Protein AF-A0A3M7NEN0-F1 (afdb_monomer_lite)

Structure (mmCIF, N/CA/C/O backbone):
data_AF-A0A3M7NEN0-F1
#
_entry.id   AF-A0A3M7NEN0-F1
#
loop_
_atom_site.group_PDB
_atom_site.id
_atom_site.type_symbol
_atom_site.label_atom_id
_atom_site.label_alt_id
_atom_site.label_comp_id
_atom_site.label_asym_id
_atom_site.label_entity_id
_atom_site.label_seq_id
_atom_site.pdbx_PDB_ins_code
_atom_site.Cartn_x
_atom_site.Cartn_y
_atom_site.Cartn_z
_atom_site.occupancy
_atom_site.B_iso_or_equiv
_atom_site.auth_seq_id
_atom_site.auth_comp_id
_atom_site.auth_asym_id
_atom_site.auth_atom_id
_atom_site.pdbx_PDB_model_num
ATOM 1 N N . MET A 1 1 ? -15.980 30.680 8.462 1.00 31.70 1 MET A N 1
ATOM 2 C CA . MET A 1 1 ? -15.992 30.236 7.050 1.00 31.70 1 MET A CA 1
ATOM 3 C C . MET A 1 1 ? -14.575 30.088 6.497 1.00 31.70 1 MET A C 1
ATOM 5 O O . MET A 1 1 ? -14.124 28.958 6.467 1.00 31.70 1 MET A O 1
ATOM 9 N N . ALA A 1 2 ? -13.803 31.150 6.214 1.00 24.67 2 ALA A N 1
ATOM 10 C CA . ALA A 1 2 ? -12.430 31.011 5.671 1.00 24.67 2 ALA A CA 1
ATOM 11 C C . ALA A 1 2 ? -11.413 30.216 6.538 1.00 24.67 2 ALA A C 1
ATOM 13 O O . ALA A 1 2 ? -10.362 29.824 6.046 1.00 24.67 2 ALA A O 1
ATOM 14 N N . SER A 1 3 ? -11.711 29.960 7.817 1.00 24.44 3 SER A N 1
ATOM 15 C CA . SER A 1 3 ? -10.868 29.157 8.723 1.00 24.44 3 SER A CA 1
ATOM 16 C C . SER A 1 3 ? -11.174 27.652 8.726 1.00 24.44 3 SER A C 1
ATOM 18 O O . SER A 1 3 ? -10.443 26.917 9.374 1.00 24.44 3 SER A O 1
ATOM 20 N N . PHE A 1 4 ? -12.230 27.192 8.041 1.00 32.88 4 PHE A N 1
ATOM 21 C CA . PHE A 1 4 ? -12.596 25.765 7.988 1.00 32.88 4 PHE A CA 1
ATOM 22 C C . PHE A 1 4 ? -11.874 25.011 6.858 1.00 32.88 4 PHE A C 1
ATOM 24 O O . PHE A 1 4 ? -11.463 23.871 7.042 1.00 32.88 4 PHE A O 1
ATOM 31 N N . VAL A 1 5 ? -11.643 25.662 5.713 1.00 34.41 5 VAL A N 1
ATOM 32 C CA . VAL A 1 5 ? -11.018 25.028 4.533 1.00 34.41 5 VAL A CA 1
ATOM 33 C C . VAL A 1 5 ? -9.533 24.703 4.771 1.00 34.41 5 VAL A C 1
ATOM 35 O O . VAL A 1 5 ? -9.047 23.658 4.354 1.00 34.41 5 VAL A O 1
ATOM 38 N N . PHE A 1 6 ? -8.820 25.539 5.536 1.00 28.27 6 PHE A N 1
ATOM 39 C CA . PHE A 1 6 ? -7.389 25.354 5.828 1.00 28.27 6 PHE A CA 1
ATOM 40 C C . PHE A 1 6 ? -7.047 24.128 6.704 1.00 28.27 6 PHE A C 1
ATOM 42 O O . PHE A 1 6 ? -5.871 23.793 6.811 1.00 28.27 6 PHE A O 1
ATOM 49 N N . SER A 1 7 ? -8.034 23.454 7.312 1.00 38.69 7 SER A N 1
ATOM 50 C CA . SER A 1 7 ? -7.824 22.205 8.072 1.00 38.69 7 SER A CA 1
ATOM 51 C C . SER A 1 7 ? -7.587 20.998 7.146 1.00 38.69 7 SER A C 1
ATOM 53 O O . SER A 1 7 ? -6.764 20.118 7.421 1.00 38.69 7 SER A O 1
ATOM 55 N N . TRP A 1 8 ? -8.257 20.989 5.988 1.00 37.09 8 TRP A N 1
ATOM 56 C CA . TRP A 1 8 ? -8.372 19.818 5.117 1.00 37.09 8 TRP A CA 1
ATOM 57 C C . TRP A 1 8 ? -7.065 19.476 4.388 1.00 37.09 8 TRP A C 1
ATOM 59 O O . TRP A 1 8 ? -6.694 18.304 4.320 1.00 37.09 8 TRP A O 1
ATOM 69 N N . ALA A 1 9 ? -6.298 20.475 3.938 1.00 31.59 9 ALA A N 1
ATOM 70 C CA . ALA A 1 9 ? -5.003 20.257 3.281 1.00 31.59 9 ALA A CA 1
ATOM 71 C C . ALA A 1 9 ? -3.947 19.614 4.214 1.00 31.59 9 ALA A C 1
ATOM 73 O O . ALA A 1 9 ? -3.117 18.808 3.780 1.00 31.59 9 ALA A O 1
ATOM 74 N N . THR A 1 10 ? -3.997 19.921 5.516 1.00 33.31 10 THR A N 1
ATOM 75 C CA . THR A 1 10 ? -3.143 19.288 6.539 1.00 33.31 10 THR A CA 1
ATOM 76 C C . THR A 1 10 ? -3.635 17.908 6.973 1.00 33.31 10 THR A C 1
ATOM 78 O O . THR A 1 10 ? -2.825 17.051 7.322 1.00 33.31 10 THR A O 1
ATOM 81 N N . LEU A 1 11 ? -4.943 17.647 6.908 1.00 34.66 11 LEU A N 1
ATOM 82 C CA . LEU A 1 11 ? -5.500 16.322 7.192 1.00 34.66 11 LEU A CA 1
ATOM 83 C C . LEU A 1 11 ? -5.246 15.332 6.049 1.00 34.66 11 LEU A C 1
ATOM 85 O O . LEU A 1 11 ? -4.900 14.178 6.304 1.00 34.66 11 LEU A O 1
ATOM 89 N N . LEU A 1 12 ? -5.273 15.792 4.794 1.00 34.50 12 LEU A N 1
ATOM 90 C CA . LEU A 1 12 ? -4.948 14.969 3.624 1.00 34.50 12 LEU A CA 1
ATOM 91 C C . LEU A 1 12 ? -3.496 14.445 3.640 1.00 34.50 12 LEU A C 1
ATOM 93 O O . LEU A 1 12 ? -3.213 13.382 3.090 1.00 34.50 12 LEU A O 1
ATOM 97 N N . SER A 1 13 ? -2.582 15.155 4.311 1.00 32.25 13 SER A N 1
ATOM 98 C CA . SER A 1 13 ? -1.196 14.712 4.520 1.00 32.25 13 SER A CA 1
ATOM 99 C C . SER A 1 13 ? -1.035 13.751 5.711 1.00 32.25 13 SER A C 1
ATOM 101 O O . SER A 1 13 ? -0.122 12.927 5.695 1.00 32.25 13 SER A O 1
ATOM 103 N N . ALA A 1 14 ? -1.941 13.773 6.696 1.00 29.64 14 ALA A N 1
ATOM 104 C CA . ALA A 1 14 ? -1.963 12.818 7.810 1.00 29.64 14 ALA A CA 1
ATOM 105 C C . ALA A 1 14 ? -2.663 11.487 7.458 1.00 29.64 14 ALA A C 1
ATOM 107 O O . ALA A 1 14 ? -2.209 10.423 7.892 1.00 29.64 14 ALA A O 1
ATOM 108 N N . LEU A 1 15 ? -3.711 11.517 6.620 1.00 32.78 15 LEU A N 1
ATOM 109 C CA . LEU A 1 15 ? -4.444 10.325 6.153 1.00 32.78 15 LEU A CA 1
ATOM 110 C C . LEU A 1 15 ? -3.583 9.303 5.383 1.00 32.78 15 LEU A C 1
ATOM 112 O O . LEU A 1 15 ? -3.960 8.138 5.279 1.00 32.78 15 LEU A O 1
ATOM 116 N N . LEU A 1 16 ? -2.398 9.691 4.902 1.00 33.53 16 LEU A N 1
ATOM 117 C CA . LEU A 1 16 ? -1.417 8.791 4.272 1.00 33.53 16 LEU A CA 1
ATOM 118 C C . LEU A 1 16 ? -0.737 7.810 5.258 1.00 33.53 16 LEU A C 1
ATOM 120 O O . LEU A 1 16 ? 0.054 6.962 4.832 1.00 33.53 16 LEU A O 1
ATOM 124 N N . SER A 1 17 ? -1.047 7.912 6.557 1.00 32.62 17 SER A N 1
ATOM 125 C CA . SER A 1 17 ? -0.423 7.131 7.640 1.00 32.62 17 SER A CA 1
ATOM 126 C C . SER A 1 17 ? -1.190 5.861 8.024 1.00 32.62 17 SER A C 1
ATOM 128 O O . SER A 1 17 ? -0.579 4.910 8.506 1.00 32.62 17 SER A O 1
ATOM 130 N N . GLN A 1 18 ? -2.507 5.790 7.788 1.00 37.00 18 GLN A N 1
ATOM 131 C CA . GLN A 1 18 ? -3.226 4.510 7.835 1.00 37.00 18 GLN A CA 1
ATOM 132 C C . GLN A 1 18 ? -3.054 3.828 6.481 1.00 37.00 18 GLN A C 1
ATOM 134 O O . GLN A 1 18 ? -3.889 3.938 5.584 1.00 37.00 18 GLN A O 1
ATOM 139 N N . ALA A 1 19 ? -1.902 3.174 6.324 1.00 36.31 19 ALA A N 1
ATOM 140 C CA . ALA A 1 19 ? -1.474 2.570 5.075 1.00 36.31 19 ALA A CA 1
ATOM 141 C C . ALA A 1 19 ? -2.455 1.479 4.616 1.00 36.31 19 ALA A C 1
ATOM 143 O O . ALA A 1 19 ? -2.317 0.299 4.946 1.00 36.31 19 ALA A O 1
ATOM 144 N N . SER A 1 20 ? -3.421 1.868 3.778 1.00 36.06 20 SER A N 1
ATOM 145 C CA . SER A 1 20 ? -4.090 0.927 2.888 1.00 36.06 20 SER A CA 1
ATOM 146 C C . SER A 1 20 ? -3.011 0.299 2.008 1.00 36.06 20 SER A C 1
ATOM 148 O O . SER A 1 20 ? -2.484 0.922 1.087 1.00 36.06 20 SER A O 1
ATOM 150 N N . ALA A 1 21 ? -2.621 -0.927 2.357 1.00 42.84 21 ALA A N 1
ATOM 151 C CA . ALA A 1 21 ? -1.645 -1.715 1.627 1.00 42.84 21 ALA A CA 1
ATOM 152 C C . ALA A 1 21 ? -2.101 -1.844 0.168 1.00 42.84 21 ALA A C 1
ATOM 154 O O . ALA A 1 21 ? -2.944 -2.687 -0.146 1.00 42.84 21 ALA A O 1
ATOM 155 N N . GLN A 1 22 ? -1.592 -0.983 -0.719 1.00 44.72 22 GLN A N 1
ATOM 156 C CA . GLN A 1 22 ? -2.041 -0.983 -2.103 1.00 44.72 22 GLN A CA 1
ATOM 157 C C . GLN A 1 22 ? -1.477 -2.230 -2.779 1.00 44.72 22 GLN A C 1
ATOM 159 O O . GLN A 1 22 ? -0.277 -2.300 -3.042 1.00 44.72 22 GLN A O 1
ATOM 164 N N . LEU A 1 23 ? -2.347 -3.200 -3.070 1.00 42.06 23 LEU A N 1
ATOM 165 C CA . LEU A 1 23 ? -2.010 -4.345 -3.906 1.00 42.06 23 LEU A CA 1
ATOM 166 C C . LEU A 1 23 ? -1.593 -3.855 -5.291 1.00 42.06 23 LEU A C 1
ATOM 168 O O . LEU A 1 23 ? -2.418 -3.403 -6.088 1.00 42.06 23 LEU A O 1
ATOM 172 N N . LEU A 1 24 ? -0.302 -3.961 -5.579 1.00 43.62 24 LEU A N 1
ATOM 173 C CA . LEU A 1 24 ? 0.252 -3.667 -6.888 1.00 43.62 24 LEU A CA 1
ATOM 174 C C . LEU A 1 24 ? 0.220 -4.925 -7.755 1.00 43.62 24 LEU A C 1
ATOM 176 O O . LEU A 1 24 ? 0.591 -6.030 -7.348 1.00 43.62 24 LEU A O 1
ATOM 180 N N . SER A 1 25 ? -0.230 -4.738 -8.990 1.00 42.03 25 SER A N 1
ATOM 181 C CA . SER A 1 25 ? -0.245 -5.790 -10.005 1.00 42.03 25 SER A CA 1
ATOM 182 C C . SER A 1 25 ? 1.184 -6.116 -10.457 1.00 42.03 25 SER A C 1
ATOM 184 O O . SER A 1 25 ? 2.034 -5.231 -10.484 1.00 42.03 25 SER A O 1
ATOM 186 N N . CYS A 1 26 ? 1.435 -7.327 -10.978 1.00 40.41 26 CYS A N 1
ATOM 187 C CA . CYS A 1 26 ? 2.684 -7.648 -11.695 1.00 40.41 26 CYS A CA 1
ATOM 188 C C . CYS A 1 26 ? 3.068 -6.623 -12.783 1.00 40.41 26 CYS A C 1
ATOM 190 O O . CYS A 1 26 ? 4.227 -6.564 -13.164 1.00 40.41 26 CYS A O 1
ATOM 192 N N . SER A 1 27 ? 2.123 -5.819 -13.293 1.00 42.62 27 SER A N 1
ATOM 193 C CA . SER A 1 27 ? 2.395 -4.745 -14.268 1.00 42.62 27 SER A CA 1
ATOM 194 C C . SER A 1 27 ? 2.968 -3.440 -13.685 1.00 42.62 27 SER A C 1
ATOM 196 O O . SER A 1 27 ? 3.174 -2.483 -14.435 1.00 42.62 27 SER A O 1
ATOM 198 N N . GLU A 1 28 ? 3.161 -3.376 -12.369 1.00 49.56 28 GLU A N 1
ATOM 199 C CA . GLU A 1 28 ? 3.803 -2.272 -11.636 1.00 49.56 28 GLU A CA 1
ATOM 200 C C . GLU A 1 28 ? 5.152 -2.708 -11.032 1.00 49.56 28 GLU A C 1
ATOM 202 O O . GLU A 1 28 ? 5.861 -1.898 -10.448 1.00 49.56 28 GLU A O 1
ATOM 207 N N . ILE A 1 29 ? 5.526 -3.974 -11.239 1.00 57.62 29 ILE A N 1
ATOM 208 C CA . ILE A 1 29 ? 6.818 -4.556 -10.893 1.00 57.62 29 ILE A CA 1
ATOM 209 C C . ILE A 1 29 ? 7.632 -4.619 -12.187 1.00 57.62 29 ILE A C 1
ATOM 211 O O . ILE A 1 29 ? 7.219 -5.283 -13.138 1.00 57.62 29 ILE A O 1
ATOM 215 N N . ASP A 1 30 ? 8.772 -3.935 -12.259 1.00 60.28 30 ASP A N 1
ATOM 216 C CA . ASP A 1 30 ? 9.568 -3.817 -13.494 1.00 60.28 30 ASP A CA 1
ATOM 217 C C . ASP A 1 30 ? 10.450 -5.067 -13.730 1.00 60.28 30 ASP A C 1
ATOM 219 O O . ASP A 1 30 ? 11.677 -4.997 -13.835 1.00 60.28 30 ASP A O 1
ATOM 223 N N . CYS A 1 31 ? 9.808 -6.242 -13.717 1.00 63.44 31 CYS A N 1
ATOM 224 C CA . CYS A 1 31 ? 10.384 -7.530 -14.098 1.00 63.44 31 CYS A CA 1
ATOM 225 C C . CYS A 1 31 ? 10.378 -7.656 -15.634 1.00 63.44 31 CYS A C 1
ATOM 227 O O . CYS A 1 31 ? 9.355 -7.354 -16.262 1.00 63.44 31 CYS A O 1
ATOM 229 N N . PRO A 1 32 ? 11.446 -8.169 -16.269 1.00 58.19 32 PRO A N 1
ATOM 230 C CA . PRO A 1 32 ? 11.471 -8.332 -17.717 1.00 58.19 32 PRO A CA 1
ATOM 231 C C . PRO A 1 32 ? 10.399 -9.316 -18.223 1.00 58.19 32 PRO A C 1
ATOM 233 O O . PRO A 1 32 ? 10.181 -10.409 -17.691 1.00 58.19 32 PRO A O 1
ATOM 236 N N . ALA A 1 33 ? 9.730 -8.927 -19.310 1.00 56.12 33 ALA A N 1
ATOM 237 C CA . ALA A 1 33 ? 8.811 -9.790 -20.042 1.00 56.12 33 ALA A CA 1
ATOM 238 C C . ALA A 1 33 ? 9.580 -10.593 -21.102 1.00 56.12 33 ALA A C 1
ATOM 240 O O . ALA A 1 33 ? 10.162 -10.016 -22.022 1.00 56.12 33 ALA A O 1
ATOM 241 N N . GLU A 1 34 ? 9.559 -11.924 -21.008 1.00 55.22 34 GLU A N 1
ATOM 242 C CA . GLU A 1 34 ? 10.162 -12.780 -22.031 1.00 55.22 34 GLU A CA 1
ATOM 243 C C . GLU A 1 34 ? 9.305 -12.869 -23.302 1.00 55.22 34 GLU A C 1
ATOM 245 O O . GLU A 1 34 ? 8.076 -12.716 -23.291 1.00 55.22 34 GLU A O 1
ATOM 250 N N . THR A 1 35 ? 9.960 -13.211 -24.414 1.00 44.12 35 THR A N 1
ATOM 251 C CA . THR A 1 35 ? 9.323 -13.526 -25.696 1.00 44.12 35 THR A CA 1
ATOM 252 C C . THR A 1 35 ? 8.256 -14.612 -25.518 1.00 44.12 35 THR A C 1
ATOM 254 O O . THR A 1 35 ? 8.572 -15.772 -25.264 1.00 44.12 35 THR A O 1
ATOM 257 N N . GLY A 1 36 ? 6.982 -14.240 -25.666 1.00 43.25 36 GLY A N 1
ATOM 258 C CA . GLY A 1 36 ? 5.835 -15.121 -25.404 1.00 43.25 36 GLY A CA 1
ATOM 259 C C . GLY A 1 36 ? 4.961 -14.704 -24.216 1.00 43.25 36 GLY A C 1
ATOM 260 O O . GLY A 1 36 ? 3.947 -15.351 -23.971 1.00 43.25 36 GLY A O 1
ATOM 261 N N . GLY A 1 37 ? 5.298 -13.619 -23.509 1.00 48.53 37 GLY A N 1
ATOM 262 C CA . GLY A 1 37 ? 4.394 -12.988 -22.540 1.00 48.53 37 GLY A CA 1
ATOM 263 C C . GLY A 1 37 ? 4.445 -13.541 -21.125 1.00 48.53 37 GLY A C 1
ATOM 264 O O . GLY A 1 37 ? 3.538 -13.263 -20.341 1.00 48.53 37 GLY A O 1
ATOM 265 N N . LEU A 1 38 ? 5.468 -14.338 -20.819 1.00 55.50 38 LEU A N 1
ATOM 266 C CA . LEU A 1 38 ? 5.760 -14.802 -19.471 1.00 55.50 38 LEU A CA 1
ATOM 267 C C . LEU A 1 38 ? 6.685 -13.782 -18.807 1.00 55.50 38 LEU A C 1
ATOM 269 O O . LEU A 1 38 ? 7.820 -13.603 -19.247 1.00 55.50 38 LEU A O 1
ATOM 273 N N . THR A 1 39 ? 6.223 -13.139 -17.739 1.00 60.47 39 THR A N 1
ATOM 274 C CA . THR A 1 39 ? 7.117 -12.378 -16.862 1.00 60.47 39 THR A CA 1
ATOM 275 C C . THR A 1 39 ? 8.018 -13.354 -16.116 1.00 60.47 39 THR A C 1
ATOM 277 O O . THR A 1 39 ? 7.530 -14.335 -15.544 1.00 60.47 39 THR A O 1
ATOM 280 N N . ARG A 1 40 ? 9.323 -13.091 -16.095 1.00 74.25 40 ARG A N 1
ATOM 281 C CA . ARG A 1 40 ? 10.253 -13.750 -15.175 1.00 74.25 40 ARG A CA 1
ATOM 282 C C . ARG A 1 40 ? 11.031 -12.674 -14.444 1.00 74.25 40 ARG A C 1
ATOM 284 O O . ARG A 1 40 ? 11.449 -11.697 -15.046 1.00 74.25 40 ARG A O 1
ATOM 291 N N . CYS A 1 41 ? 11.155 -12.840 -13.138 1.00 78.94 41 CYS A N 1
ATOM 292 C CA . CYS A 1 41 ? 11.783 -11.864 -12.264 1.00 78.94 41 CYS A CA 1
ATOM 293 C C . CYS A 1 41 ? 13.011 -12.528 -11.642 1.00 78.94 41 CYS A C 1
ATOM 295 O O . CYS A 1 41 ? 12.846 -13.384 -10.768 1.00 78.94 41 CYS A O 1
ATOM 297 N N . HIS A 1 42 ? 14.220 -12.229 -12.120 1.00 84.56 42 HIS A N 1
ATOM 298 C CA . HIS A 1 42 ? 15.435 -12.779 -11.526 1.00 84.56 42 HIS A CA 1
ATOM 299 C C . HIS A 1 42 ? 15.844 -11.914 -10.333 1.00 84.56 42 HIS A C 1
ATOM 301 O O . HIS A 1 42 ? 16.170 -10.737 -10.488 1.00 84.56 42 HIS A O 1
ATOM 307 N N . VAL A 1 43 ? 15.785 -12.502 -9.140 1.00 85.25 43 VAL A N 1
ATOM 308 C CA . VAL A 1 43 ? 16.048 -11.838 -7.860 1.00 85.25 43 VAL A CA 1
ATOM 309 C C . VAL A 1 43 ? 16.950 -12.754 -7.051 1.00 85.25 43 VAL A C 1
ATOM 311 O O . VAL A 1 43 ? 16.522 -13.848 -6.670 1.00 85.25 43 VAL A O 1
ATOM 314 N N . ASP A 1 44 ? 18.181 -12.308 -6.780 1.00 81.25 44 ASP A N 1
ATOM 315 C CA . ASP A 1 44 ? 19.256 -13.185 -6.296 1.00 81.25 44 ASP A CA 1
ATOM 316 C C . ASP A 1 44 ? 19.443 -14.400 -7.242 1.00 81.25 44 ASP A C 1
ATOM 318 O O . ASP A 1 44 ? 19.069 -14.362 -8.414 1.00 81.25 44 ASP A O 1
ATOM 322 N N . ASN A 1 45 ? 19.984 -15.516 -6.757 1.00 82.06 45 ASN A N 1
ATOM 323 C CA . ASN A 1 45 ? 20.083 -16.778 -7.492 1.00 82.06 45 ASN A CA 1
ATOM 324 C C . ASN A 1 45 ? 18.725 -17.516 -7.629 1.00 82.06 45 ASN A C 1
ATOM 326 O O . ASN A 1 45 ? 18.613 -18.705 -7.316 1.00 82.06 45 ASN A O 1
ATOM 330 N N . THR A 1 46 ? 17.637 -16.823 -7.981 1.00 84.12 46 THR A N 1
ATOM 331 C CA . THR A 1 46 ? 16.279 -17.396 -8.053 1.00 84.12 46 THR A CA 1
ATOM 332 C C . THR A 1 46 ? 15.400 -16.651 -9.061 1.00 84.12 46 THR A C 1
ATOM 334 O O . THR A 1 46 ? 15.517 -15.440 -9.227 1.00 84.12 46 THR A O 1
ATOM 337 N N . THR A 1 47 ? 14.498 -17.366 -9.742 1.00 85.75 47 THR A N 1
ATOM 338 C CA . THR A 1 47 ? 13.558 -16.755 -10.701 1.00 85.75 47 THR A CA 1
ATOM 339 C C . THR A 1 47 ? 12.113 -16.885 -10.234 1.00 85.75 47 THR A C 1
ATOM 341 O O . THR A 1 47 ? 11.565 -17.986 -10.148 1.00 85.75 47 THR A O 1
ATOM 344 N N . LEU A 1 48 ? 11.471 -15.743 -9.987 1.00 82.62 48 LEU A N 1
ATOM 345 C CA . LEU A 1 48 ? 10.051 -15.658 -9.660 1.00 82.62 48 LEU A CA 1
ATOM 346 C C . LEU A 1 48 ? 9.221 -15.732 -10.954 1.00 82.62 48 LEU A C 1
ATOM 348 O O . LEU A 1 48 ? 9.502 -15.015 -11.917 1.00 82.62 48 LEU A O 1
ATOM 352 N N . VAL A 1 49 ? 8.190 -16.584 -10.983 1.00 75.25 49 VAL A N 1
ATOM 353 C CA . VAL A 1 49 ? 7.243 -16.719 -12.122 1.00 75.25 49 VAL A CA 1
ATOM 354 C C . VAL A 1 49 ? 5.907 -16.012 -11.892 1.00 75.25 49 VAL A C 1
ATOM 356 O O . VAL A 1 49 ? 5.105 -15.860 -12.811 1.00 75.25 49 VAL A O 1
ATOM 359 N N . LYS A 1 50 ? 5.660 -15.614 -10.646 1.00 74.88 50 LYS A N 1
ATOM 360 C CA . LYS A 1 50 ? 4.636 -14.662 -10.229 1.00 74.88 50 LYS A CA 1
ATOM 361 C C . LYS A 1 50 ? 5.231 -13.835 -9.098 1.00 74.88 50 LYS A C 1
ATOM 363 O O . LYS A 1 50 ? 5.984 -14.377 -8.284 1.00 74.88 50 LYS A O 1
ATOM 368 N N . ALA A 1 51 ? 4.829 -12.578 -9.012 1.00 76.12 51 ALA A N 1
ATOM 369 C CA . ALA A 1 51 ? 5.089 -11.735 -7.859 1.00 76.12 51 ALA A CA 1
ATOM 370 C C . ALA A 1 51 ? 3.798 -11.019 -7.429 1.00 76.12 51 ALA A C 1
ATOM 372 O O . ALA A 1 51 ? 2.780 -11.065 -8.124 1.00 76.12 51 ALA A O 1
ATOM 373 N N . GLY A 1 52 ? 3.838 -10.409 -6.257 1.00 75.44 52 GLY A N 1
ATOM 374 C CA . GLY A 1 52 ? 2.835 -9.493 -5.737 1.00 75.44 52 GLY A CA 1
ATOM 375 C C . GLY A 1 52 ? 3.550 -8.490 -4.854 1.00 75.44 52 GLY A C 1
ATOM 376 O O . GLY A 1 52 ? 4.423 -8.886 -4.083 1.00 75.44 52 GLY A O 1
ATOM 377 N N . VAL A 1 53 ? 3.223 -7.211 -4.989 1.00 76.19 53 VAL A N 1
ATOM 378 C CA . VAL A 1 53 ? 3.875 -6.134 -4.240 1.00 76.19 53 VAL A CA 1
ATOM 379 C C . VAL A 1 53 ? 2.820 -5.347 -3.477 1.00 76.19 53 VAL A C 1
ATOM 381 O O . VAL A 1 53 ? 1.736 -5.109 -4.004 1.00 76.19 53 VAL A O 1
ATOM 384 N N . ALA A 1 54 ? 3.130 -4.933 -2.252 1.00 77.81 54 ALA A N 1
ATOM 385 C CA . ALA A 1 54 ? 2.387 -3.879 -1.575 1.00 77.81 54 ALA A CA 1
ATOM 386 C C . ALA A 1 54 ? 3.347 -2.944 -0.839 1.00 77.81 54 ALA A C 1
ATOM 388 O O . ALA A 1 54 ? 4.350 -3.380 -0.272 1.00 77.81 54 ALA A O 1
ATOM 389 N N . ASN A 1 55 ? 3.012 -1.659 -0.840 1.00 79.94 55 ASN A N 1
ATOM 390 C CA . ASN A 1 55 ? 3.768 -0.634 -0.132 1.00 79.94 55 ASN A CA 1
ATOM 391 C C . ASN A 1 55 ? 3.085 -0.266 1.182 1.00 79.94 55 ASN A C 1
ATOM 393 O O . ASN A 1 55 ? 1.866 -0.400 1.311 1.00 79.94 55 ASN A O 1
ATOM 397 N N . PHE A 1 56 ? 3.872 0.228 2.132 1.00 79.44 56 PHE A N 1
ATOM 398 C CA . PHE A 1 56 ? 3.387 0.792 3.385 1.00 79.44 56 PHE A CA 1
ATOM 399 C C . PHE A 1 56 ? 4.274 1.965 3.822 1.00 79.44 56 PHE A C 1
ATOM 401 O O . PHE A 1 56 ? 5.495 1.944 3.649 1.00 79.44 56 PHE A O 1
ATOM 408 N N . SER A 1 57 ? 3.645 3.009 4.355 1.00 82.94 57 SER A N 1
ATOM 409 C CA . SER A 1 57 ? 4.322 4.171 4.940 1.00 82.94 57 SER A CA 1
ATOM 410 C C . SER A 1 57 ? 4.814 3.820 6.345 1.00 82.94 57 SER A C 1
ATOM 412 O O . SER A 1 57 ? 4.125 3.105 7.061 1.00 82.94 57 SER A O 1
ATOM 414 N N . SER A 1 58 ? 5.967 4.330 6.769 1.00 85.38 58 SER A N 1
ATOM 415 C CA . SER A 1 58 ? 6.478 4.175 8.139 1.00 85.38 58 SER A CA 1
ATOM 416 C C . SER A 1 58 ? 7.268 5.421 8.518 1.00 85.38 58 SER A C 1
ATOM 418 O O . SER A 1 58 ? 7.959 5.974 7.667 1.00 85.38 58 SER A O 1
ATOM 420 N N . SER A 1 59 ? 7.231 5.844 9.784 1.00 86.31 59 SER A N 1
ATOM 421 C CA . SER A 1 59 ? 7.961 7.031 10.269 1.00 86.31 59 SER A CA 1
ATOM 422 C C . SER A 1 59 ? 9.484 6.904 10.120 1.00 86.31 59 SER A C 1
ATOM 424 O O . SER A 1 59 ? 10.205 7.888 10.252 1.00 86.31 59 SER A O 1
ATOM 426 N N . LEU A 1 60 ? 9.984 5.698 9.822 1.00 86.31 60 LEU A N 1
ATOM 427 C CA . LEU A 1 60 ? 11.396 5.418 9.559 1.00 86.31 60 LEU A CA 1
ATOM 428 C C . LEU A 1 60 ? 11.904 5.950 8.210 1.00 86.31 60 LEU A C 1
ATOM 430 O O . LEU A 1 60 ? 13.113 5.945 7.987 1.00 86.31 60 LEU A O 1
ATOM 434 N N . SER A 1 61 ? 11.020 6.367 7.296 1.00 87.06 61 SER A N 1
ATOM 435 C CA . SER A 1 61 ? 11.412 6.917 5.995 1.00 87.06 61 SER A CA 1
ATOM 436 C C . SER A 1 61 ? 10.357 7.869 5.412 1.00 87.06 61 SER A C 1
ATOM 438 O O . SER A 1 61 ? 9.165 7.576 5.486 1.00 87.06 61 SER A O 1
ATOM 440 N N . PRO A 1 62 ? 10.760 8.967 4.738 1.00 80.12 62 PRO A N 1
ATOM 441 C CA . PRO A 1 62 ? 9.837 9.814 3.977 1.00 80.12 62 PRO A CA 1
ATOM 442 C C . PRO A 1 62 ? 9.274 9.133 2.714 1.00 80.12 62 PRO A C 1
ATOM 444 O O . PRO A 1 62 ? 8.319 9.634 2.126 1.00 80.12 62 PRO A O 1
ATOM 447 N N . THR A 1 63 ? 9.858 8.015 2.273 1.00 82.44 63 THR A N 1
ATOM 448 C CA . THR A 1 63 ? 9.373 7.206 1.143 1.00 82.44 63 THR A CA 1
ATOM 449 C C . THR A 1 63 ? 8.914 5.825 1.629 1.00 82.44 63 THR A C 1
ATOM 451 O O . THR A 1 63 ? 9.498 5.283 2.574 1.00 82.44 63 THR A O 1
ATOM 454 N N . PRO A 1 64 ? 7.859 5.236 1.030 1.00 83.69 64 PRO A N 1
ATOM 455 C CA . PRO A 1 64 ? 7.252 4.019 1.555 1.00 83.69 64 PRO A CA 1
ATOM 456 C C . PRO A 1 64 ? 8.196 2.822 1.432 1.00 83.69 64 PRO A C 1
ATOM 458 O O . PRO A 1 64 ? 8.956 2.710 0.466 1.00 83.69 64 PRO A O 1
ATOM 461 N N . LEU A 1 65 ? 8.098 1.900 2.387 1.00 89.19 65 LEU A N 1
ATOM 462 C CA . LEU A 1 65 ? 8.747 0.595 2.324 1.00 89.19 65 LEU A CA 1
ATOM 463 C C . LEU A 1 65 ? 7.902 -0.346 1.456 1.00 89.19 65 LEU A C 1
ATOM 465 O O . LEU A 1 65 ? 6.686 -0.178 1.317 1.00 89.19 65 LEU A O 1
ATOM 469 N N . THR A 1 66 ? 8.547 -1.360 0.882 1.00 87.69 66 THR A N 1
ATOM 470 C CA . THR A 1 66 ? 7.901 -2.299 -0.040 1.00 87.69 66 THR A CA 1
ATOM 471 C C . THR A 1 66 ? 8.019 -3.731 0.447 1.00 87.69 66 THR A C 1
ATOM 473 O O . THR A 1 66 ? 9.116 -4.205 0.719 1.00 87.69 66 THR A O 1
ATOM 476 N N . TRP A 1 67 ? 6.910 -4.461 0.462 1.00 90.00 67 TRP A N 1
ATOM 477 C CA . TRP A 1 67 ? 6.914 -5.914 0.579 1.00 90.00 67 TRP A CA 1
ATOM 478 C C . TRP A 1 67 ? 6.609 -6.575 -0.757 1.00 90.00 67 TRP A C 1
ATOM 480 O O . TRP A 1 67 ? 5.681 -6.180 -1.465 1.00 90.00 67 TRP A O 1
ATOM 490 N N . THR A 1 68 ? 7.339 -7.649 -1.037 1.00 86.69 68 THR A N 1
ATOM 491 C CA . THR A 1 68 ? 7.224 -8.426 -2.269 1.00 86.69 68 THR A CA 1
ATOM 492 C C . THR A 1 68 ? 7.089 -9.901 -1.938 1.00 86.69 68 THR A C 1
ATOM 494 O O . THR A 1 68 ? 8.012 -10.506 -1.392 1.00 86.69 68 THR A O 1
ATOM 497 N N . VAL A 1 69 ? 5.970 -10.514 -2.320 1.00 85.00 69 VAL A N 1
ATOM 498 C CA . VAL A 1 69 ? 5.816 -11.972 -2.323 1.00 85.00 69 VAL A CA 1
ATOM 499 C C . VAL A 1 69 ? 6.129 -12.515 -3.716 1.00 85.00 69 VAL A C 1
ATOM 501 O O . VAL A 1 69 ? 5.637 -12.008 -4.722 1.00 85.00 69 VAL A O 1
ATOM 504 N N . GLY A 1 70 ? 6.952 -13.555 -3.792 1.00 82.44 70 GLY A N 1
ATOM 505 C CA . GLY A 1 70 ? 7.367 -14.199 -5.034 1.00 82.44 70 GLY A CA 1
ATOM 506 C C . GLY A 1 70 ? 7.138 -15.705 -5.003 1.00 82.44 70 GLY A C 1
ATOM 507 O O . GLY A 1 70 ? 7.383 -16.349 -3.985 1.00 82.44 70 GLY A O 1
ATOM 508 N N . LEU A 1 71 ? 6.706 -16.283 -6.126 1.00 81.31 71 LEU A N 1
ATOM 509 C CA . LEU A 1 71 ? 6.647 -17.736 -6.314 1.00 81.31 71 LEU A CA 1
ATOM 510 C C . LEU A 1 71 ? 7.788 -18.197 -7.220 1.00 81.31 71 LEU A C 1
ATOM 512 O O . LEU A 1 71 ? 7.848 -17.808 -8.389 1.00 81.31 71 LEU A O 1
ATOM 516 N N . ALA A 1 72 ? 8.650 -19.057 -6.684 1.00 84.50 72 ALA A N 1
ATOM 517 C CA . ALA A 1 72 ? 9.815 -19.627 -7.346 1.00 84.50 72 ALA A CA 1
ATOM 518 C C . ALA A 1 72 ? 9.663 -21.157 -7.459 1.00 84.50 72 ALA A C 1
ATOM 520 O O . ALA A 1 72 ? 9.904 -21.874 -6.489 1.00 84.50 72 ALA A O 1
ATOM 521 N N . PRO A 1 73 ? 9.236 -21.687 -8.620 1.00 82.19 73 PRO A N 1
ATOM 522 C CA . PRO A 1 73 ? 9.203 -23.123 -8.874 1.00 82.19 73 PRO A CA 1
ATOM 523 C C . PRO A 1 73 ? 10.594 -23.747 -8.751 1.00 82.19 73 PRO A C 1
ATOM 525 O O . PRO A 1 73 ? 11.566 -23.147 -9.201 1.00 82.19 73 PRO A O 1
ATOM 528 N N . GLY A 1 74 ? 10.683 -24.983 -8.266 1.00 82.62 74 GLY A N 1
ATOM 529 C CA . GLY A 1 74 ? 11.941 -25.641 -7.907 1.00 82.62 74 GLY A CA 1
ATOM 530 C C . GLY A 1 74 ? 12.953 -25.775 -9.044 1.00 82.62 74 GLY A C 1
ATOM 531 O O . GLY A 1 74 ? 14.157 -25.720 -8.835 1.00 82.62 74 GLY A O 1
ATOM 532 N N . ARG A 1 75 ? 12.487 -25.826 -10.298 1.00 82.12 75 ARG A N 1
ATOM 533 C CA . ARG A 1 75 ? 13.358 -25.749 -11.492 1.00 82.12 75 ARG A CA 1
ATOM 534 C C . ARG A 1 75 ? 14.138 -24.426 -11.636 1.00 82.12 75 ARG A C 1
ATOM 536 O O . ARG A 1 75 ? 14.956 -24.312 -12.543 1.00 82.12 75 ARG A O 1
ATOM 543 N N . PHE A 1 76 ? 13.822 -23.426 -10.816 1.00 81.69 76 PHE A N 1
ATOM 544 C CA . PHE A 1 76 ? 14.422 -22.093 -10.767 1.00 81.69 76 PHE A CA 1
ATOM 545 C C . PHE A 1 76 ? 14.960 -21.737 -9.366 1.00 81.69 76 PHE A C 1
ATOM 547 O O . PHE A 1 76 ? 15.267 -20.571 -9.110 1.00 81.69 76 PHE A O 1
ATOM 554 N N . THR A 1 77 ? 15.065 -22.715 -8.462 1.00 79.44 77 THR A N 1
ATOM 555 C CA . THR A 1 77 ? 15.701 -22.580 -7.145 1.00 79.44 77 THR A CA 1
ATOM 556 C C . THR A 1 77 ? 16.931 -23.489 -7.072 1.00 79.44 77 THR A C 1
ATOM 558 O O . THR A 1 77 ? 17.056 -24.462 -7.816 1.00 79.44 77 THR A O 1
ATOM 561 N N . ALA A 1 78 ? 17.865 -23.184 -6.169 1.00 81.00 78 ALA A N 1
ATOM 562 C CA . ALA A 1 78 ? 19.094 -23.968 -6.019 1.00 81.00 78 ALA A CA 1
ATOM 563 C C . ALA A 1 78 ? 18.876 -25.356 -5.376 1.00 81.00 78 ALA A C 1
ATOM 565 O O . ALA A 1 78 ? 19.710 -26.243 -5.542 1.00 81.00 78 ALA A O 1
ATOM 566 N N . ASP A 1 79 ? 17.777 -25.541 -4.639 1.00 80.62 79 ASP A N 1
ATOM 567 C CA . ASP A 1 79 ? 17.423 -26.777 -3.928 1.00 80.62 79 ASP A CA 1
ATOM 568 C C . ASP A 1 79 ? 16.498 -27.711 -4.730 1.00 80.62 79 ASP A C 1
ATOM 570 O O . ASP A 1 79 ? 16.289 -28.855 -4.327 1.00 80.62 79 ASP A O 1
ATOM 574 N N . GLY A 1 80 ? 15.953 -27.257 -5.864 1.00 79.94 80 GLY A N 1
ATOM 575 C CA . GLY A 1 80 ? 14.990 -28.026 -6.652 1.00 79.94 80 GLY A CA 1
ATOM 576 C C . GLY A 1 80 ? 13.560 -28.019 -6.097 1.00 79.94 80 GLY A C 1
ATOM 577 O O . GLY A 1 80 ? 12.720 -28.758 -6.613 1.00 79.94 80 GLY A O 1
ATOM 578 N N . ILE A 1 81 ? 13.266 -27.219 -5.065 1.00 79.94 81 ILE A N 1
ATOM 579 C CA . ILE A 1 81 ? 11.990 -27.227 -4.335 1.00 79.94 81 ILE A CA 1
ATOM 580 C C . ILE A 1 81 ? 11.166 -25.980 -4.674 1.00 79.94 81 ILE A C 1
ATOM 582 O O . ILE A 1 81 ? 11.694 -24.875 -4.733 1.00 79.94 81 ILE A O 1
ATOM 586 N N . ASP A 1 82 ? 9.855 -26.132 -4.877 1.00 80.75 82 ASP A N 1
ATOM 587 C CA . ASP A 1 82 ? 8.962 -24.983 -5.043 1.00 80.75 82 ASP A CA 1
ATOM 588 C C . ASP A 1 82 ? 8.937 -24.128 -3.758 1.00 80.75 82 ASP A C 1
ATOM 590 O O . ASP A 1 82 ? 8.496 -24.573 -2.694 1.00 80.75 82 ASP A O 1
ATOM 594 N N . GLN A 1 83 ? 9.380 -22.878 -3.877 1.00 84.12 83 GLN A N 1
ATOM 595 C CA . GLN A 1 83 ? 9.480 -21.902 -2.795 1.00 84.12 83 GLN A CA 1
ATOM 596 C C . GLN A 1 83 ? 8.487 -20.748 -2.990 1.00 84.12 83 GLN A C 1
ATOM 598 O O . GLN A 1 83 ? 8.280 -20.251 -4.102 1.00 84.12 83 GLN A O 1
ATOM 603 N N . ARG A 1 84 ? 7.948 -20.238 -1.881 1.00 84.88 84 ARG A N 1
ATOM 604 C CA . ARG A 1 84 ? 7.400 -18.881 -1.785 1.00 84.88 84 ARG A CA 1
ATOM 605 C C . ARG A 1 84 ? 8.383 -18.025 -0.989 1.00 84.88 84 ARG A C 1
ATOM 607 O O . ARG A 1 84 ? 8.893 -18.468 0.037 1.00 84.88 84 ARG A O 1
ATOM 614 N N . ARG A 1 85 ? 8.692 -16.827 -1.479 1.00 88.56 85 ARG A N 1
ATOM 615 C CA . ARG A 1 85 ? 9.731 -15.945 -0.924 1.00 88.56 85 ARG A CA 1
ATOM 616 C C . ARG A 1 85 ? 9.147 -14.576 -0.622 1.00 88.56 85 ARG A C 1
ATOM 618 O O . ARG A 1 85 ? 8.327 -14.086 -1.394 1.00 88.56 85 ARG A O 1
ATOM 625 N N . TYR A 1 86 ? 9.568 -13.989 0.489 1.00 91.19 86 TYR A N 1
ATOM 626 C CA . TYR A 1 86 ? 9.078 -12.709 0.982 1.00 91.19 86 TYR A CA 1
ATOM 627 C C . TYR A 1 86 ? 10.259 -11.765 1.131 1.00 91.19 86 TYR A C 1
ATOM 629 O O . TYR A 1 86 ? 11.163 -12.011 1.935 1.00 91.19 86 TYR A O 1
ATOM 637 N N . TYR A 1 87 ? 10.244 -10.692 0.353 1.00 92.06 87 TYR A N 1
ATOM 638 C CA . TYR A 1 87 ? 11.309 -9.708 0.328 1.00 92.06 87 TYR A CA 1
ATOM 639 C C . TYR A 1 87 ? 10.817 -8.370 0.878 1.00 92.06 87 TYR A C 1
ATOM 641 O O . TYR A 1 87 ? 9.728 -7.926 0.520 1.00 92.06 87 TYR A O 1
ATOM 649 N N . LEU A 1 88 ? 11.639 -7.730 1.706 1.00 94.12 88 LEU A N 1
ATOM 650 C CA . LEU A 1 88 ? 11.443 -6.360 2.173 1.00 94.12 88 LEU A CA 1
ATOM 651 C C . LEU A 1 88 ? 12.410 -5.451 1.412 1.00 94.12 88 LEU A C 1
ATOM 653 O O . LEU A 1 88 ? 13.623 -5.665 1.453 1.00 94.12 88 LEU A O 1
ATOM 657 N N . GLY A 1 89 ? 11.867 -4.475 0.695 1.00 92.69 89 GLY A N 1
ATOM 658 C CA . GLY A 1 89 ? 12.593 -3.391 0.050 1.00 92.69 89 GLY A CA 1
ATOM 659 C C . GLY A 1 89 ? 12.565 -2.141 0.920 1.00 92.69 89 GLY A C 1
ATOM 660 O O . GLY A 1 89 ? 11.482 -1.645 1.239 1.00 92.69 89 GLY A O 1
ATOM 661 N N . THR A 1 90 ? 13.740 -1.623 1.273 1.00 93.94 90 THR A N 1
ATOM 662 C CA . THR A 1 90 ? 13.887 -0.325 1.946 1.00 93.94 90 THR A CA 1
ATOM 663 C C . THR A 1 90 ? 14.595 0.684 1.041 1.00 93.94 90 THR A C 1
ATOM 665 O O . THR A 1 90 ? 15.419 0.287 0.211 1.00 93.94 90 THR A O 1
ATOM 668 N N . PRO A 1 91 ? 14.322 1.987 1.190 1.00 91.62 91 PRO A N 1
ATOM 669 C CA . PRO A 1 91 ? 15.095 3.031 0.523 1.00 91.62 91 PRO A CA 1
ATOM 670 C C . PRO A 1 91 ? 16.602 2.927 0.836 1.00 91.62 91 PRO A C 1
ATOM 672 O O . PRO A 1 91 ? 16.959 2.460 1.925 1.00 91.62 91 PRO A O 1
ATOM 675 N N . PRO A 1 92 ? 17.504 3.339 -0.078 1.00 90.50 92 PRO A N 1
ATOM 676 C CA . PRO A 1 92 ? 18.956 3.278 0.126 1.00 90.50 92 PRO A CA 1
ATOM 677 C C . PRO A 1 92 ? 19.454 3.917 1.429 1.00 90.50 92 PRO A C 1
ATOM 679 O O . PRO A 1 92 ? 20.415 3.432 2.025 1.00 90.50 92 PRO A O 1
ATOM 682 N N . GLU A 1 93 ? 18.798 4.992 1.860 1.00 89.75 93 GLU A N 1
ATOM 683 C CA . GLU A 1 93 ? 19.075 5.761 3.072 1.00 89.75 93 GLU A CA 1
ATOM 684 C C . GLU A 1 93 ? 18.628 5.071 4.373 1.00 89.75 93 GLU A C 1
ATOM 686 O O . GLU A 1 93 ? 19.154 5.393 5.439 1.00 89.75 93 GLU A O 1
ATOM 691 N N . LEU A 1 94 ? 17.706 4.101 4.303 1.00 91.75 94 LEU A N 1
ATOM 692 C CA . LEU A 1 94 ? 17.206 3.362 5.462 1.00 91.75 94 LEU A CA 1
ATOM 693 C C . LEU A 1 94 ? 17.906 2.001 5.587 1.00 91.75 94 LEU A C 1
ATOM 695 O O . LEU A 1 94 ? 17.447 0.980 5.060 1.00 91.75 94 LEU A O 1
ATOM 699 N N . ASP A 1 95 ? 19.003 1.975 6.346 1.00 90.81 95 ASP A N 1
ATOM 700 C CA . ASP A 1 95 ? 19.659 0.732 6.754 1.00 90.81 95 ASP A CA 1
ATOM 701 C C . ASP A 1 95 ? 19.123 0.208 8.095 1.00 90.81 95 ASP A C 1
ATOM 703 O O . ASP A 1 95 ? 19.554 0.612 9.172 1.00 90.81 95 ASP A O 1
ATOM 707 N N . LEU A 1 96 ? 18.217 -0.767 8.025 1.00 92.12 96 LEU A N 1
ATOM 708 C CA . LEU A 1 96 ? 17.682 -1.449 9.206 1.00 92.12 96 LEU A CA 1
ATOM 709 C C . LEU A 1 96 ? 18.706 -2.361 9.916 1.00 92.12 96 LEU A C 1
ATOM 711 O O . LEU A 1 96 ? 18.481 -2.721 11.070 1.00 92.12 96 LEU A O 1
ATOM 715 N N . SER A 1 97 ? 19.826 -2.729 9.275 1.00 90.69 97 SER A N 1
ATOM 716 C CA . SER A 1 97 ? 20.795 -3.682 9.852 1.00 90.69 97 SER A CA 1
ATOM 717 C C . SER A 1 97 ? 21.701 -3.090 10.934 1.00 90.69 97 SER A C 1
ATOM 719 O O . SER A 1 97 ? 22.218 -3.816 11.780 1.00 90.69 97 SER A O 1
ATOM 721 N N . THR A 1 98 ? 21.850 -1.764 10.958 1.00 87.44 98 THR A N 1
ATOM 722 C CA . THR A 1 98 ? 22.616 -1.040 11.983 1.00 87.44 98 THR A CA 1
ATOM 723 C C . THR A 1 98 ? 21.743 -0.423 13.084 1.00 87.44 98 THR A C 1
ATOM 725 O O . THR A 1 98 ? 22.277 0.021 14.104 1.00 87.44 98 THR A O 1
ATOM 728 N N . ARG A 1 99 ? 20.407 -0.438 12.938 1.00 86.31 99 ARG A N 1
ATOM 729 C CA . ARG A 1 99 ? 19.465 0.032 13.971 1.00 86.31 99 ARG A CA 1
ATOM 730 C C . ARG A 1 99 ? 19.472 -0.917 15.170 1.00 86.31 99 ARG A C 1
ATOM 732 O O . ARG A 1 99 ? 19.094 -2.080 15.060 1.00 86.31 99 ARG A O 1
ATOM 739 N N . THR A 1 100 ? 19.882 -0.396 16.323 1.00 83.38 100 THR A N 1
ATOM 740 C CA . THR A 1 100 ? 19.803 -1.074 17.636 1.00 83.38 100 THR A CA 1
ATOM 741 C C . THR A 1 100 ? 18.800 -0.398 18.574 1.00 83.38 100 THR A C 1
ATOM 743 O O . THR A 1 100 ? 18.335 -1.002 19.538 1.00 83.38 100 THR A O 1
ATOM 746 N N . ASP A 1 101 ? 18.425 0.837 18.243 1.00 84.12 101 ASP A N 1
ATOM 747 C CA . ASP A 1 101 ? 17.410 1.678 18.871 1.00 84.12 101 ASP A CA 1
ATOM 748 C C . ASP A 1 101 ? 15.975 1.320 18.445 1.00 84.12 101 ASP A C 1
ATOM 750 O O . ASP A 1 101 ? 15.022 1.864 18.998 1.00 84.12 101 ASP A O 1
ATOM 754 N N . ILE A 1 102 ? 15.802 0.412 17.475 1.00 87.25 102 ILE A N 1
ATOM 755 C CA . ILE A 1 102 ? 14.493 -0.029 16.973 1.00 87.25 102 ILE A CA 1
ATOM 756 C C . ILE A 1 102 ? 14.450 -1.552 16.813 1.00 87.25 102 ILE A C 1
ATOM 758 O O . ILE A 1 102 ? 15.292 -2.156 16.147 1.00 87.25 102 ILE A O 1
ATOM 762 N N . ALA A 1 103 ? 13.420 -2.160 17.395 1.00 88.69 103 ALA A N 1
ATOM 763 C CA . ALA A 1 103 ? 13.016 -3.543 17.199 1.00 88.69 103 ALA A CA 1
ATOM 764 C C . ALA A 1 103 ? 11.991 -3.610 16.063 1.00 88.69 103 ALA A C 1
ATOM 766 O O . ALA A 1 103 ? 10.945 -2.965 16.144 1.00 88.69 103 ALA A O 1
ATOM 767 N N . GLY A 1 104 ? 12.270 -4.382 15.014 1.00 91.75 104 GLY A N 1
ATOM 768 C CA . GLY A 1 104 ? 11.324 -4.627 13.930 1.00 91.75 104 GLY A CA 1
ATOM 769 C C . GLY A 1 104 ? 11.014 -6.109 13.761 1.00 91.75 104 GLY A C 1
ATOM 770 O O . GLY A 1 104 ? 11.937 -6.923 13.749 1.00 91.75 104 GLY A O 1
ATOM 771 N N . CYS A 1 105 ? 9.741 -6.453 13.562 1.00 93.75 105 CYS A N 1
ATOM 772 C CA . CYS A 1 105 ? 9.293 -7.826 13.311 1.00 93.75 105 CYS A CA 1
ATOM 773 C C . CYS A 1 105 ? 8.434 -7.919 12.043 1.00 93.75 105 CYS A C 1
ATOM 775 O O . CYS A 1 105 ? 7.642 -7.027 11.751 1.00 93.75 105 CYS A O 1
ATOM 777 N N . ALA A 1 106 ? 8.545 -9.037 11.327 1.00 94.56 106 ALA A N 1
ATOM 778 C CA . ALA A 1 106 ? 7.657 -9.444 10.243 1.00 94.56 106 ALA A CA 1
ATOM 779 C C . ALA A 1 106 ? 7.018 -10.797 10.587 1.00 94.56 106 ALA A C 1
ATOM 781 O O . ALA A 1 106 ? 7.734 -11.771 10.828 1.00 94.56 106 ALA A O 1
ATOM 782 N N . LEU A 1 107 ? 5.687 -10.855 10.643 1.00 93.75 107 LEU A N 1
ATOM 783 C CA . LEU A 1 107 ? 4.901 -12.027 11.035 1.00 93.75 107 LEU A CA 1
ATOM 784 C C . LEU A 1 107 ? 4.076 -12.519 9.842 1.00 93.75 107 LEU A C 1
ATOM 786 O O . LEU A 1 107 ? 3.129 -11.852 9.433 1.00 93.75 107 LEU A O 1
ATOM 790 N N . PHE A 1 108 ? 4.420 -13.686 9.302 1.00 90.81 108 PHE A N 1
ATOM 791 C CA . PHE A 1 108 ? 3.802 -14.298 8.123 1.00 90.81 108 PHE A CA 1
ATOM 792 C C . PHE A 1 108 ? 2.762 -15.343 8.540 1.00 90.81 108 PHE A C 1
ATOM 794 O O . PHE A 1 108 ? 3.088 -16.271 9.286 1.00 90.81 108 PHE A O 1
ATOM 801 N N . PHE A 1 109 ? 1.536 -15.215 8.031 1.00 87.94 109 PHE A N 1
ATOM 802 C CA . PHE A 1 109 ? 0.402 -16.083 8.355 1.00 87.94 109 PHE A CA 1
ATOM 803 C C . PHE A 1 109 ? 0.314 -17.207 7.311 1.00 87.94 109 PHE A C 1
ATOM 805 O O . PHE A 1 109 ? -0.242 -17.025 6.229 1.00 87.94 109 PHE A O 1
ATOM 812 N N . ILE A 1 110 ? 0.918 -18.359 7.614 1.00 81.69 110 ILE A N 1
ATOM 813 C CA . ILE A 1 110 ? 1.108 -19.479 6.679 1.00 81.69 110 ILE A CA 1
ATOM 814 C C . ILE A 1 110 ? 0.064 -20.571 6.933 1.00 81.69 110 ILE A C 1
ATOM 816 O O . ILE A 1 110 ? -0.023 -21.108 8.032 1.00 81.69 110 ILE A O 1
ATOM 820 N N . GLY A 1 111 ? -0.700 -20.955 5.916 1.00 74.50 111 GLY A N 1
ATOM 821 C CA . GLY A 1 111 ? -1.789 -21.938 5.973 1.00 74.50 111 GLY A CA 1
ATOM 822 C C . GLY A 1 111 ? -3.195 -21.334 5.853 1.00 74.50 111 GLY A C 1
ATOM 823 O O . GLY A 1 111 ? -4.142 -22.068 5.569 1.00 74.50 111 GLY A O 1
ATOM 824 N N . ILE A 1 112 ? -3.341 -20.014 6.023 1.00 75.69 112 ILE A N 1
ATOM 825 C CA . ILE A 1 112 ? -4.623 -19.307 5.854 1.00 75.69 112 ILE A CA 1
ATOM 826 C C . ILE A 1 112 ? -4.987 -19.080 4.379 1.00 75.69 112 ILE A C 1
ATOM 828 O O . ILE A 1 112 ? -6.146 -18.845 4.049 1.00 75.69 112 ILE A O 1
ATOM 832 N N . GLU A 1 113 ? -4.027 -19.189 3.462 1.00 71.06 113 GLU A N 1
ATOM 833 C CA . GLU A 1 113 ? -4.132 -18.667 2.094 1.00 71.06 113 GLU A CA 1
ATOM 834 C C . GLU A 1 113 ? -5.136 -19.418 1.214 1.00 71.06 113 GLU A C 1
ATOM 836 O O . GLU A 1 113 ? -5.577 -18.883 0.199 1.00 71.06 113 GLU A O 1
ATOM 841 N N . ALA A 1 114 ? -5.508 -20.641 1.603 1.00 65.50 114 ALA A N 1
ATOM 842 C CA . ALA A 1 114 ? -6.579 -21.417 0.979 1.00 65.50 114 ALA A CA 1
ATOM 843 C C . ALA A 1 114 ? -7.988 -21.021 1.470 1.00 65.50 114 ALA A C 1
ATOM 845 O O . ALA A 1 114 ? -8.976 -21.381 0.834 1.00 65.50 114 ALA A O 1
ATOM 846 N N . SER A 1 115 ? -8.086 -20.300 2.594 1.00 70.44 115 SER A N 1
ATOM 847 C CA . SER A 1 115 ? -9.349 -19.787 3.151 1.00 70.44 115 SER A CA 1
ATOM 848 C C . SER A 1 115 ? -9.687 -18.381 2.639 1.00 70.44 115 SER A C 1
ATOM 850 O O . SER A 1 115 ? -10.854 -17.996 2.628 1.00 70.44 115 SER A O 1
ATOM 852 N N . LEU A 1 116 ? -8.680 -17.611 2.212 1.00 72.00 116 LEU A N 1
ATOM 853 C CA . LEU A 1 116 ? -8.831 -16.215 1.799 1.00 72.00 116 LEU A CA 1
ATOM 854 C C . LEU A 1 116 ? -9.095 -16.084 0.295 1.00 72.00 116 LEU A C 1
ATOM 856 O O . LEU A 1 116 ? -8.355 -16.614 -0.533 1.00 72.00 116 LEU A O 1
ATOM 860 N N . VAL A 1 117 ? -10.121 -15.311 -0.065 1.00 65.69 117 VAL A N 1
ATOM 861 C CA . VAL A 1 117 ? -10.538 -15.084 -1.456 1.00 65.69 117 VAL A CA 1
ATOM 862 C C . VAL A 1 117 ? -10.954 -13.623 -1.631 1.00 65.69 117 VAL A C 1
ATOM 864 O O . VAL A 1 117 ? -11.887 -13.171 -0.976 1.00 65.69 117 VAL A O 1
ATOM 867 N N . PHE A 1 118 ? -10.309 -12.887 -2.544 1.00 61.34 118 PHE A N 1
ATOM 868 C CA . PHE A 1 118 ? -10.692 -11.495 -2.815 1.00 61.34 118 PHE A CA 1
ATOM 869 C C . PHE A 1 118 ? -12.065 -11.398 -3.515 1.00 61.34 118 PHE A C 1
ATOM 871 O O . PHE A 1 118 ? -12.344 -12.198 -4.427 1.00 61.34 118 PHE A O 1
ATOM 878 N N . PRO A 1 119 ? -12.907 -10.403 -3.165 1.00 50.38 119 PRO A N 1
ATOM 879 C CA . PRO A 1 119 ? -14.223 -10.206 -3.768 1.00 50.38 119 PRO A CA 1
ATOM 880 C C . PRO A 1 119 ? -14.183 -10.058 -5.299 1.00 50.38 119 PRO A C 1
ATOM 882 O O . PRO A 1 119 ? -13.584 -9.143 -5.870 1.00 50.38 119 PRO A O 1
ATOM 885 N N . GLY A 1 120 ? -14.878 -10.956 -6.002 1.00 49.16 120 GLY A N 1
ATOM 886 C CA . GLY A 1 120 ? -15.005 -10.918 -7.467 1.00 49.16 120 GLY A CA 1
ATOM 887 C C . GLY A 1 120 ? -13.971 -11.734 -8.256 1.00 49.16 120 GLY A C 1
ATOM 888 O O . GLY A 1 120 ? -13.911 -11.614 -9.475 1.00 49.16 120 GLY A O 1
ATOM 889 N N . THR A 1 121 ? -13.203 -12.612 -7.609 1.00 50.75 121 THR A N 1
ATOM 890 C CA . THR A 1 121 ? -12.249 -13.538 -8.263 1.00 50.75 121 THR A CA 1
ATOM 891 C C . THR A 1 121 ? -12.897 -14.693 -9.061 1.00 50.75 121 THR A C 1
ATOM 893 O O . THR A 1 121 ? -12.192 -15.484 -9.684 1.00 50.75 121 THR A O 1
ATOM 896 N N . GLY A 1 122 ? -14.233 -14.792 -9.104 1.00 44.84 122 GLY A N 1
ATOM 897 C CA . GLY A 1 122 ? -14.978 -15.900 -9.731 1.00 44.84 122 GLY A CA 1
ATOM 898 C C . GLY A 1 122 ? -15.211 -15.824 -11.252 1.00 44.84 122 GLY A C 1
ATOM 899 O O . GLY A 1 122 ? -15.886 -16.695 -11.803 1.00 44.84 122 GLY A O 1
ATOM 900 N N . GLN A 1 123 ? -14.711 -14.796 -11.946 1.00 39.72 123 GLN A N 1
ATOM 901 C CA . GLN A 1 123 ? -14.842 -14.629 -13.403 1.00 39.72 123 GLN A CA 1
ATOM 902 C C . GLN A 1 123 ? -13.537 -14.056 -13.985 1.00 39.72 123 GLN A C 1
ATOM 904 O O . GLN A 1 123 ? -13.153 -12.945 -13.644 1.00 39.72 123 GLN A O 1
ATOM 909 N N . ASN A 1 124 ? -12.878 -14.798 -14.886 1.00 38.62 124 ASN A N 1
ATOM 910 C CA . ASN A 1 124 ? -11.711 -14.376 -15.683 1.00 38.62 124 ASN A CA 1
ATOM 911 C C . ASN A 1 124 ? -10.595 -13.621 -14.917 1.00 38.62 124 ASN A C 1
ATOM 913 O O . ASN A 1 124 ? -10.467 -12.399 -15.007 1.00 38.62 124 ASN A O 1
ATOM 917 N N . LEU A 1 125 ? -9.688 -14.381 -14.285 1.00 43.12 125 LEU A N 1
ATOM 918 C CA . LEU A 1 125 ? -8.481 -13.904 -13.573 1.00 43.12 125 LEU A CA 1
ATOM 919 C C . LEU A 1 125 ? -7.506 -13.020 -14.393 1.00 43.12 125 LEU A C 1
ATOM 921 O O . LEU A 1 125 ? -6.492 -12.571 -13.867 1.00 43.12 125 LEU A O 1
ATOM 925 N N . SER A 1 126 ? -7.767 -12.791 -15.679 1.00 41.06 126 SER A N 1
ATOM 926 C CA . SER A 1 126 ? -6.874 -12.094 -16.611 1.00 41.06 126 SER A CA 1
ATOM 927 C C . SER A 1 126 ? -7.032 -10.570 -16.637 1.00 41.06 126 SER A C 1
ATOM 929 O O . SER A 1 126 ? -6.244 -9.919 -17.321 1.00 41.06 126 SER A O 1
ATOM 931 N N . GLN A 1 127 ? -8.067 -9.996 -16.001 1.00 38.94 127 GLN A N 1
ATOM 932 C CA . GLN A 1 127 ? -8.496 -8.631 -16.354 1.00 38.94 127 GLN A CA 1
ATOM 933 C C . GLN A 1 127 ? -9.008 -7.721 -15.221 1.00 38.94 127 GLN A C 1
ATOM 935 O O . GLN A 1 127 ? -9.154 -6.522 -15.460 1.00 38.94 127 GLN A O 1
ATOM 940 N N . LYS A 1 128 ? -9.243 -8.216 -13.995 1.00 38.66 128 LYS A N 1
ATOM 941 C CA . LYS A 1 128 ? -9.597 -7.343 -12.857 1.00 38.66 128 LYS A CA 1
ATOM 942 C C . LYS A 1 128 ? -8.318 -6.844 -12.175 1.00 38.66 128 LYS A C 1
ATOM 944 O O . LYS A 1 128 ? -7.581 -7.628 -11.585 1.00 38.66 128 LYS A O 1
ATOM 949 N N . ILE A 1 129 ? -8.064 -5.537 -12.258 1.00 44.09 129 ILE A N 1
ATOM 950 C CA . ILE A 1 129 ? -7.111 -4.855 -11.375 1.00 44.09 129 ILE A CA 1
ATOM 951 C C . ILE A 1 129 ? -7.686 -4.982 -9.962 1.00 44.09 129 ILE A C 1
ATOM 953 O O . ILE A 1 129 ? -8.769 -4.463 -9.697 1.00 44.09 129 ILE A O 1
ATOM 957 N N . THR A 1 130 ? -7.006 -5.715 -9.084 1.00 47.69 130 THR A N 1
ATOM 958 C CA . THR A 1 130 ? -7.428 -5.900 -7.694 1.00 47.69 130 THR A CA 1
ATOM 959 C C . THR A 1 130 ? -7.161 -4.608 -6.928 1.00 47.69 130 THR A C 1
ATOM 961 O O . THR A 1 130 ? -6.069 -4.404 -6.410 1.00 47.69 130 THR A O 1
ATOM 964 N N . THR A 1 131 ? -8.163 -3.730 -6.859 1.00 50.94 131 THR A N 1
ATOM 965 C CA . THR A 1 131 ? -8.231 -2.629 -5.878 1.00 50.94 131 THR A CA 1
ATOM 966 C C . THR A 1 131 ? -8.534 -3.136 -4.466 1.00 50.94 131 THR A C 1
ATOM 968 O O . THR A 1 131 ? -8.770 -2.336 -3.568 1.00 50.94 131 THR A O 1
ATOM 971 N N . ASP A 1 132 ? -8.599 -4.456 -4.307 1.00 57.94 132 ASP A N 1
ATOM 972 C CA . ASP A 1 132 ? -8.966 -5.143 -3.085 1.00 57.94 132 ASP A CA 1
ATOM 973 C C . ASP A 1 132 ? -7.884 -4.889 -2.010 1.00 57.94 132 ASP A C 1
ATOM 975 O O . ASP A 1 132 ? -6.687 -4.812 -2.291 1.00 57.94 132 ASP A O 1
ATOM 979 N N . THR A 1 133 ? -8.315 -4.701 -0.772 1.00 66.75 133 THR A N 1
ATOM 980 C CA . THR A 1 133 ? -7.493 -4.315 0.379 1.00 66.75 133 THR A CA 1
ATOM 981 C C . THR A 1 133 ? -7.304 -5.489 1.338 1.00 66.75 133 THR A C 1
ATOM 983 O O . THR A 1 133 ? -7.949 -6.529 1.221 1.00 66.75 133 THR A O 1
ATOM 986 N N . CYS A 1 134 ? -6.469 -5.327 2.366 1.00 71.06 134 CYS A N 1
ATOM 987 C CA . CYS A 1 134 ? -6.379 -6.320 3.440 1.00 71.06 134 CYS A CA 1
ATOM 988 C C . CYS A 1 134 ? -7.740 -6.569 4.132 1.00 71.06 134 CYS A C 1
ATOM 990 O O . CYS A 1 134 ? -8.068 -7.708 4.468 1.00 71.06 134 CYS A O 1
ATOM 992 N N . ALA A 1 135 ? -8.571 -5.526 4.260 1.00 72.06 135 ALA A N 1
ATOM 993 C CA . ALA A 1 135 ? -9.924 -5.629 4.800 1.00 72.06 135 ALA A CA 1
ATOM 994 C C . ALA A 1 135 ? -10.879 -6.411 3.880 1.00 72.06 135 ALA A C 1
ATOM 996 O O . ALA A 1 135 ? -11.765 -7.092 4.388 1.00 72.06 135 ALA A O 1
ATOM 997 N N . ASP A 1 136 ? -10.668 -6.399 2.560 1.00 72.94 136 ASP A N 1
ATOM 998 C CA . ASP A 1 136 ? -11.451 -7.205 1.612 1.00 72.94 136 ASP A CA 1
ATOM 999 C C . ASP A 1 136 ? -11.113 -8.707 1.672 1.00 72.94 136 ASP A C 1
ATOM 1001 O O . ASP A 1 136 ? -11.936 -9.532 1.281 1.00 72.94 136 ASP A O 1
ATOM 1005 N N . ALA A 1 137 ? -9.923 -9.081 2.163 1.00 73.38 137 ALA A N 1
ATOM 1006 C CA . ALA A 1 137 ? -9.552 -10.481 2.402 1.00 73.38 137 ALA A CA 1
ATOM 1007 C C . ALA A 1 137 ? -9.952 -10.985 3.795 1.00 73.38 137 ALA A C 1
ATOM 1009 O O . ALA A 1 137 ? -10.434 -12.108 3.923 1.00 73.38 137 ALA A O 1
ATOM 1010 N N . LEU A 1 138 ? -9.699 -10.187 4.839 1.00 76.94 138 LEU A N 1
ATOM 1011 C CA . LEU A 1 138 ? -9.830 -10.618 6.237 1.00 76.94 138 LEU A CA 1
ATOM 1012 C C . LEU A 1 138 ? -11.122 -10.153 6.925 1.00 76.94 138 LEU A C 1
ATOM 1014 O O . LEU A 1 138 ? -11.499 -10.723 7.947 1.00 76.94 138 LEU A O 1
ATOM 1018 N N . GLY A 1 139 ? -11.789 -9.134 6.380 1.00 78.19 139 GLY A N 1
ATOM 1019 C CA . GLY A 1 139 ? -12.817 -8.345 7.057 1.00 78.19 139 GLY A CA 1
ATOM 1020 C C . GLY A 1 139 ? -12.204 -7.187 7.853 1.00 78.19 139 GLY A C 1
ATOM 1021 O O . GLY A 1 139 ? -11.233 -7.367 8.590 1.00 78.19 139 GLY A O 1
ATOM 1022 N N . SER A 1 140 ? -12.787 -5.989 7.741 1.00 77.12 140 SER A N 1
ATOM 1023 C CA . SER A 1 140 ? -12.312 -4.773 8.427 1.00 77.12 140 SER A CA 1
ATOM 1024 C C . SER A 1 140 ? -12.255 -4.924 9.952 1.00 77.12 140 SER A C 1
ATOM 1026 O O . SER A 1 140 ? -11.285 -4.498 10.575 1.00 77.12 140 SER A O 1
ATOM 1028 N N . THR A 1 141 ? -13.235 -5.599 10.560 1.00 82.38 141 THR A N 1
ATOM 1029 C CA . THR A 1 141 ? -13.237 -5.903 12.001 1.00 82.38 141 THR A CA 1
ATOM 1030 C C . THR A 1 141 ? -12.035 -6.757 12.409 1.00 82.38 141 THR A C 1
ATOM 1032 O O . THR A 1 141 ? -11.373 -6.423 13.386 1.00 82.38 141 THR A O 1
ATOM 1035 N N . CYS A 1 142 ? -11.697 -7.794 11.633 1.00 85.31 142 CYS A N 1
ATOM 1036 C CA . CYS A 1 142 ? -10.526 -8.633 11.899 1.00 85.31 142 CYS A CA 1
ATOM 1037 C C . CYS A 1 142 ? -9.221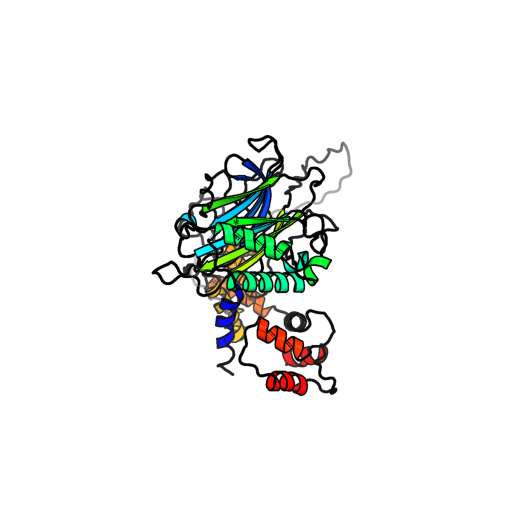 -7.848 11.747 1.00 85.31 142 CYS A C 1
ATOM 1039 O O . CYS A 1 142 ? -8.370 -7.912 12.630 1.00 85.31 142 CYS A O 1
ATOM 1041 N N . VAL A 1 143 ? -9.083 -7.049 10.682 1.00 82.94 143 VAL A N 1
ATOM 1042 C CA . VAL A 1 143 ? -7.926 -6.156 10.490 1.00 82.94 143 VAL A CA 1
ATOM 1043 C C . VAL A 1 143 ? -7.733 -5.236 11.700 1.00 82.94 143 VAL A C 1
ATOM 1045 O O . VAL A 1 143 ? -6.625 -5.148 12.233 1.00 82.94 143 VAL A O 1
ATOM 1048 N N . ASN A 1 144 ? -8.808 -4.606 12.176 1.00 79.94 144 ASN A N 1
ATOM 1049 C CA . ASN A 1 144 ? -8.763 -3.681 13.306 1.00 79.94 144 ASN A CA 1
ATOM 1050 C C . ASN A 1 144 ? -8.457 -4.392 14.635 1.00 79.94 144 ASN A C 1
ATOM 1052 O O . ASN A 1 144 ? -7.572 -3.955 15.371 1.00 79.94 144 ASN A O 1
ATOM 1056 N N . GLU A 1 145 ? -9.145 -5.493 14.952 1.00 87.31 145 GLU A N 1
ATOM 1057 C CA . GLU A 1 145 ? -8.915 -6.250 16.191 1.00 87.31 145 GLU A CA 1
ATOM 1058 C C . GLU A 1 145 ? -7.500 -6.843 16.243 1.00 87.31 145 GLU A C 1
ATOM 1060 O O . GLU A 1 145 ? -6.832 -6.732 17.271 1.00 87.31 145 GLU A O 1
ATOM 1065 N N . LEU A 1 146 ? -7.006 -7.402 15.133 1.00 87.19 146 LEU A N 1
ATOM 1066 C CA . LEU A 1 146 ? -5.666 -7.985 15.037 1.00 87.19 146 LEU A CA 1
ATOM 1067 C C . LEU A 1 146 ? -4.567 -6.920 15.177 1.00 87.19 146 LEU A C 1
ATOM 1069 O O . LEU A 1 146 ? -3.571 -7.140 15.870 1.00 87.19 146 LEU A O 1
ATOM 1073 N N . THR A 1 147 ? -4.764 -5.745 14.572 1.00 85.12 147 THR A N 1
ATOM 1074 C CA . THR A 1 147 ? -3.841 -4.603 14.692 1.00 85.12 147 THR A CA 1
ATOM 1075 C C . THR A 1 147 ? -3.806 -4.081 16.131 1.00 85.12 147 THR A C 1
ATOM 1077 O O . THR A 1 147 ? -2.730 -3.965 16.719 1.00 85.12 147 THR A O 1
ATOM 1080 N N . ASN A 1 148 ? -4.972 -3.869 16.751 1.00 84.31 148 ASN A N 1
ATOM 1081 C CA . ASN A 1 148 ? -5.083 -3.423 18.144 1.00 84.31 148 ASN A CA 1
ATOM 1082 C C . ASN A 1 148 ? -4.500 -4.441 19.136 1.00 84.31 148 ASN A C 1
ATOM 1084 O O . ASN A 1 148 ? -3.805 -4.063 20.079 1.00 84.31 148 ASN A O 1
ATOM 1088 N N . GLN A 1 149 ? -4.732 -5.739 18.923 1.00 89.62 149 GLN A N 1
ATOM 1089 C CA . GLN A 1 149 ? -4.131 -6.790 19.740 1.00 89.62 149 GLN A CA 1
ATOM 1090 C C . GLN A 1 149 ? -2.602 -6.789 19.618 1.00 89.62 149 GLN A C 1
ATOM 1092 O O . GLN A 1 149 ? -1.911 -6.890 20.630 1.00 89.62 149 GLN A O 1
ATOM 1097 N N . THR A 1 150 ? -2.072 -6.617 18.404 1.00 89.69 150 THR A N 1
ATOM 1098 C CA . THR A 1 150 ? -0.624 -6.522 18.163 1.00 89.69 150 THR A CA 1
ATOM 1099 C C . THR A 1 150 ? -0.017 -5.316 18.886 1.00 89.69 150 THR A C 1
ATOM 1101 O O . THR A 1 150 ? 0.980 -5.473 19.588 1.00 89.69 150 THR A O 1
ATOM 1104 N N . LEU A 1 151 ? -0.642 -4.135 18.793 1.00 86.50 151 LEU A N 1
ATOM 1105 C CA . LEU A 1 151 ? -0.213 -2.923 19.507 1.00 86.50 151 LEU A CA 1
ATOM 1106 C C . LEU A 1 151 ? -0.184 -3.126 21.030 1.00 86.50 151 LEU A C 1
ATOM 1108 O O . LEU A 1 151 ? 0.804 -2.785 21.681 1.00 86.50 151 LEU A O 1
ATOM 1112 N N . ASN A 1 152 ? -1.228 -3.738 21.596 1.00 86.94 152 ASN A N 1
ATOM 1113 C CA . ASN A 1 152 ? -1.301 -4.038 23.029 1.00 86.94 152 ASN A CA 1
ATOM 1114 C C . ASN A 1 152 ? -0.204 -5.021 23.476 1.00 86.94 152 ASN A C 1
ATOM 1116 O O . ASN A 1 152 ? 0.404 -4.833 24.531 1.00 86.94 152 ASN A O 1
ATOM 1120 N N . LEU A 1 153 ? 0.080 -6.049 22.669 1.00 89.50 153 LEU A N 1
ATOM 1121 C CA . LEU A 1 153 ? 1.151 -7.008 22.947 1.00 89.50 153 LEU A CA 1
ATOM 1122 C C . LEU A 1 153 ? 2.530 -6.332 22.906 1.00 89.50 153 LEU A C 1
ATOM 1124 O O . LEU A 1 153 ? 3.312 -6.513 23.840 1.00 89.50 153 LEU A O 1
ATOM 1128 N N . LEU A 1 154 ? 2.799 -5.490 21.900 1.00 85.56 154 LEU A N 1
ATOM 1129 C CA . LEU A 1 154 ? 4.035 -4.702 21.809 1.00 85.56 154 LEU A CA 1
ATOM 1130 C C . LEU A 1 154 ? 4.227 -3.785 23.025 1.00 85.56 154 LEU A C 1
ATOM 1132 O O . LEU A 1 154 ? 5.318 -3.762 23.590 1.00 85.56 154 LEU A O 1
ATOM 1136 N N . ALA A 1 155 ? 3.173 -3.094 23.470 1.00 79.25 155 ALA A N 1
ATOM 1137 C CA . ALA A 1 155 ? 3.209 -2.222 24.647 1.00 79.25 155 ALA A CA 1
ATOM 1138 C C . ALA A 1 155 ? 3.453 -2.976 25.973 1.00 79.25 155 ALA A C 1
ATOM 1140 O O . ALA A 1 155 ? 3.927 -2.383 26.941 1.00 79.25 155 ALA A O 1
ATOM 1141 N N . SER A 1 156 ? 3.140 -4.275 26.028 1.00 73.69 156 SER A N 1
ATOM 1142 C CA . SER A 1 156 ? 3.367 -5.136 27.201 1.00 73.69 156 SER A CA 1
ATOM 1143 C C . SER A 1 156 ? 4.733 -5.843 27.220 1.00 73.69 156 SER A C 1
ATOM 1145 O O . SER A 1 156 ? 5.104 -6.450 28.229 1.00 73.69 156 SER A O 1
ATOM 1147 N N . SER A 1 157 ? 5.477 -5.786 26.113 1.00 68.88 157 SER A N 1
ATOM 1148 C CA . SER A 1 157 ? 6.710 -6.549 25.918 1.00 68.88 157 SER A CA 1
ATOM 1149 C C . SER A 1 157 ? 7.914 -5.927 26.628 1.00 68.88 157 SER A C 1
ATOM 1151 O O . SER A 1 157 ? 8.182 -4.736 26.500 1.00 68.88 157 SER A O 1
ATOM 1153 N N . ASN A 1 158 ? 8.689 -6.767 27.319 1.00 65.12 158 ASN A N 1
ATOM 1154 C CA . ASN A 1 158 ? 9.964 -6.403 27.955 1.00 65.12 158 ASN A CA 1
ATOM 1155 C C . ASN A 1 158 ? 11.150 -7.251 27.436 1.00 65.12 158 ASN A C 1
ATOM 1157 O O . ASN A 1 158 ? 12.212 -7.270 28.060 1.00 65.12 158 ASN A O 1
ATOM 1161 N N . SER A 1 159 ? 10.968 -8.007 26.348 1.00 61.28 159 SER A N 1
ATOM 1162 C CA . SER A 1 159 ? 11.955 -8.960 25.821 1.00 61.28 159 SER A CA 1
ATOM 1163 C C . SER A 1 159 ? 12.847 -8.372 24.716 1.00 61.28 159 SER A C 1
ATOM 1165 O O . SER A 1 159 ? 12.591 -7.307 24.158 1.00 61.28 159 SER A O 1
ATOM 1167 N N . SER A 1 160 ? 13.951 -9.065 24.422 1.00 61.94 160 SER A N 1
ATOM 1168 C CA . SER A 1 160 ? 14.872 -8.760 23.316 1.00 61.94 160 SER A CA 1
ATOM 1169 C C . SER A 1 160 ? 14.257 -9.074 21.946 1.00 61.94 160 SER A C 1
ATOM 1171 O O . SER A 1 160 ? 13.545 -10.067 21.833 1.00 61.94 160 SER A O 1
ATOM 1173 N N . THR A 1 161 ? 14.633 -8.323 20.906 1.00 62.62 161 THR A N 1
ATOM 1174 C CA . THR A 1 161 ? 14.078 -8.350 19.531 1.00 62.62 161 THR A CA 1
ATOM 1175 C C . THR A 1 161 ? 13.664 -9.727 18.982 1.00 62.62 161 THR A C 1
ATOM 1177 O O . THR A 1 161 ? 12.495 -9.925 18.662 1.00 62.62 161 THR A O 1
ATOM 1180 N N . ASP A 1 162 ? 14.567 -10.706 18.901 1.00 60.69 162 ASP A N 1
ATOM 1181 C CA . ASP A 1 162 ? 14.267 -12.020 18.296 1.00 60.69 162 ASP A CA 1
ATOM 1182 C C . ASP A 1 162 ? 13.292 -12.868 19.127 1.00 60.69 162 ASP A C 1
ATOM 1184 O O . ASP A 1 162 ? 12.400 -13.543 18.591 1.00 60.69 162 ASP A O 1
ATOM 1188 N N . ALA A 1 163 ? 13.438 -12.805 20.454 1.00 72.00 163 ALA A N 1
ATOM 1189 C CA . ALA A 1 163 ? 12.495 -13.412 21.385 1.00 72.00 163 ALA A CA 1
ATOM 1190 C C . ALA A 1 163 ? 11.130 -12.722 21.270 1.00 72.00 163 ALA A C 1
ATOM 1192 O O . ALA A 1 163 ? 10.126 -13.405 21.098 1.00 72.00 163 ALA A O 1
ATOM 1193 N N . GLN A 1 164 ? 11.111 -11.388 21.232 1.00 82.75 164 GLN A N 1
ATOM 1194 C CA . GLN A 1 164 ? 9.914 -10.562 21.091 1.00 82.75 164 GLN A CA 1
ATOM 1195 C C . GLN A 1 164 ? 9.130 -10.887 19.813 1.00 82.75 164 GLN A C 1
ATOM 1197 O O . GLN A 1 164 ? 7.916 -11.068 19.877 1.00 82.75 164 GLN A O 1
ATOM 1202 N N . CYS A 1 165 ? 9.792 -11.024 18.659 1.00 90.31 165 CYS A N 1
ATOM 1203 C CA . CYS A 1 165 ? 9.109 -11.391 17.416 1.00 90.31 165 CYS A CA 1
ATOM 1204 C C . CYS A 1 165 ? 8.465 -12.789 17.508 1.00 90.31 165 CYS A C 1
ATOM 1206 O O . CYS A 1 165 ? 7.339 -12.992 17.048 1.00 90.31 165 CYS A O 1
ATOM 1208 N N . SER A 1 166 ? 9.157 -13.747 18.130 1.00 90.06 166 SER A N 1
ATOM 1209 C CA . SER A 1 166 ? 8.667 -15.122 18.308 1.00 90.06 166 SER A CA 1
ATOM 1210 C C . SER A 1 166 ? 7.528 -15.211 19.335 1.00 90.06 166 SER A C 1
ATOM 1212 O O . SER A 1 166 ? 6.531 -15.891 19.099 1.00 90.06 166 SER A O 1
ATOM 1214 N N . GLU A 1 167 ? 7.643 -14.488 20.449 1.00 90.38 167 GLU A N 1
ATOM 1215 C CA . GLU A 1 167 ? 6.620 -14.350 21.491 1.00 90.38 167 GLU A CA 1
ATOM 1216 C C . GLU A 1 167 ? 5.350 -13.688 20.941 1.00 90.38 167 GLU A C 1
ATOM 1218 O O . GLU A 1 167 ? 4.250 -14.181 21.189 1.00 90.38 167 GLU A O 1
ATOM 1223 N N . LEU A 1 168 ? 5.490 -12.631 20.131 1.00 92.06 168 LEU A N 1
ATOM 1224 C CA . LEU A 1 168 ? 4.371 -11.940 19.487 1.00 92.06 168 LEU A CA 1
ATOM 1225 C C . LEU A 1 168 ? 3.595 -12.868 18.541 1.00 92.06 168 LEU A C 1
ATOM 1227 O O . LEU A 1 168 ? 2.365 -12.902 18.587 1.00 92.06 168 LEU A O 1
ATOM 1231 N N . ALA A 1 169 ? 4.293 -13.673 17.731 1.00 93.00 169 ALA A N 1
ATOM 1232 C CA . ALA A 1 169 ? 3.649 -14.670 16.876 1.00 93.00 169 ALA A CA 1
ATOM 1233 C C . ALA A 1 169 ? 2.912 -15.748 17.686 1.00 93.00 169 ALA A C 1
ATOM 1235 O O . ALA A 1 169 ? 1.764 -16.060 17.373 1.00 93.00 169 ALA A O 1
ATOM 1236 N N . LEU A 1 170 ? 3.525 -16.275 18.753 1.00 91.94 170 LEU A N 1
ATOM 1237 C CA . LEU A 1 170 ? 2.888 -17.262 19.634 1.00 91.94 170 LEU A CA 1
ATOM 1238 C C . LEU A 1 170 ? 1.656 -16.693 20.356 1.00 91.94 170 LEU A C 1
ATOM 1240 O O . LEU A 1 170 ? 0.645 -17.387 20.486 1.00 91.94 170 LEU A O 1
ATOM 1244 N N . ALA A 1 171 ? 1.701 -15.435 20.797 1.00 91.88 171 ALA A N 1
ATOM 1245 C CA . ALA A 1 171 ? 0.577 -14.761 21.442 1.00 91.88 171 ALA A CA 1
ATOM 1246 C C . ALA A 1 171 ? -0.608 -14.563 20.477 1.00 91.88 171 ALA A C 1
ATOM 1248 O O . ALA A 1 171 ? -1.736 -14.935 20.802 1.00 91.88 171 ALA A O 1
ATOM 1249 N N . LEU A 1 172 ? -0.351 -14.062 19.263 1.00 91.44 172 LEU A N 1
ATOM 1250 C CA . LEU A 1 172 ? -1.382 -13.898 18.230 1.00 91.44 172 LEU A CA 1
ATOM 1251 C C . LEU A 1 172 ? -1.935 -15.242 17.725 1.00 91.44 172 LEU A C 1
ATOM 1253 O O . LEU A 1 172 ? -3.118 -15.337 17.407 1.00 91.44 172 LEU A O 1
ATOM 1257 N N . GLN A 1 173 ? -1.113 -16.295 17.671 1.00 91.06 173 GLN A N 1
ATOM 1258 C CA . GLN A 1 173 ? -1.545 -17.624 17.226 1.00 91.06 173 GLN A CA 1
ATOM 1259 C C . GLN A 1 173 ? -2.361 -18.371 18.290 1.00 91.06 173 GLN A C 1
ATOM 1261 O O . GLN A 1 173 ? -3.281 -19.112 17.949 1.00 91.06 173 GLN A O 1
ATOM 1266 N N . SER A 1 174 ? -2.025 -18.207 19.572 1.00 90.81 174 SER A N 1
ATOM 1267 C CA . SER A 1 174 ? -2.724 -18.882 20.678 1.00 90.81 174 SER A CA 1
ATOM 1268 C C . SER A 1 174 ? -4.049 -18.221 21.064 1.00 90.81 174 SER A C 1
ATOM 1270 O O . SER A 1 174 ? -4.908 -18.887 21.640 1.00 90.81 174 SER A O 1
ATOM 1272 N N . SER A 1 175 ? -4.233 -16.941 20.729 1.00 90.12 175 SER A N 1
ATOM 1273 C CA . SER A 1 175 ? -5.453 -16.178 21.009 1.00 90.12 175 SER A CA 1
ATOM 1274 C C . SER A 1 175 ? -5.808 -15.227 19.852 1.00 90.12 175 SER A C 1
ATOM 1276 O O . SER A 1 175 ? -5.785 -14.012 20.057 1.00 90.12 175 SER A O 1
ATOM 1278 N N . PRO A 1 176 ? -6.131 -15.725 18.643 1.00 88.38 176 PRO A N 1
ATOM 1279 C CA . PRO A 1 176 ? -6.554 -14.871 17.532 1.00 88.38 176 PRO A CA 1
ATOM 1280 C C . PRO A 1 176 ? -7.880 -14.150 17.853 1.00 88.38 176 PRO A C 1
ATOM 1282 O O . PRO A 1 176 ? -8.702 -14.705 18.591 1.00 88.38 176 PRO A O 1
ATOM 1285 N N . PRO A 1 177 ? -8.141 -12.955 17.286 1.00 88.94 177 PRO A N 1
ATOM 1286 C CA . PRO A 1 177 ? -9.403 -12.247 17.500 1.00 88.94 177 PRO A CA 1
ATOM 1287 C C . PRO A 1 177 ? -10.621 -13.057 17.046 1.00 88.94 177 PRO A C 1
ATOM 1289 O O . PRO A 1 177 ? -10.565 -13.756 16.031 1.00 88.94 177 PRO A O 1
ATOM 1292 N N . GLU A 1 178 ? -11.754 -12.937 17.746 1.00 86.81 178 GLU A N 1
ATOM 1293 C CA . GLU A 1 178 ? -12.954 -13.723 17.420 1.00 86.81 178 GLU A CA 1
ATOM 1294 C C . GLU A 1 178 ? -13.447 -13.432 15.993 1.00 86.81 178 GLU A C 1
ATOM 1296 O O . GLU A 1 178 ? -13.817 -14.357 15.265 1.00 86.81 178 GLU A O 1
ATOM 1301 N N . SER A 1 179 ? -13.394 -12.169 15.556 1.00 86.75 179 SER A N 1
ATOM 1302 C CA . SER A 1 179 ? -13.743 -11.787 14.183 1.00 86.75 179 SER A CA 1
ATOM 1303 C C . SER A 1 179 ? -12.863 -12.483 13.133 1.00 86.75 179 SER A C 1
ATOM 1305 O O . SER A 1 179 ? -13.378 -12.906 12.102 1.00 86.75 179 SER A O 1
ATOM 1307 N N . CYS A 1 180 ? -11.577 -12.696 13.429 1.00 82.81 180 CYS A N 1
ATOM 1308 C CA . CYS A 1 180 ? -10.618 -13.383 12.564 1.00 82.81 180 CYS A CA 1
ATOM 1309 C C . CYS A 1 180 ? -10.820 -14.907 12.506 1.00 82.81 180 CYS A C 1
ATOM 1311 O O . CYS A 1 180 ? -10.586 -15.525 11.467 1.00 82.81 180 CYS A O 1
ATOM 1313 N N . THR A 1 181 ? -11.307 -15.540 13.582 1.00 78.88 181 THR A N 1
ATOM 1314 C CA . THR A 1 181 ? -11.585 -16.996 13.580 1.00 78.88 181 THR A CA 1
ATOM 1315 C C . THR A 1 181 ? -12.682 -17.409 12.591 1.00 78.88 181 THR A C 1
ATOM 1317 O O . THR A 1 181 ? -12.752 -18.569 12.186 1.00 78.88 181 THR A O 1
ATOM 1320 N N . LYS A 1 182 ? -13.526 -16.461 12.165 1.00 71.75 182 LYS A N 1
ATOM 1321 C CA . LYS A 1 182 ? -14.612 -16.678 11.194 1.00 71.75 182 LYS A CA 1
ATOM 1322 C C . LYS A 1 182 ? -14.101 -16.746 9.748 1.00 71.75 182 LYS A C 1
ATOM 1324 O O . LYS A 1 182 ? -14.815 -17.245 8.883 1.00 71.75 182 LYS A O 1
ATOM 1329 N N . THR A 1 183 ? -12.866 -16.306 9.496 1.00 63.16 183 THR A N 1
ATOM 1330 C CA . THR A 1 183 ? -12.247 -16.209 8.162 1.00 63.16 183 THR A CA 1
ATOM 1331 C C . THR A 1 183 ? -11.589 -17.523 7.694 1.00 63.16 183 THR A C 1
ATOM 1333 O O . THR A 1 183 ? -11.108 -17.611 6.568 1.00 63.16 183 THR A O 1
ATOM 1336 N N . GLY A 1 184 ? -11.590 -18.576 8.523 1.00 67.75 184 GLY A N 1
ATOM 1337 C CA . GLY A 1 184 ? -11.152 -19.928 8.151 1.00 67.75 184 GLY A CA 1
ATOM 1338 C C . GLY A 1 184 ? -10.045 -20.489 9.043 1.00 67.75 184 GLY A C 1
ATOM 1339 O O . GLY A 1 184 ? -9.903 -20.098 10.201 1.00 67.75 184 GLY A O 1
ATOM 1340 N N . ASN A 1 185 ? -9.261 -21.439 8.524 1.00 73.50 185 ASN A N 1
ATOM 1341 C CA . ASN A 1 185 ? -8.137 -21.991 9.282 1.00 73.50 185 ASN A CA 1
ATOM 1342 C C . ASN A 1 185 ? -6.981 -20.984 9.297 1.00 73.50 185 ASN A C 1
ATOM 1344 O O . ASN A 1 185 ? -6.302 -20.808 8.292 1.00 73.50 185 ASN A O 1
ATOM 1348 N N . TRP A 1 186 ? -6.753 -20.356 10.449 1.00 72.25 186 TRP A N 1
ATOM 1349 C CA . TRP A 1 186 ? -5.769 -19.286 10.640 1.00 72.25 186 TRP A CA 1
ATOM 1350 C C . TRP A 1 186 ? -4.302 -19.717 10.421 1.00 72.25 186 TRP A C 1
ATOM 1352 O O . TRP A 1 186 ? -3.425 -18.878 10.226 1.00 72.25 186 TRP A O 1
ATOM 1362 N N . GLY A 1 187 ? -4.031 -21.028 10.411 1.00 76.25 187 GLY A N 1
ATOM 1363 C CA . GLY A 1 187 ? -2.718 -21.582 10.090 1.00 76.25 187 GLY A CA 1
ATOM 1364 C C . GLY A 1 187 ? -1.667 -21.377 11.188 1.00 76.25 187 GLY A C 1
ATOM 1365 O O . GLY A 1 187 ? -1.948 -21.454 12.385 1.00 76.25 187 GLY A O 1
ATOM 1366 N N . ASN A 1 188 ? -0.422 -21.175 10.763 1.00 85.75 188 ASN A N 1
ATOM 1367 C CA . ASN A 1 188 ? 0.746 -20.984 11.608 1.00 85.75 188 ASN A CA 1
ATOM 1368 C C . ASN A 1 188 ? 1.361 -19.600 11.381 1.00 85.75 188 ASN A C 1
ATOM 1370 O O . ASN A 1 188 ? 1.694 -19.247 10.248 1.00 85.75 188 ASN A O 1
ATOM 1374 N N . ILE A 1 189 ? 1.571 -18.842 12.457 1.00 89.81 189 ILE A N 1
ATOM 1375 C CA . ILE A 1 189 ? 2.229 -17.536 12.385 1.00 89.81 189 ILE A CA 1
ATOM 1376 C C . ILE A 1 189 ? 3.730 -17.758 12.570 1.00 89.81 189 ILE A C 1
ATOM 1378 O O . ILE A 1 189 ? 4.170 -18.311 13.574 1.00 89.81 189 ILE A O 1
ATOM 1382 N N . THR A 1 190 ? 4.531 -17.345 11.591 1.00 90.50 190 THR A N 1
ATOM 1383 C CA . THR A 1 190 ? 6.000 -17.407 11.674 1.00 90.50 190 THR A CA 1
ATOM 1384 C C . THR A 1 190 ? 6.565 -16.000 11.733 1.00 90.50 190 THR A C 1
ATOM 1386 O O . THR A 1 190 ? 6.138 -15.150 10.958 1.00 90.50 190 THR A O 1
ATOM 1389 N N . ALA A 1 191 ? 7.517 -15.742 12.628 1.00 93.00 191 ALA A N 1
ATOM 1390 C CA . ALA A 1 191 ? 8.124 -14.423 12.778 1.00 93.00 191 ALA A CA 1
ATOM 1391 C C . ALA A 1 191 ? 9.578 -14.376 12.293 1.00 93.00 191 ALA A C 1
ATOM 1393 O O . ALA A 1 191 ? 10.305 -15.375 12.334 1.00 93.00 191 ALA A O 1
ATOM 1394 N N . LYS A 1 192 ? 10.003 -13.185 11.868 1.00 94.00 192 LYS A N 1
ATOM 1395 C CA . LYS A 1 192 ? 11.393 -12.813 11.587 1.00 94.00 192 LYS A CA 1
ATOM 1396 C C . LYS A 1 192 ? 11.669 -11.416 12.118 1.00 94.00 192 LYS A C 1
ATOM 1398 O O . LYS A 1 192 ? 10.828 -10.538 11.944 1.00 94.00 192 LYS A O 1
ATOM 1403 N N . ALA A 1 193 ? 12.839 -11.204 12.712 1.00 92.25 193 ALA A N 1
ATOM 1404 C CA . ALA A 1 193 ? 13.330 -9.854 12.929 1.00 92.25 193 ALA A CA 1
ATOM 1405 C C . ALA A 1 193 ? 13.678 -9.198 11.584 1.00 92.25 193 ALA A C 1
ATOM 1407 O O . ALA A 1 193 ? 14.121 -9.858 10.640 1.00 92.25 193 ALA A O 1
ATOM 1408 N N . ILE A 1 194 ? 13.441 -7.892 11.504 1.00 93.94 194 ILE A N 1
ATOM 1409 C CA . ILE A 1 194 ? 13.737 -7.047 10.339 1.00 93.94 194 ILE A CA 1
ATOM 1410 C C . ILE A 1 194 ? 14.559 -5.809 10.721 1.00 93.94 194 ILE A C 1
ATOM 1412 O O . ILE A 1 194 ? 14.603 -4.845 9.965 1.00 93.94 194 ILE A O 1
ATOM 1416 N N . THR A 1 195 ? 15.217 -5.829 11.882 1.00 92.19 195 THR A N 1
ATOM 1417 C CA . THR A 1 195 ? 16.227 -4.845 12.304 1.00 92.19 195 THR A CA 1
ATOM 1418 C C . THR A 1 195 ? 17.402 -5.546 12.989 1.00 92.19 195 THR A C 1
ATOM 1420 O O . THR A 1 195 ? 17.304 -6.718 13.358 1.00 92.19 195 THR A O 1
ATOM 1423 N N . GLY A 1 196 ? 18.516 -4.833 13.160 1.00 88.38 196 GLY A N 1
ATOM 1424 C CA . GLY A 1 196 ? 19.694 -5.325 13.874 1.00 88.38 196 GLY A CA 1
ATOM 1425 C C . GLY A 1 196 ? 20.505 -6.372 13.103 1.00 88.38 196 GLY A C 1
ATOM 1426 O O . GLY A 1 196 ? 20.416 -6.482 11.881 1.00 88.38 196 GLY A O 1
ATOM 1427 N N . SER A 1 197 ? 21.321 -7.141 13.830 1.00 83.50 197 SER A N 1
ATOM 1428 C CA . SER A 1 197 ? 22.287 -8.107 13.279 1.00 83.50 197 SER A CA 1
ATOM 1429 C C . SER A 1 197 ? 21.673 -9.261 12.489 1.00 83.50 197 SER A C 1
ATOM 1431 O O . SER A 1 197 ? 22.343 -9.841 11.636 1.00 83.50 197 SER A O 1
ATOM 1433 N N . ASP A 1 198 ? 20.424 -9.600 12.788 1.00 80.50 198 ASP A N 1
ATOM 1434 C CA . ASP A 1 198 ? 19.784 -10.843 12.360 1.00 80.50 198 ASP A CA 1
ATOM 1435 C C . ASP A 1 198 ? 18.961 -10.666 11.071 1.00 80.50 198 ASP A C 1
ATOM 1437 O O . ASP A 1 198 ? 18.463 -11.637 10.493 1.00 80.50 198 ASP A O 1
ATOM 1441 N N . ILE A 1 199 ? 18.876 -9.430 10.556 1.00 89.44 199 ILE A N 1
ATOM 1442 C CA . ILE A 1 199 ? 18.280 -9.152 9.250 1.00 89.44 199 ILE A CA 1
ATOM 1443 C C . ILE A 1 199 ? 19.152 -9.735 8.114 1.00 89.44 199 ILE A C 1
ATOM 1445 O O . ILE A 1 199 ? 20.361 -9.487 8.057 1.00 89.44 199 ILE A O 1
ATOM 1449 N N . PRO A 1 200 ? 18.566 -10.467 7.147 1.00 91.12 200 PRO A N 1
ATOM 1450 C CA . PRO A 1 200 ? 19.303 -10.985 5.997 1.00 91.12 200 PRO A CA 1
ATOM 1451 C C . PRO A 1 200 ? 20.018 -9.886 5.188 1.00 91.12 200 PRO A C 1
ATOM 1453 O O . PRO A 1 200 ? 19.532 -8.750 5.120 1.00 91.12 200 PRO A O 1
ATOM 1456 N N . PRO A 1 201 ? 21.158 -10.195 4.537 1.00 92.00 201 PRO A N 1
ATOM 1457 C CA . PRO A 1 201 ? 21.879 -9.232 3.709 1.00 92.00 201 PRO A CA 1
ATOM 1458 C C . PRO A 1 201 ? 21.032 -8.755 2.521 1.00 92.00 201 PRO A C 1
ATOM 1460 O O . PRO A 1 201 ? 20.097 -9.432 2.084 1.00 92.00 201 PRO A O 1
ATOM 1463 N N . VAL A 1 202 ? 21.391 -7.588 1.978 1.00 92.00 202 VAL A N 1
ATOM 1464 C CA . VAL A 1 202 ? 20.819 -7.087 0.721 1.00 92.00 202 VAL A CA 1
ATOM 1465 C C . VAL A 1 202 ? 21.132 -8.085 -0.395 1.00 92.00 202 VAL A C 1
ATOM 1467 O O . VAL A 1 202 ? 22.278 -8.520 -0.546 1.00 92.00 202 VAL A O 1
ATOM 1470 N N . VAL A 1 203 ? 20.107 -8.482 -1.147 1.00 89.88 203 VAL A N 1
ATOM 1471 C CA . VAL A 1 203 ? 20.256 -9.403 -2.277 1.00 89.88 203 VAL A CA 1
ATOM 1472 C C . VAL A 1 203 ? 21.033 -8.724 -3.399 1.00 89.88 203 VAL A C 1
ATOM 1474 O O . VAL A 1 203 ? 20.945 -7.511 -3.587 1.00 89.88 203 VAL A O 1
ATOM 1477 N N . GLN A 1 204 ? 21.793 -9.501 -4.170 1.00 79.62 204 GLN A N 1
ATOM 1478 C CA . GLN A 1 204 ? 22.462 -8.944 -5.343 1.00 79.62 204 GLN A CA 1
ATOM 1479 C C . GLN A 1 204 ? 21.410 -8.492 -6.372 1.00 79.62 204 GLN A C 1
ATOM 1481 O O . GLN A 1 204 ? 20.442 -9.228 -6.599 1.00 79.62 204 GLN A O 1
ATOM 1486 N N . PRO A 1 205 ? 21.574 -7.309 -6.997 1.00 65.94 205 PRO A N 1
ATOM 1487 C CA . PRO A 1 205 ? 20.637 -6.825 -8.002 1.00 65.94 205 PRO A CA 1
ATOM 1488 C C . PRO A 1 205 ? 20.636 -7.768 -9.212 1.00 65.94 205 PRO A C 1
ATOM 1490 O O . PRO A 1 205 ? 21.665 -7.962 -9.862 1.00 65.94 205 PRO A O 1
ATOM 1493 N N . GLY A 1 206 ? 19.479 -8.374 -9.481 1.00 70.94 206 GLY A N 1
ATOM 1494 C CA . GLY A 1 206 ? 19.251 -9.219 -10.652 1.00 70.94 206 GLY A CA 1
ATOM 1495 C C . GLY A 1 206 ? 18.816 -8.405 -11.873 1.00 70.94 206 GLY A C 1
ATOM 1496 O O . GLY A 1 206 ? 19.111 -7.215 -11.986 1.00 70.94 206 GLY A O 1
ATOM 1497 N N . ASP A 1 207 ? 18.072 -9.037 -12.785 1.00 71.12 207 ASP A N 1
ATOM 1498 C CA . ASP A 1 207 ? 17.420 -8.319 -13.892 1.00 71.12 207 ASP A CA 1
ATOM 1499 C C . ASP A 1 207 ? 16.162 -7.549 -13.452 1.00 71.12 207 ASP A C 1
ATOM 1501 O O . ASP A 1 207 ? 15.673 -6.690 -14.188 1.00 71.12 207 ASP A O 1
ATOM 1505 N N . CYS A 1 208 ? 15.690 -7.796 -12.226 1.00 76.19 208 CYS A N 1
ATOM 1506 C CA . CYS A 1 208 ? 14.639 -7.030 -11.587 1.00 76.19 208 CYS A CA 1
ATOM 1507 C C . CYS A 1 208 ? 14.961 -6.712 -10.124 1.00 76.19 208 CYS A C 1
ATOM 1509 O O . CYS A 1 208 ? 15.461 -7.552 -9.376 1.00 76.19 208 CYS A O 1
ATOM 1511 N N . ASN A 1 209 ? 14.563 -5.510 -9.707 1.00 81.50 209 ASN A N 1
ATOM 1512 C CA . ASN A 1 209 ? 14.345 -5.179 -8.310 1.00 81.50 209 ASN A CA 1
ATOM 1513 C C . ASN A 1 209 ? 12.834 -4.941 -8.112 1.00 81.50 209 ASN A C 1
ATOM 1515 O O . ASN A 1 209 ? 12.334 -3.894 -8.531 1.00 81.50 209 ASN A O 1
ATOM 1519 N N . PRO A 1 210 ? 12.075 -5.931 -7.604 1.00 79.75 210 PRO A N 1
ATOM 1520 C CA . PRO A 1 210 ? 10.619 -5.858 -7.519 1.00 79.75 210 PRO A CA 1
ATOM 1521 C C . PRO A 1 210 ? 10.141 -5.015 -6.323 1.00 79.75 210 PRO A C 1
ATOM 1523 O O . PRO A 1 210 ? 9.495 -5.535 -5.417 1.00 79.75 210 PRO A O 1
ATOM 1526 N N . THR A 1 211 ? 10.475 -3.727 -6.320 1.00 79.25 211 THR A N 1
ATOM 1527 C CA . THR A 1 211 ? 10.252 -2.742 -5.244 1.00 79.25 211 THR A CA 1
ATOM 1528 C C . THR A 1 211 ? 9.502 -1.506 -5.756 1.00 79.25 211 THR A C 1
ATOM 1530 O O . THR A 1 211 ? 9.243 -1.400 -6.953 1.00 79.25 211 THR A O 1
ATOM 1533 N N . TRP A 1 212 ? 9.145 -0.561 -4.873 1.00 70.56 212 TRP A N 1
ATOM 1534 C CA . TRP A 1 212 ? 8.579 0.738 -5.275 1.00 70.56 212 TRP A CA 1
ATOM 1535 C C . TRP A 1 212 ? 9.502 1.513 -6.222 1.00 70.56 212 TRP A C 1
ATOM 1537 O O . TRP A 1 212 ? 9.051 1.991 -7.260 1.00 70.56 212 TRP A O 1
ATOM 1547 N N . ASP A 1 213 ? 10.793 1.584 -5.888 1.00 77.12 213 ASP A N 1
ATOM 1548 C CA . ASP A 1 213 ? 11.833 2.131 -6.757 1.00 77.12 213 ASP A CA 1
ATOM 1549 C C . ASP A 1 213 ? 12.976 1.120 -6.937 1.00 77.12 213 ASP A C 1
ATOM 1551 O O . ASP A 1 213 ? 13.334 0.390 -6.007 1.00 77.12 213 ASP A O 1
ATOM 1555 N N . LYS A 1 214 ? 13.571 1.075 -8.137 1.00 80.44 214 LYS A N 1
ATOM 1556 C CA . LYS A 1 214 ? 14.635 0.120 -8.496 1.00 80.44 214 LYS A CA 1
ATOM 1557 C C . LYS A 1 214 ? 15.924 0.272 -7.692 1.00 80.44 214 LYS A C 1
ATOM 1559 O O . LYS A 1 214 ? 16.744 -0.644 -7.710 1.00 80.44 214 LYS A O 1
ATOM 1564 N N . THR A 1 215 ? 16.133 1.405 -7.034 1.00 85.31 215 THR A N 1
ATOM 1565 C CA . THR A 1 215 ? 17.312 1.665 -6.199 1.00 85.31 215 THR A CA 1
ATOM 1566 C C . THR A 1 215 ? 17.222 1.027 -4.814 1.00 85.31 215 THR A C 1
ATOM 1568 O O . THR A 1 215 ? 18.248 0.910 -4.151 1.00 85.31 215 THR A O 1
ATOM 1571 N N . TYR A 1 216 ? 16.035 0.586 -4.381 1.00 89.81 216 TYR A N 1
ATOM 1572 C CA . TYR A 1 216 ? 15.802 0.091 -3.024 1.00 89.81 216 TYR A CA 1
ATOM 1573 C C . TYR A 1 216 ? 16.667 -1.126 -2.659 1.00 89.81 216 TYR A C 1
ATOM 1575 O O . TYR A 1 216 ? 16.828 -2.070 -3.434 1.00 89.81 216 TYR A O 1
ATOM 1583 N N . ASN A 1 217 ? 17.145 -1.145 -1.417 1.00 92.19 217 ASN A N 1
ATOM 1584 C CA . ASN A 1 217 ? 17.799 -2.289 -0.800 1.00 92.19 217 ASN A CA 1
ATOM 1585 C C . ASN A 1 217 ? 16.775 -3.405 -0.563 1.00 92.19 217 ASN A C 1
ATOM 1587 O O . ASN A 1 217 ? 15.977 -3.336 0.372 1.00 92.19 217 ASN A O 1
ATOM 1591 N N . LEU A 1 218 ? 16.810 -4.453 -1.383 1.00 91.62 218 LEU A N 1
ATOM 1592 C CA . LEU A 1 218 ? 15.922 -5.605 -1.249 1.00 91.62 218 LEU A CA 1
ATOM 1593 C C . LEU A 1 218 ? 16.564 -6.709 -0.396 1.00 91.62 218 LEU A C 1
ATOM 1595 O O . LEU A 1 218 ? 17.712 -7.084 -0.618 1.00 91.62 218 LEU A O 1
ATOM 1599 N N . ARG A 1 219 ? 15.833 -7.266 0.573 1.00 94.00 219 ARG A N 1
ATOM 1600 C CA . ARG A 1 219 ? 16.307 -8.3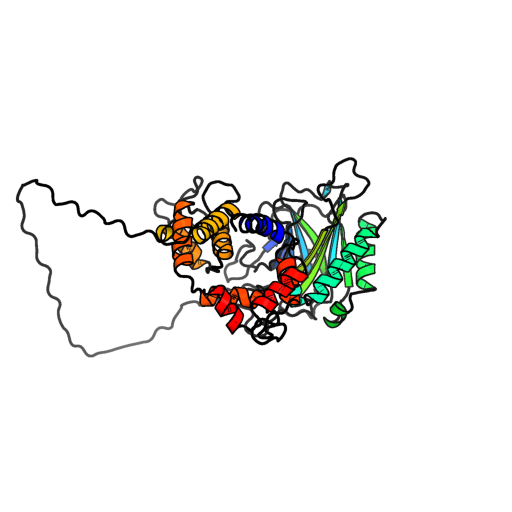34 1.477 1.00 94.00 219 ARG A CA 1
ATOM 1601 C C . ARG A 1 219 ? 15.307 -9.488 1.503 1.00 94.00 219 ARG A C 1
ATOM 1603 O O . ARG A 1 219 ? 14.121 -9.257 1.709 1.00 94.00 219 ARG A O 1
ATOM 1610 N N . ASN A 1 220 ? 15.760 -10.730 1.313 1.00 94.06 220 ASN A N 1
ATOM 1611 C CA . ASN A 1 220 ? 14.908 -11.928 1.412 1.00 94.06 220 ASN A CA 1
ATOM 1612 C C . ASN A 1 220 ? 14.674 -12.287 2.890 1.00 94.06 220 ASN A C 1
ATOM 1614 O O . ASN A 1 220 ? 15.498 -12.978 3.483 1.00 94.06 220 ASN A O 1
ATOM 1618 N N . ILE A 1 221 ? 13.578 -11.808 3.483 1.00 94.50 221 ILE A N 1
ATOM 1619 C CA . ILE A 1 221 ? 13.285 -11.963 4.917 1.00 94.50 221 ILE A CA 1
ATOM 1620 C C . ILE A 1 221 ? 12.819 -13.384 5.254 1.00 94.50 221 ILE A C 1
ATOM 1622 O O . ILE A 1 221 ? 13.220 -13.947 6.274 1.00 94.50 221 ILE A O 1
ATOM 1626 N N . ALA A 1 222 ? 11.982 -13.983 4.405 1.00 92.06 222 ALA A N 1
ATOM 1627 C CA . ALA A 1 222 ? 11.445 -15.318 4.644 1.00 92.06 222 ALA A CA 1
ATOM 1628 C C . ALA A 1 222 ? 11.325 -16.145 3.362 1.00 92.06 222 ALA A C 1
ATOM 1630 O O . ALA A 1 222 ? 11.103 -15.641 2.262 1.00 92.06 222 ALA A O 1
ATOM 1631 N N . THR A 1 223 ? 11.446 -17.460 3.508 1.00 89.50 223 THR A N 1
ATOM 1632 C CA . THR A 1 223 ? 11.236 -18.434 2.436 1.00 89.50 223 THR A CA 1
ATOM 1633 C C . THR A 1 223 ? 10.479 -19.619 3.021 1.00 89.50 223 THR A C 1
ATOM 1635 O O . THR A 1 223 ? 10.901 -20.183 4.029 1.00 89.50 223 THR A O 1
ATOM 1638 N N . THR A 1 224 ? 9.347 -19.971 2.418 1.00 84.69 224 THR A N 1
ATOM 1639 C CA . THR A 1 224 ? 8.480 -21.074 2.844 1.00 84.69 224 THR A CA 1
ATOM 1640 C C . THR A 1 224 ? 8.313 -22.078 1.712 1.00 84.69 224 THR A C 1
ATOM 1642 O O . THR A 1 224 ? 8.329 -21.717 0.534 1.00 84.69 224 THR A O 1
ATOM 1645 N N . LEU A 1 225 ? 8.135 -23.351 2.064 1.00 79.31 225 LEU A N 1
ATOM 1646 C CA . LEU A 1 225 ? 7.815 -24.394 1.091 1.00 79.31 225 LEU A CA 1
ATOM 1647 C C . LEU A 1 225 ? 6.429 -24.138 0.490 1.00 79.31 225 LEU A C 1
ATOM 1649 O O . LEU A 1 225 ? 5.497 -23.789 1.214 1.00 79.31 225 LEU A O 1
ATOM 1653 N N . ARG A 1 226 ? 6.282 -24.342 -0.818 1.00 67.12 226 ARG A N 1
ATOM 1654 C CA . ARG A 1 226 ? 4.970 -24.373 -1.467 1.00 67.12 226 ARG A CA 1
ATOM 1655 C C . ARG A 1 226 ? 4.295 -25.713 -1.177 1.00 67.12 226 ARG A C 1
ATOM 1657 O O . ARG A 1 226 ? 4.896 -26.768 -1.386 1.00 67.12 226 ARG A O 1
ATOM 1664 N N . LEU A 1 227 ? 3.040 -25.690 -0.737 1.00 58.00 227 LEU A N 1
ATOM 1665 C CA . LEU A 1 227 ? 2.254 -26.914 -0.578 1.00 58.00 227 LEU A CA 1
ATOM 1666 C C . LEU A 1 227 ? 1.862 -27.461 -1.960 1.00 58.00 227 LEU A C 1
ATOM 1668 O O . LEU A 1 227 ? 1.410 -26.718 -2.827 1.00 58.00 227 LEU A O 1
ATOM 1672 N N . ALA A 1 228 ? 2.044 -28.765 -2.181 1.00 46.59 228 ALA A N 1
ATOM 1673 C CA . ALA A 1 228 ? 1.936 -29.373 -3.515 1.00 46.59 228 ALA A CA 1
ATOM 1674 C C . ALA A 1 228 ? 0.522 -29.331 -4.137 1.00 46.59 228 ALA A C 1
ATOM 1676 O O . ALA A 1 228 ? 0.394 -29.480 -5.350 1.00 46.59 228 ALA A O 1
ATOM 1677 N N . ASP A 1 229 ? -0.512 -29.116 -3.319 1.00 45.50 229 ASP A N 1
ATOM 1678 C CA . ASP A 1 229 ? -1.916 -28.997 -3.742 1.00 45.50 229 ASP A CA 1
ATOM 1679 C C . ASP A 1 229 ? -2.313 -27.542 -4.086 1.00 45.50 229 ASP A C 1
ATOM 1681 O O . ASP A 1 229 ? -3.429 -27.264 -4.525 1.00 45.50 229 ASP A O 1
ATOM 1685 N N . GLU A 1 230 ? -1.386 -26.583 -3.940 1.00 50.47 230 GLU A N 1
ATOM 1686 C CA . GLU A 1 230 ? -1.569 -25.222 -4.443 1.00 50.47 230 GLU A CA 1
ATOM 1687 C C . GLU A 1 230 ? -1.559 -25.228 -5.976 1.00 50.47 230 GLU A C 1
ATOM 1689 O O . GLU A 1 230 ? -0.521 -25.039 -6.619 1.00 50.47 230 GLU A O 1
ATOM 1694 N N . SER A 1 231 ? -2.736 -25.408 -6.581 1.00 44.50 231 SER A N 1
ATOM 1695 C CA . SER A 1 231 ? -2.965 -25.156 -8.008 1.00 44.50 231 SER A CA 1
ATOM 1696 C C . SER A 1 231 ? -2.471 -23.751 -8.408 1.00 44.50 231 SER A C 1
ATOM 1698 O O . SER A 1 231 ? -2.234 -22.896 -7.562 1.00 44.50 231 SER A O 1
ATOM 1700 N N . LEU A 1 232 ? -2.314 -23.454 -9.702 1.00 47.44 232 LEU A N 1
ATOM 1701 C CA . LEU A 1 232 ? -1.778 -22.158 -10.171 1.00 47.44 232 LEU A CA 1
ATOM 1702 C C . LEU A 1 232 ? -2.719 -20.943 -9.950 1.00 47.44 232 LEU A C 1
ATOM 1704 O O . LEU A 1 232 ? -2.532 -19.900 -10.585 1.00 47.44 232 LEU A O 1
ATOM 1708 N N . SER A 1 233 ? -3.699 -21.053 -9.051 1.00 50.47 233 SER A N 1
ATOM 1709 C CA . SER A 1 233 ? -4.543 -19.975 -8.535 1.00 50.47 233 SER A CA 1
ATOM 1710 C C . SER A 1 233 ? -3.741 -18.856 -7.851 1.00 50.47 233 SER A C 1
ATOM 1712 O O . SER A 1 233 ? -2.521 -18.929 -7.668 1.00 50.47 233 SER A O 1
ATOM 1714 N N . SER A 1 234 ? -4.429 -17.760 -7.549 1.00 55.47 234 SER A N 1
ATOM 1715 C CA . SER A 1 234 ? -3.919 -16.684 -6.701 1.00 55.47 234 SER A CA 1
ATOM 1716 C C . SER A 1 234 ? -4.172 -17.030 -5.235 1.00 55.47 234 SER A C 1
ATOM 1718 O O . SER A 1 234 ? -5.263 -17.482 -4.901 1.00 55.47 234 SER A O 1
ATOM 1720 N N . PHE A 1 235 ? -3.170 -16.814 -4.387 1.00 65.50 235 PHE A N 1
ATOM 1721 C CA . PHE A 1 235 ? -3.203 -17.079 -2.945 1.00 65.50 235 PHE A CA 1
ATOM 1722 C C . PHE A 1 235 ? -2.955 -15.785 -2.190 1.00 65.50 235 PHE A C 1
ATOM 1724 O O . PHE A 1 235 ? -2.154 -14.977 -2.664 1.00 65.50 235 PHE A O 1
ATOM 1731 N N . ILE A 1 236 ? -3.613 -15.609 -1.045 1.00 73.12 236 ILE A N 1
ATOM 1732 C CA . ILE A 1 236 ? -3.504 -14.398 -0.229 1.00 73.12 236 ILE A CA 1
ATOM 1733 C C . ILE A 1 236 ? -2.758 -14.725 1.061 1.00 73.12 236 ILE A C 1
ATOM 1735 O O . ILE A 1 236 ? -3.267 -15.484 1.879 1.00 73.12 236 ILE A O 1
ATOM 1739 N N . THR A 1 237 ? -1.578 -14.141 1.267 1.00 77.38 237 THR A N 1
ATOM 1740 C CA . THR A 1 237 ? -0.855 -14.235 2.548 1.00 77.38 237 THR A CA 1
ATOM 1741 C C . THR A 1 237 ? -0.953 -12.904 3.294 1.00 77.38 237 THR A C 1
ATOM 1743 O O . THR A 1 237 ? -0.516 -11.897 2.741 1.00 77.38 237 THR A O 1
ATOM 1746 N N . PRO A 1 238 ? -1.470 -12.868 4.531 1.00 85.19 238 PRO A N 1
ATOM 1747 C CA . PRO A 1 238 ? -1.285 -11.740 5.440 1.00 85.19 238 PRO A CA 1
ATOM 1748 C C . PRO A 1 238 ? 0.140 -11.696 6.017 1.00 85.19 238 PRO A C 1
ATOM 1750 O O . PRO A 1 238 ? 0.692 -12.727 6.415 1.00 85.19 238 PRO A O 1
ATOM 1753 N N . VAL A 1 239 ? 0.722 -10.500 6.113 1.00 89.75 239 VAL A N 1
ATOM 1754 C CA . VAL A 1 239 ? 1.939 -10.225 6.892 1.00 89.75 239 VAL A CA 1
ATOM 1755 C C . VAL A 1 239 ? 1.706 -9.002 7.766 1.00 89.75 239 VAL A C 1
ATOM 1757 O O . VAL A 1 239 ? 1.287 -7.957 7.266 1.00 89.75 239 VAL A O 1
ATOM 1760 N N . ILE A 1 240 ? 2.011 -9.129 9.057 1.00 91.75 240 ILE A N 1
ATOM 1761 C CA . ILE A 1 240 ? 2.127 -7.986 9.964 1.00 91.75 240 ILE A CA 1
ATOM 1762 C C . ILE A 1 240 ? 3.586 -7.541 10.003 1.00 91.75 240 ILE A C 1
ATOM 1764 O O . ILE A 1 240 ? 4.472 -8.359 10.240 1.00 91.75 240 ILE A O 1
ATOM 1768 N N . THR A 1 241 ? 3.826 -6.249 9.818 1.00 93.44 241 THR A N 1
ATOM 1769 C CA . THR A 1 241 ? 5.123 -5.597 10.023 1.00 93.44 241 THR A CA 1
ATOM 1770 C C . THR A 1 241 ? 5.014 -4.694 11.237 1.00 93.44 241 THR A C 1
ATOM 1772 O O . THR A 1 241 ? 4.091 -3.886 11.302 1.00 93.44 241 THR A O 1
ATOM 1775 N N . THR A 1 242 ? 5.928 -4.803 12.194 1.00 92.75 242 THR A N 1
ATOM 1776 C CA . THR A 1 242 ? 5.925 -3.958 13.393 1.00 92.75 242 THR A CA 1
ATOM 1777 C C . THR A 1 242 ? 7.250 -3.245 13.567 1.00 92.75 242 THR A C 1
ATOM 1779 O O . THR A 1 242 ? 8.290 -3.850 13.313 1.00 92.75 242 THR A O 1
ATOM 1782 N N . PHE A 1 243 ? 7.221 -2.024 14.099 1.00 90.56 243 PHE A N 1
ATOM 1783 C CA . PHE A 1 243 ? 8.405 -1.331 14.609 1.00 90.56 243 PHE A CA 1
ATOM 1784 C C . PHE A 1 243 ? 8.141 -0.804 16.022 1.00 90.56 243 PHE A C 1
ATOM 1786 O O . PHE A 1 243 ? 7.038 -0.357 16.331 1.00 90.56 243 PHE A O 1
ATOM 1793 N N . LEU A 1 244 ? 9.151 -0.864 16.888 1.00 87.50 244 LEU A N 1
ATOM 1794 C CA . LEU A 1 244 ? 9.098 -0.405 18.275 1.00 87.50 244 LEU A CA 1
ATOM 1795 C C . LEU A 1 244 ? 10.450 0.201 18.671 1.00 87.50 244 LEU A C 1
ATOM 1797 O O . LEU A 1 244 ? 11.488 -0.417 18.445 1.00 87.50 244 LEU A O 1
ATOM 1801 N N . ALA A 1 245 ? 10.451 1.374 19.303 1.00 85.38 245 ALA A N 1
ATOM 1802 C CA . ALA A 1 245 ? 11.665 1.960 19.866 1.00 85.38 245 ALA A CA 1
ATOM 1803 C C . ALA A 1 245 ? 12.178 1.125 21.055 1.00 85.38 245 ALA A C 1
ATOM 1805 O O . ALA A 1 245 ? 11.419 0.799 21.970 1.00 85.38 245 ALA A O 1
ATOM 1806 N N . THR A 1 246 ? 13.469 0.792 21.073 1.00 77.69 246 THR A N 1
ATOM 1807 C CA . THR A 1 246 ? 14.103 0.098 22.199 1.00 77.69 246 THR A CA 1
ATOM 1808 C C . THR A 1 246 ? 14.662 1.126 23.184 1.00 77.69 246 THR A C 1
ATOM 1810 O O . THR A 1 246 ? 15.433 2.017 22.828 1.00 77.69 246 THR A O 1
ATOM 1813 N N . GLY A 1 247 ? 14.327 0.987 24.470 1.00 62.66 247 GLY A N 1
ATOM 1814 C CA . GLY A 1 247 ? 14.770 1.911 25.530 1.00 62.66 247 GLY A CA 1
ATOM 1815 C C . GLY A 1 247 ? 16.280 1.911 25.828 1.00 62.66 247 GLY A C 1
ATOM 1816 O O . GLY A 1 247 ? 16.701 2.514 26.810 1.00 62.66 247 GLY A O 1
ATOM 1817 N N . ASN A 1 248 ? 17.089 1.226 25.013 1.00 56.28 248 ASN A N 1
ATOM 1818 C CA . ASN A 1 248 ? 18.541 1.110 25.163 1.00 56.28 248 ASN A CA 1
ATOM 1819 C C . ASN A 1 248 ? 19.323 2.120 24.297 1.00 56.28 248 ASN A C 1
ATOM 1821 O O . ASN A 1 248 ? 20.541 2.232 24.444 1.00 56.28 248 ASN A O 1
ATOM 1825 N N . GLY A 1 249 ? 18.652 2.852 23.399 1.00 50.38 249 GLY A N 1
ATOM 1826 C CA . GLY A 1 249 ? 19.264 3.890 22.570 1.00 50.38 249 GLY A CA 1
ATOM 1827 C C . GLY A 1 249 ? 19.423 5.225 23.306 1.00 50.38 249 GLY A C 1
ATOM 1828 O O . GLY A 1 249 ? 18.458 5.792 23.805 1.00 50.38 249 GLY A O 1
ATOM 1829 N N . SER A 1 250 ? 20.638 5.784 23.314 1.00 45.22 250 SER A N 1
ATOM 1830 C CA . SER A 1 250 ? 20.915 7.141 23.833 1.00 45.22 250 SER A CA 1
ATOM 1831 C C . SER A 1 250 ? 20.567 8.267 22.836 1.00 45.22 250 SER A C 1
ATOM 1833 O O . SER A 1 250 ? 20.973 9.415 23.035 1.00 45.22 250 SER A O 1
ATOM 1835 N N . ALA A 1 251 ? 19.869 7.948 21.746 1.00 49.78 251 ALA A N 1
ATOM 1836 C CA . ALA A 1 251 ? 19.429 8.886 20.722 1.00 49.78 251 ALA A CA 1
ATOM 1837 C C . ALA A 1 251 ? 17.899 8.924 20.700 1.00 49.78 251 ALA A C 1
ATOM 1839 O O . ALA A 1 251 ? 17.248 7.926 20.998 1.00 49.78 251 ALA A O 1
ATOM 1840 N N . THR A 1 252 ? 17.332 10.072 20.337 1.00 53.44 252 THR A N 1
ATOM 1841 C CA . THR A 1 252 ? 15.906 10.200 20.027 1.00 53.44 252 THR A CA 1
ATOM 1842 C C . THR A 1 252 ? 15.555 9.242 18.892 1.00 53.44 252 THR A C 1
ATOM 1844 O O . THR A 1 252 ? 15.981 9.475 17.762 1.00 53.44 252 THR A O 1
ATOM 1847 N N . SER A 1 253 ? 14.817 8.170 19.183 1.00 59.91 253 SER A N 1
ATOM 1848 C CA . SER A 1 253 ? 14.304 7.272 18.149 1.00 59.91 253 SER A CA 1
ATOM 1849 C C . SER A 1 253 ? 13.365 8.045 17.223 1.00 59.91 253 SER A C 1
ATOM 1851 O O . SER A 1 253 ? 12.475 8.748 17.701 1.00 59.91 253 SER A O 1
ATOM 1853 N N . ASP A 1 254 ? 13.530 7.886 15.907 1.00 68.81 254 ASP A N 1
ATOM 1854 C CA . ASP A 1 254 ? 12.624 8.482 14.904 1.00 68.81 254 ASP A CA 1
ATOM 1855 C C . ASP A 1 254 ? 11.168 8.020 15.119 1.00 68.81 254 ASP A C 1
ATOM 1857 O O . ASP A 1 254 ? 10.207 8.710 14.788 1.00 68.81 254 ASP A O 1
ATOM 1861 N N . LEU A 1 255 ? 11.025 6.838 15.724 1.00 72.94 255 LEU A N 1
ATOM 1862 C CA . LEU A 1 255 ? 9.771 6.239 16.135 1.00 72.94 255 LEU A CA 1
ATOM 1863 C C . LEU A 1 255 ? 9.335 6.763 17.518 1.00 72.94 255 LEU A C 1
ATOM 1865 O O . LEU A 1 255 ? 10.025 6.544 18.518 1.00 72.94 255 LEU A O 1
ATOM 1869 N N . THR A 1 256 ? 8.175 7.422 17.580 1.00 68.88 256 T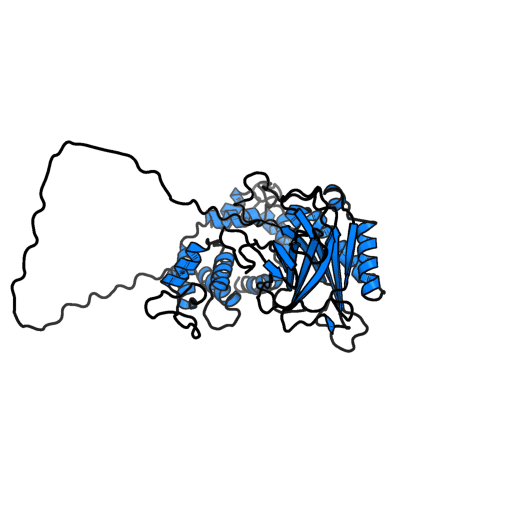HR A N 1
ATOM 1870 C CA . THR A 1 256 ? 7.592 7.989 18.816 1.00 68.88 256 THR A CA 1
ATOM 1871 C C . THR A 1 256 ? 6.553 7.080 19.483 1.00 68.88 256 THR A C 1
ATOM 1873 O O . THR A 1 256 ? 6.263 7.240 20.669 1.00 68.88 256 THR A O 1
ATOM 1876 N N . SER A 1 257 ? 6.009 6.110 18.748 1.00 71.69 257 SER A N 1
ATOM 1877 C CA . SER A 1 257 ? 5.030 5.118 19.205 1.00 71.69 257 SER A CA 1
ATOM 1878 C C . SER A 1 257 ? 5.216 3.795 18.442 1.00 71.69 257 SER A C 1
ATOM 1880 O O . SER A 1 257 ? 5.869 3.789 17.401 1.00 71.69 257 SER A O 1
ATOM 1882 N N . PRO A 1 258 ? 4.697 2.652 18.931 1.00 79.44 258 PRO A N 1
ATOM 1883 C CA . PRO A 1 258 ? 4.784 1.394 18.193 1.00 79.44 258 PRO A CA 1
ATOM 1884 C C . PRO A 1 258 ? 3.987 1.474 16.885 1.00 79.44 258 PRO A C 1
ATOM 1886 O O . PRO A 1 258 ? 2.812 1.839 16.897 1.00 79.44 258 PRO A O 1
ATOM 1889 N N . GLU A 1 259 ? 4.599 1.080 15.772 1.00 82.75 259 GLU A N 1
ATOM 1890 C CA . GLU A 1 259 ? 3.927 0.951 14.478 1.00 82.75 259 GLU A CA 1
ATOM 1891 C C . GLU A 1 259 ? 3.534 -0.502 14.210 1.00 82.75 259 GLU A C 1
ATOM 1893 O O . GLU A 1 259 ? 4.305 -1.424 14.489 1.00 82.75 259 GLU A O 1
ATOM 1898 N N . VAL A 1 260 ? 2.353 -0.701 13.618 1.00 80.81 260 VAL A N 1
ATOM 1899 C CA . VAL A 1 260 ? 1.849 -2.000 13.155 1.00 80.81 260 VAL A CA 1
ATOM 1900 C C . VAL A 1 260 ? 1.184 -1.810 11.794 1.00 80.81 260 VAL A C 1
ATOM 1902 O O . VAL A 1 260 ? 0.213 -1.070 11.671 1.00 80.81 260 VAL A O 1
ATOM 1905 N N . HIS A 1 261 ? 1.687 -2.522 10.788 1.00 79.69 261 HIS A N 1
ATOM 1906 C CA . HIS A 1 261 ? 1.213 -2.499 9.403 1.00 79.69 261 HIS A CA 1
ATOM 1907 C C . HIS A 1 261 ? 0.747 -3.901 9.014 1.00 79.69 261 HIS A C 1
ATOM 1909 O O . HIS A 1 261 ? 1.537 -4.840 9.091 1.00 79.69 261 HIS A O 1
ATOM 1915 N N . LEU A 1 262 ? -0.518 -4.067 8.620 1.00 77.69 262 LEU A N 1
ATOM 1916 C CA . LEU A 1 262 ? -1.081 -5.362 8.221 1.00 77.69 262 LEU A CA 1
ATOM 1917 C C . LEU A 1 262 ? -1.419 -5.367 6.725 1.00 77.69 262 LEU A C 1
ATOM 1919 O O . LEU A 1 262 ? -2.379 -4.745 6.268 1.00 77.69 262 LEU A O 1
ATOM 1923 N N . ASN A 1 263 ? -0.660 -6.147 5.964 1.00 77.62 263 ASN A N 1
ATOM 1924 C CA . ASN A 1 263 ? -0.712 -6.188 4.509 1.00 77.62 263 ASN A CA 1
ATOM 1925 C C . ASN A 1 263 ? -1.106 -7.598 4.044 1.00 77.62 263 ASN A C 1
ATOM 1927 O O . ASN A 1 263 ? -0.551 -8.581 4.526 1.00 77.62 263 ASN A O 1
ATOM 1931 N N . SER A 1 264 ? -2.014 -7.713 3.073 1.00 67.06 264 SER A N 1
ATOM 1932 C CA . SER A 1 264 ? -2.324 -8.982 2.395 1.00 67.06 264 SER A CA 1
ATOM 1933 C C . SER A 1 264 ? -1.777 -8.956 0.971 1.00 67.06 264 SER A C 1
ATOM 1935 O O . SER A 1 264 ? -1.956 -7.953 0.289 1.00 67.06 264 SER A O 1
ATOM 1937 N N . TYR A 1 265 ? -1.153 -10.042 0.503 1.00 70.56 265 TYR A N 1
ATOM 1938 C CA . TYR A 1 265 ? -0.513 -10.102 -0.823 1.00 70.56 265 TYR A CA 1
ATOM 1939 C C . TYR A 1 265 ? -1.087 -11.205 -1.699 1.00 70.56 265 TYR A C 1
ATOM 1941 O O . TYR A 1 265 ? -1.172 -12.344 -1.251 1.00 70.56 265 TYR A O 1
ATOM 1949 N N . THR A 1 266 ? -1.363 -10.898 -2.970 1.00 65.75 266 THR A N 1
ATOM 1950 C CA . THR A 1 266 ? -1.719 -11.887 -4.001 1.00 65.75 266 THR A CA 1
ATOM 1951 C C . THR A 1 266 ? -0.664 -11.986 -5.093 1.00 65.75 266 THR A C 1
ATOM 1953 O O . THR A 1 266 ? -0.042 -10.995 -5.465 1.00 65.75 266 THR A O 1
ATOM 1956 N N . THR A 1 267 ? -0.483 -13.186 -5.644 1.00 60.38 267 THR A N 1
ATOM 1957 C CA . THR A 1 267 ? 0.409 -13.436 -6.784 1.00 60.38 267 THR A CA 1
ATOM 1958 C C . THR A 1 267 ? -0.391 -13.621 -8.073 1.00 60.38 267 THR A C 1
ATOM 1960 O O . THR A 1 267 ? -1.317 -14.440 -8.141 1.00 60.38 267 THR A O 1
ATOM 1963 N N . THR A 1 268 ? -0.020 -12.899 -9.137 1.00 54.47 268 THR A N 1
ATOM 1964 C CA . THR A 1 268 ? -0.711 -12.968 -10.439 1.00 54.47 268 THR A CA 1
ATOM 1965 C C . THR A 1 268 ? 0.213 -13.369 -11.593 1.00 54.47 268 THR A C 1
ATOM 1967 O O . THR A 1 268 ? 1.424 -13.167 -11.550 1.00 54.47 268 THR A O 1
ATOM 1970 N N . THR A 1 269 ? -0.360 -13.996 -12.622 1.00 48.84 269 THR A N 1
ATOM 1971 C CA . THR A 1 269 ? 0.338 -14.469 -13.831 1.00 48.84 269 THR A CA 1
ATOM 1972 C C . THR A 1 269 ? 0.066 -13.529 -14.994 1.00 48.84 269 THR A C 1
ATOM 1974 O O . THR A 1 269 ? -1.093 -13.313 -15.345 1.00 48.84 269 THR A O 1
ATOM 1977 N N . GLN A 1 270 ? 1.112 -13.060 -15.675 1.00 39.16 270 GLN A N 1
ATOM 1978 C CA . GLN A 1 270 ? 0.948 -12.459 -16.996 1.00 39.16 270 GLN A CA 1
ATOM 1979 C C . GLN A 1 270 ? 0.683 -13.562 -18.035 1.00 39.16 270 GLN A C 1
ATOM 1981 O O . GLN A 1 270 ? 1.434 -14.530 -18.141 1.00 39.16 270 GLN A O 1
ATOM 1986 N N . GLN A 1 271 ? -0.382 -13.401 -18.821 1.00 34.78 271 GLN A N 1
ATOM 1987 C CA . GLN A 1 271 ? -0.536 -14.045 -20.125 1.00 34.78 271 GLN A CA 1
ATOM 1988 C C . GLN A 1 271 ? -0.757 -12.942 -21.158 1.00 34.78 271 GLN A C 1
ATOM 1990 O O . GLN A 1 271 ? -1.861 -12.408 -21.271 1.00 34.78 271 GLN A O 1
ATOM 1995 N N . SER A 1 272 ? 0.274 -12.584 -21.929 1.00 30.08 272 SER A N 1
ATOM 1996 C CA . SER A 1 272 ? 0.045 -11.735 -23.101 1.00 30.08 272 SER A CA 1
ATOM 1997 C C . SER A 1 272 ? -0.536 -12.588 -24.230 1.00 30.08 272 SER A C 1
ATOM 1999 O O . SER A 1 272 ? 0.178 -13.389 -24.838 1.00 30.08 272 SER A O 1
ATOM 2001 N N . PHE A 1 273 ? -1.815 -12.402 -24.555 1.00 26.50 273 PHE A N 1
ATOM 2002 C CA . PHE A 1 273 ? -2.393 -12.964 -25.775 1.00 26.50 273 PHE A CA 1
ATOM 2003 C C . PHE A 1 273 ? -1.870 -12.211 -27.003 1.00 26.50 273 PHE A C 1
ATOM 2005 O O . PHE A 1 273 ? -2.535 -11.339 -27.559 1.00 26.50 273 PHE A O 1
ATOM 2012 N N . ALA A 1 274 ? -0.677 -12.587 -27.462 1.00 26.62 274 ALA A N 1
ATOM 2013 C CA . ALA A 1 274 ? -0.226 -12.281 -28.809 1.00 26.62 274 ALA A CA 1
ATOM 2014 C C . ALA A 1 274 ? -1.061 -13.110 -29.801 1.00 26.62 274 ALA A C 1
ATOM 2016 O O . ALA A 1 274 ? -0.667 -14.204 -30.209 1.00 26.62 274 ALA A O 1
ATOM 2017 N N . GLN A 1 275 ? -2.245 -12.609 -30.173 1.00 28.48 275 GLN A N 1
ATOM 2018 C CA . GLN A 1 275 ? -3.008 -13.184 -31.278 1.00 28.48 275 GLN A CA 1
ATOM 2019 C C . GLN A 1 275 ? -2.202 -13.014 -32.568 1.00 28.48 275 GLN A C 1
ATOM 2021 O O . GLN A 1 275 ? -2.140 -11.937 -33.158 1.00 28.48 275 GLN A O 1
ATOM 2026 N N . SER A 1 276 ? -1.550 -14.099 -32.983 1.00 27.34 276 SER A N 1
ATOM 2027 C CA . SER A 1 276 ? -0.764 -14.151 -34.209 1.00 27.34 276 SER A CA 1
ATOM 2028 C C . SER A 1 276 ? -1.681 -13.947 -35.414 1.00 27.34 276 SER A C 1
ATOM 2030 O O . SER A 1 276 ? -2.448 -14.836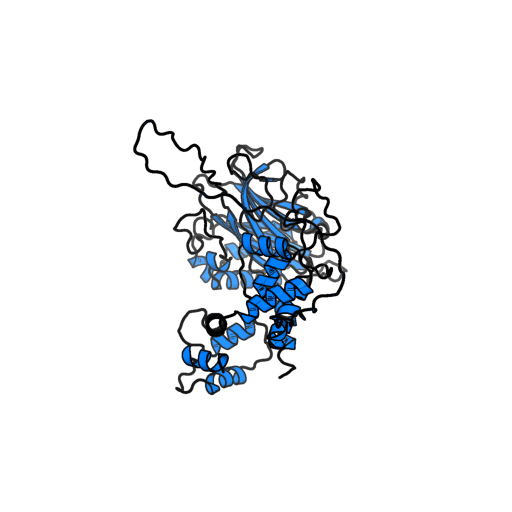 -35.788 1.00 27.34 276 SER A O 1
ATOM 2032 N N . ALA A 1 277 ? -1.608 -12.762 -36.023 1.00 27.66 277 ALA A N 1
ATOM 2033 C CA . ALA A 1 277 ? -2.409 -12.366 -37.176 1.00 27.66 277 ALA A CA 1
ATOM 2034 C C . ALA A 1 277 ? -1.922 -13.013 -38.491 1.00 27.66 277 ALA A C 1
ATOM 2036 O O . ALA A 1 277 ? -1.718 -12.337 -39.496 1.00 27.66 277 ALA A O 1
ATOM 2037 N N . TYR A 1 278 ? -1.776 -14.341 -38.509 1.00 27.11 278 TYR A N 1
ATOM 2038 C CA . TYR A 1 278 ? -1.648 -15.129 -39.737 1.00 27.11 278 TYR A CA 1
ATOM 2039 C C . TYR A 1 278 ? -3.024 -15.644 -40.173 1.00 27.11 278 TYR A C 1
ATOM 2041 O O . TYR A 1 278 ? -3.359 -16.826 -40.073 1.00 27.11 278 TYR A O 1
ATOM 2049 N N . GLY A 1 279 ? -3.845 -14.701 -40.645 1.00 27.86 279 GLY A N 1
ATOM 2050 C CA . GLY A 1 279 ? -5.147 -14.974 -41.247 1.00 27.86 279 GLY A CA 1
ATOM 2051 C C . GLY A 1 279 ? -5.028 -15.787 -42.541 1.00 27.86 279 GLY A C 1
ATOM 2052 O O . GLY A 1 279 ? -4.124 -15.579 -43.350 1.00 27.86 279 GLY A O 1
ATOM 2053 N N . ARG A 1 280 ? -5.955 -16.732 -42.731 1.00 28.09 280 ARG A N 1
ATOM 2054 C CA . ARG A 1 280 ? -5.987 -17.647 -43.883 1.00 28.09 280 ARG A CA 1
ATOM 2055 C C . ARG A 1 280 ? -6.201 -16.912 -45.211 1.00 28.09 280 ARG A C 1
ATOM 2057 O O . ARG A 1 280 ? -6.968 -15.959 -45.296 1.00 28.09 280 ARG A O 1
ATOM 2064 N N . ARG A 1 281 ? -5.603 -17.464 -46.266 1.00 26.41 281 ARG A N 1
ATOM 2065 C CA . ARG A 1 281 ? -5.822 -17.129 -47.682 1.00 26.41 281 ARG A CA 1
ATOM 2066 C C . ARG A 1 281 ? -7.130 -17.759 -48.204 1.00 26.41 281 ARG A C 1
ATOM 2068 O O . ARG A 1 281 ? -7.318 -18.950 -47.968 1.00 26.41 281 ARG A O 1
ATOM 2075 N N . PRO A 1 282 ? -7.974 -17.022 -48.949 1.00 29.38 282 PRO A N 1
ATOM 2076 C CA . PRO A 1 282 ? -8.960 -17.605 -49.871 1.00 29.38 282 PRO A CA 1
ATOM 2077 C C . PRO A 1 282 ? -8.541 -17.494 -51.355 1.00 29.38 282 PRO A C 1
ATOM 2079 O O . PRO A 1 282 ? -7.630 -16.743 -51.706 1.00 29.38 282 PRO A O 1
ATOM 2082 N N . GLU A 1 283 ? -9.206 -18.276 -52.211 1.00 27.05 283 GLU A N 1
ATOM 2083 C CA . GLU A 1 283 ? -8.902 -18.502 -53.639 1.00 27.05 283 GLU A CA 1
ATOM 2084 C C . GLU A 1 283 ? -9.729 -17.631 -54.627 1.00 27.05 283 GLU A C 1
ATOM 2086 O O . GLU A 1 283 ? -10.239 -16.574 -54.270 1.00 27.05 283 GLU A O 1
ATOM 2091 N N . GLN A 1 284 ? -9.795 -18.049 -55.901 1.00 26.77 284 GLN A N 1
ATOM 2092 C CA . GLN A 1 284 ? -10.126 -17.273 -57.109 1.00 26.77 284 GLN A CA 1
ATOM 2093 C C . GLN A 1 284 ? -11.444 -17.744 -57.812 1.00 26.77 284 GLN A C 1
ATOM 2095 O O . GLN A 1 284 ? -11.931 -18.825 -57.506 1.00 26.77 284 GLN A O 1
ATOM 2100 N N . GLN A 1 285 ? -12.070 -17.041 -58.783 1.00 24.66 285 GLN A N 1
ATOM 2101 C CA . GLN A 1 285 ? -11.679 -15.767 -59.420 1.00 24.66 285 GLN A CA 1
ATOM 2102 C C . GLN A 1 285 ? -12.812 -14.705 -59.639 1.00 24.66 285 GLN A C 1
ATOM 2104 O O . GLN A 1 285 ? -12.801 -13.764 -58.848 1.00 24.66 285 GLN A O 1
ATOM 2109 N N . PRO A 1 286 ? -13.697 -14.700 -60.683 1.00 34.53 286 PRO A N 1
ATOM 2110 C CA . PRO A 1 286 ? -14.043 -13.404 -61.310 1.00 34.53 286 PRO A CA 1
ATOM 2111 C C . PRO A 1 286 ? -15.554 -13.221 -61.684 1.00 34.53 286 PRO A C 1
ATOM 2113 O O . PRO A 1 286 ? -16.400 -13.929 -61.145 1.00 34.53 286 PRO A O 1
ATOM 2116 N N . PRO A 1 287 ? -15.951 -12.293 -62.587 1.00 43.00 287 PRO A N 1
ATOM 2117 C CA . PRO A 1 287 ? -16.036 -10.848 -62.335 1.00 43.00 287 PRO A CA 1
ATOM 2118 C C . PRO A 1 287 ? -17.380 -10.225 -62.798 1.00 43.00 287 PRO A C 1
ATOM 2120 O O . PRO A 1 287 ? -18.024 -10.745 -63.701 1.00 43.00 287 PRO A O 1
ATOM 2123 N N . TYR A 1 288 ? -17.727 -9.022 -62.325 1.00 27.23 288 TYR A N 1
ATOM 2124 C CA . TYR A 1 288 ? -18.533 -8.067 -63.110 1.00 27.23 288 TYR A CA 1
ATOM 2125 C C . TYR A 1 288 ? -18.093 -6.629 -62.813 1.00 27.23 288 TYR A C 1
ATOM 2127 O O . TYR A 1 288 ? -17.711 -6.310 -61.689 1.00 27.23 288 TYR A O 1
ATOM 2135 N N . ALA A 1 289 ? -18.109 -5.774 -63.837 1.00 26.66 289 ALA A N 1
ATOM 2136 C CA . ALA A 1 289 ? -17.568 -4.417 -63.799 1.00 26.66 289 ALA A CA 1
ATOM 2137 C C . ALA A 1 289 ? -18.629 -3.372 -64.167 1.00 26.66 289 ALA A C 1
ATOM 2139 O O . ALA A 1 289 ? -19.388 -3.587 -65.108 1.00 26.66 289 ALA A O 1
ATOM 2140 N N . VAL A 1 290 ? -18.596 -2.210 -63.504 1.00 28.98 290 VAL A N 1
ATOM 2141 C CA . VAL A 1 290 ? -19.079 -0.915 -64.023 1.00 28.98 290 VAL A CA 1
ATOM 2142 C C . VAL A 1 290 ? -18.135 0.180 -63.502 1.00 28.98 290 VAL A C 1
ATOM 2144 O O . VAL A 1 290 ? -17.587 0.049 -62.409 1.00 28.98 290 VAL A O 1
ATOM 2147 N N . ALA A 1 291 ? -17.908 1.234 -64.291 1.00 26.47 291 ALA A N 1
ATOM 2148 C CA . ALA A 1 291 ? -16.927 2.284 -64.018 1.00 26.47 291 ALA A CA 1
ATOM 2149 C C . ALA A 1 291 ? -17.530 3.699 -64.052 1.00 26.47 291 ALA A C 1
ATOM 2151 O O . ALA A 1 291 ? -18.383 3.976 -64.888 1.00 26.47 291 ALA A O 1
ATOM 2152 N N . THR A 1 292 ? -16.980 4.603 -63.232 1.00 29.17 292 THR A N 1
ATOM 2153 C CA . THR A 1 292 ? -17.020 6.081 -63.355 1.00 29.17 292 THR A CA 1
ATOM 2154 C C . THR A 1 292 ? -15.805 6.625 -62.587 1.00 29.17 292 THR A C 1
ATOM 2156 O O . THR A 1 292 ? -15.742 6.475 -61.373 1.00 29.17 292 THR A O 1
ATOM 2159 N N . GLN A 1 293 ? -14.692 6.962 -63.245 1.00 31.78 293 GLN A N 1
ATOM 2160 C CA . GLN A 1 293 ? -14.372 8.260 -63.873 1.00 31.78 293 GLN A CA 1
ATOM 2161 C C . GLN A 1 293 ? -14.178 9.428 -62.881 1.00 31.78 293 GLN A C 1
ATOM 2163 O O . GLN A 1 293 ? -15.097 9.833 -62.179 1.00 31.78 293 GLN A O 1
ATOM 2168 N N . VAL A 1 294 ? -12.956 9.978 -62.885 1.00 35.50 294 VAL A N 1
ATOM 2169 C CA . VAL A 1 294 ? -12.459 11.093 -62.057 1.00 35.50 294 VAL A CA 1
ATOM 2170 C C . VAL A 1 294 ? -12.043 12.253 -62.979 1.00 35.50 294 VAL A C 1
ATOM 2172 O O . VAL A 1 294 ? -11.346 11.987 -63.961 1.00 35.50 294 VAL A O 1
ATOM 2175 N N . PRO A 1 295 ? -12.403 13.519 -62.689 1.00 37.16 295 PRO A N 1
ATOM 2176 C CA . PRO A 1 295 ? -11.876 14.689 -63.396 1.00 37.16 295 PRO A CA 1
ATOM 2177 C C . PRO A 1 295 ? -10.598 15.280 -62.736 1.00 37.16 295 PRO A C 1
ATOM 2179 O O . PRO A 1 295 ? -10.408 15.131 -61.528 1.00 37.16 295 PRO A O 1
ATOM 2182 N N . PRO A 1 296 ? -9.710 15.946 -63.508 1.00 40.47 296 PRO A N 1
ATOM 2183 C CA . PRO A 1 296 ? -8.383 16.409 -63.064 1.00 40.47 296 PRO A CA 1
ATOM 2184 C C . PRO A 1 296 ? -8.372 17.824 -62.428 1.00 40.47 296 PRO A C 1
ATOM 2186 O O . PRO A 1 296 ? -9.351 18.562 -62.555 1.00 40.47 296 PRO A O 1
ATOM 2189 N N . PRO A 1 297 ? -7.262 18.244 -61.777 1.00 37.19 297 PRO A N 1
ATOM 2190 C CA . PRO A 1 297 ? -7.155 19.546 -61.109 1.00 37.19 297 PRO A CA 1
ATOM 2191 C C . PRO A 1 297 ? -6.814 20.714 -62.067 1.00 37.19 297 PRO A C 1
ATOM 2193 O O . PRO A 1 297 ? -6.072 20.510 -63.033 1.00 37.19 297 PRO A O 1
ATOM 2196 N N . PRO A 1 298 ? -7.260 21.959 -61.787 1.00 33.56 298 PRO A N 1
ATOM 2197 C CA . PRO A 1 298 ? -6.839 23.154 -62.528 1.00 33.56 298 PRO A CA 1
ATOM 2198 C C . PRO A 1 298 ? -5.422 23.632 -62.161 1.00 33.56 298 PRO A C 1
ATOM 2200 O O . PRO A 1 298 ? -4.983 23.498 -61.020 1.00 33.56 298 PRO A O 1
ATOM 2203 N N . GLN A 1 299 ? -4.728 24.247 -63.123 1.00 32.38 299 GLN A N 1
ATOM 2204 C CA . GLN A 1 299 ? -3.385 24.823 -62.960 1.00 32.38 299 GLN A CA 1
ATOM 2205 C C . GLN A 1 299 ? -3.404 26.339 -62.664 1.00 32.38 299 GLN A C 1
ATOM 2207 O O . GLN A 1 299 ? -4.371 27.041 -62.956 1.00 32.38 299 GLN A O 1
ATOM 2212 N N . LEU A 1 300 ? -2.294 26.833 -62.104 1.00 35.62 300 LEU A N 1
ATOM 2213 C CA . LEU A 1 300 ? -2.023 28.236 -61.748 1.00 35.62 300 LEU A CA 1
ATOM 2214 C C . LEU A 1 300 ? -1.770 29.155 -62.963 1.00 35.62 300 LEU A C 1
ATOM 2216 O O . LEU A 1 300 ? -1.074 28.746 -63.893 1.00 35.62 300 LEU A O 1
ATOM 2220 N N . PRO A 1 301 ? -2.147 30.446 -62.876 1.00 31.30 301 PRO A N 1
ATOM 2221 C CA . PRO A 1 301 ? -1.470 31.553 -63.557 1.00 31.30 301 PRO A CA 1
ATOM 2222 C C . PRO A 1 301 ? -0.438 32.250 -62.644 1.00 31.30 301 PRO A C 1
ATOM 2224 O O . PRO A 1 301 ? -0.543 32.214 -61.418 1.00 31.30 301 PRO A O 1
ATOM 2227 N N . GLN A 1 302 ? 0.562 32.902 -63.244 1.00 31.47 302 GLN A N 1
ATOM 2228 C CA . GLN A 1 302 ? 1.695 33.538 -62.552 1.00 31.47 302 GLN A CA 1
ATOM 2229 C C . GLN A 1 302 ? 1.565 35.069 -62.402 1.00 31.47 302 GLN A C 1
ATOM 2231 O O . GLN A 1 302 ? 0.925 35.722 -63.217 1.00 31.47 302 GLN A O 1
ATOM 2236 N N . HIS A 1 303 ? 2.336 35.604 -61.441 1.00 31.59 303 HIS A N 1
ATOM 2237 C CA . HIS A 1 303 ? 2.854 36.983 -61.316 1.00 31.59 303 HIS A CA 1
ATOM 2238 C C . HIS A 1 303 ? 1.895 38.178 -61.112 1.00 31.59 303 HIS A C 1
ATOM 2240 O O . HIS A 1 303 ? 0.973 38.429 -61.876 1.00 31.59 303 HIS A O 1
ATOM 2246 N N . GLY A 1 304 ? 2.241 39.019 -60.124 1.00 29.64 304 GLY A N 1
ATOM 2247 C CA . GLY A 1 304 ? 1.643 40.343 -59.903 1.00 29.64 304 GLY A CA 1
ATOM 2248 C C . GLY A 1 304 ? 2.025 40.952 -58.547 1.00 29.64 304 GLY A C 1
ATOM 2249 O O . GLY A 1 304 ? 1.393 40.678 -57.538 1.00 29.64 304 GLY A O 1
ATOM 2250 N N . THR A 1 305 ? 3.082 41.761 -58.521 1.00 36.31 305 THR A N 1
ATOM 2251 C CA . THR A 1 305 ? 3.612 42.515 -57.364 1.00 36.31 305 THR A CA 1
ATOM 2252 C C . THR A 1 305 ? 2.585 43.367 -56.597 1.00 36.31 305 THR A C 1
ATOM 2254 O O . THR A 1 305 ? 1.817 44.090 -57.226 1.00 36.31 305 THR A O 1
ATOM 2257 N N . GLY A 1 306 ? 2.697 43.445 -55.262 1.00 31.08 306 GLY A N 1
ATOM 2258 C CA . GLY A 1 306 ? 2.086 44.528 -54.471 1.00 31.08 306 GLY A CA 1
ATOM 2259 C C . GLY A 1 306 ? 1.942 44.213 -52.978 1.00 31.08 306 GLY A C 1
ATOM 2260 O O . GLY A 1 306 ? 1.220 43.293 -52.613 1.00 31.08 306 GLY A O 1
ATOM 2261 N N . ALA A 1 307 ? 2.609 44.977 -52.106 1.00 39.69 307 ALA A N 1
ATOM 2262 C CA . ALA A 1 307 ? 2.526 44.809 -50.653 1.00 39.69 307 ALA A CA 1
ATOM 2263 C C . ALA A 1 307 ? 1.557 45.816 -50.007 1.00 39.69 307 ALA A C 1
ATOM 2265 O O . ALA A 1 307 ? 1.754 47.024 -50.121 1.00 39.69 307 ALA A O 1
ATOM 2266 N N . ALA A 1 308 ? 0.568 45.311 -49.265 1.00 34.25 308 ALA A N 1
ATOM 2267 C CA . ALA A 1 308 ? -0.184 46.023 -48.227 1.00 34.25 308 ALA A CA 1
ATOM 2268 C C . ALA A 1 308 ? -0.769 44.987 -47.234 1.00 34.25 308 ALA A C 1
ATOM 2270 O O . ALA A 1 308 ? -1.090 43.875 -47.659 1.00 34.25 308 ALA A O 1
ATOM 2271 N N . PRO A 1 309 ? -0.870 45.282 -45.923 1.00 35.44 309 PRO A N 1
ATOM 2272 C CA . PRO A 1 309 ? -1.205 44.273 -44.919 1.00 35.44 309 PRO A CA 1
ATOM 2273 C C . PRO A 1 309 ? -2.713 43.988 -44.827 1.00 35.44 309 PRO A C 1
ATOM 2275 O O . PRO A 1 309 ? -3.531 44.904 -44.765 1.00 35.44 309 PRO A O 1
ATOM 2278 N N . ALA A 1 310 ? -3.065 42.704 -44.738 1.00 32.34 310 ALA A N 1
ATOM 2279 C CA . ALA A 1 310 ? -4.405 42.244 -44.374 1.00 32.34 310 ALA A CA 1
ATOM 2280 C C . ALA A 1 310 ? -4.695 42.498 -42.874 1.00 32.34 310 ALA A C 1
ATOM 2282 O O . ALA A 1 310 ? -3.753 42.558 -42.073 1.00 32.34 310 ALA A O 1
ATOM 2283 N N . PRO A 1 311 ? -5.970 42.652 -42.463 1.00 36.62 311 PRO A N 1
ATOM 2284 C CA . PRO A 1 311 ? -6.309 42.963 -41.080 1.00 36.62 311 PRO A CA 1
ATOM 2285 C C . PRO A 1 311 ? -5.933 41.810 -40.147 1.00 36.62 311 PRO A C 1
ATOM 2287 O O . PRO A 1 311 ? -6.192 40.640 -40.432 1.00 36.62 311 PRO A O 1
ATOM 2290 N N . ARG A 1 312 ? -5.367 42.150 -38.984 1.00 33.25 312 ARG A N 1
ATOM 2291 C CA . ARG A 1 312 ? -5.259 41.200 -37.877 1.00 33.25 312 ARG A CA 1
ATOM 2292 C C . ARG A 1 312 ? -6.673 40.879 -37.404 1.00 33.25 312 ARG A C 1
ATOM 2294 O O . ARG A 1 312 ? -7.292 41.715 -36.751 1.00 33.25 312 ARG A O 1
ATOM 2301 N N . HIS A 1 313 ? -7.149 39.667 -37.677 1.00 38.25 313 HIS A N 1
ATOM 2302 C CA . HIS A 1 313 ? -8.137 39.069 -36.792 1.00 38.25 313 HIS A CA 1
ATOM 2303 C C . HIS A 1 313 ? -7.482 38.955 -35.419 1.00 38.25 313 HIS A C 1
ATOM 2305 O O . HIS A 1 313 ? -6.555 38.167 -35.220 1.00 38.25 313 HIS A O 1
ATOM 2311 N N . SER A 1 314 ? -7.939 39.790 -34.491 1.00 37.03 314 SER A N 1
ATOM 2312 C CA . SER A 1 314 ? -7.774 39.535 -33.071 1.00 37.03 314 SER A CA 1
ATOM 2313 C C . SER A 1 314 ? -8.274 38.118 -32.821 1.00 37.03 314 SER A C 1
ATOM 2315 O O . SER A 1 314 ? -9.442 37.833 -33.077 1.00 37.03 314 SER A O 1
ATOM 2317 N N . MET A 1 315 ? -7.399 37.228 -32.356 1.00 40.59 315 MET A N 1
ATOM 2318 C CA . MET A 1 315 ? -7.870 36.034 -31.668 1.00 40.59 315 MET A CA 1
ATOM 2319 C C . MET A 1 315 ? -8.572 36.537 -30.412 1.00 40.59 315 MET A C 1
ATOM 2321 O O . MET A 1 315 ? -7.911 36.919 -29.443 1.00 40.59 315 MET A O 1
ATOM 2325 N N . GLU A 1 316 ? -9.900 36.606 -30.465 1.00 41.50 316 GLU A N 1
ATOM 2326 C CA . GLU A 1 316 ? -10.699 36.679 -29.253 1.00 41.50 316 GLU A CA 1
ATOM 2327 C C . GLU A 1 316 ? -10.307 35.465 -28.419 1.00 41.50 316 GLU A C 1
ATOM 2329 O O . GLU A 1 316 ? -10.283 34.322 -28.880 1.00 41.50 316 GLU A O 1
ATOM 2334 N N . LYS A 1 317 ? -9.801 35.767 -27.228 1.00 43.00 317 LYS A N 1
ATOM 2335 C CA . LYS A 1 317 ? -9.169 34.792 -26.361 1.00 43.00 317 LYS A CA 1
ATOM 2336 C C . LYS A 1 317 ? -10.298 33.988 -25.733 1.00 43.00 317 LYS A C 1
ATOM 2338 O O . LYS A 1 317 ? -10.870 34.457 -24.753 1.00 43.00 317 LYS A O 1
ATOM 2343 N N . GLU A 1 318 ? -10.603 32.831 -26.330 1.00 46.38 318 GLU A N 1
ATOM 2344 C CA . GLU A 1 318 ? -11.487 31.807 -25.757 1.00 46.38 318 GLU A CA 1
ATOM 2345 C C . GLU A 1 318 ? -11.290 31.767 -24.233 1.00 46.38 318 GLU A C 1
ATOM 2347 O O . GLU A 1 318 ? -10.130 31.690 -23.787 1.00 46.38 318 GLU A O 1
ATOM 2352 N N . PRO A 1 319 ? -12.367 31.884 -23.431 1.00 53.69 319 PRO A N 1
ATOM 2353 C CA . PRO A 1 319 ? -12.244 31.833 -21.986 1.00 53.69 319 PRO A CA 1
ATOM 2354 C C . PRO A 1 319 ? -11.555 30.521 -21.615 1.00 53.69 319 PRO A C 1
ATOM 2356 O O . PRO A 1 319 ? -11.900 29.436 -22.081 1.00 53.69 319 PRO A O 1
ATOM 2359 N N . SER A 1 320 ? -10.496 30.623 -20.816 1.00 70.31 320 SER A N 1
ATOM 2360 C CA . SER A 1 320 ? -9.812 29.429 -20.335 1.00 70.31 320 SER A CA 1
ATOM 2361 C C . SER A 1 320 ? -10.753 28.723 -19.362 1.00 70.31 320 SER A C 1
ATOM 2363 O O . SER A 1 320 ? -11.341 29.404 -18.523 1.00 70.31 320 SER A O 1
ATOM 2365 N N . ALA A 1 321 ? -10.835 27.390 -19.374 1.00 76.12 321 ALA A N 1
ATOM 2366 C CA . ALA A 1 321 ? -11.592 26.658 -18.348 1.00 76.12 321 ALA A CA 1
ATOM 2367 C C . ALA A 1 321 ? -11.175 27.083 -16.919 1.00 76.12 321 ALA A C 1
ATOM 2369 O O . ALA A 1 321 ? -12.005 27.198 -16.027 1.00 76.12 321 ALA A O 1
ATOM 2370 N N . LEU A 1 322 ? -9.900 27.460 -16.734 1.00 78.12 322 LEU A N 1
ATOM 2371 C CA . LEU A 1 322 ? -9.357 28.049 -15.499 1.00 78.12 322 LEU A CA 1
ATOM 2372 C C . LEU A 1 322 ? -10.041 29.345 -15.023 1.00 78.12 322 LEU A C 1
ATOM 2374 O O . LEU A 1 322 ? -10.045 29.615 -13.825 1.00 78.12 322 LEU A O 1
ATOM 2378 N N . SER A 1 323 ? -10.570 30.164 -15.936 1.00 79.88 323 SER A N 1
ATOM 2379 C CA . SER A 1 323 ? -11.305 31.398 -15.606 1.00 79.88 323 SER A CA 1
ATOM 2380 C C . SER A 1 323 ? -12.795 31.173 -15.335 1.00 79.88 323 SER A C 1
ATOM 2382 O O . SER A 1 323 ? -13.457 32.106 -14.893 1.00 79.88 323 SER A O 1
ATOM 2384 N N . GLU A 1 324 ? -13.311 29.967 -15.583 1.00 81.88 324 GLU A N 1
ATOM 2385 C CA . GLU A 1 324 ? -14.715 29.597 -15.345 1.00 81.88 324 GLU A CA 1
ATOM 2386 C C . GLU A 1 324 ? -14.910 28.814 -14.034 1.00 81.88 324 GLU A C 1
ATOM 2388 O O . GLU A 1 324 ? -16.034 28.706 -13.553 1.00 81.88 324 GLU A O 1
ATOM 2393 N N . LEU A 1 325 ? -13.827 28.303 -13.436 1.00 81.19 325 LEU A N 1
ATOM 2394 C CA . LEU A 1 325 ? -13.843 27.654 -12.121 1.00 81.19 325 LEU A CA 1
ATOM 2395 C C . LEU A 1 325 ? -14.168 28.628 -10.973 1.00 81.19 325 LEU A C 1
ATOM 2397 O O . LEU A 1 325 ? -13.843 29.821 -11.034 1.00 81.19 325 LEU A O 1
ATOM 2401 N N . THR A 1 326 ? -14.689 28.095 -9.865 1.00 84.38 326 THR A N 1
ATOM 2402 C CA . THR A 1 326 ? -14.709 28.800 -8.569 1.00 84.38 326 THR A CA 1
ATOM 2403 C C . THR A 1 326 ? -13.290 28.972 -8.001 1.00 84.38 326 THR A C 1
ATOM 2405 O O . THR A 1 326 ? -12.310 28.473 -8.560 1.00 84.38 326 THR A O 1
ATOM 2408 N N . GLU A 1 327 ? -13.145 29.733 -6.912 1.00 82.44 327 GLU A N 1
ATOM 2409 C CA . GLU A 1 327 ? -11.862 29.856 -6.201 1.00 82.44 327 GLU A CA 1
ATOM 2410 C C . GLU A 1 327 ? -11.450 28.514 -5.589 1.00 82.44 327 GLU A C 1
ATOM 2412 O O . GLU A 1 327 ? -10.399 27.992 -5.942 1.00 82.44 327 GLU A O 1
ATOM 2417 N N . GLU A 1 328 ? -12.365 27.872 -4.866 1.00 77.50 328 GLU A N 1
ATOM 2418 C CA . GLU A 1 328 ? -12.209 26.531 -4.287 1.00 77.50 328 GLU A CA 1
ATOM 2419 C C . GLU A 1 328 ? -11.806 25.470 -5.327 1.00 77.50 328 GLU A C 1
ATOM 2421 O O . GLU A 1 328 ? -10.891 24.689 -5.095 1.00 77.50 328 GLU A O 1
ATOM 2426 N N . GLN A 1 329 ? -12.418 25.467 -6.518 1.00 80.75 329 GLN A N 1
ATOM 2427 C CA . GLN A 1 329 ? -12.062 24.535 -7.600 1.00 80.75 329 GLN A CA 1
ATOM 2428 C C . GLN A 1 329 ? -10.667 24.796 -8.195 1.00 80.75 329 GLN A C 1
ATOM 2430 O O . GLN A 1 329 ? -10.016 23.868 -8.685 1.00 80.75 329 GLN A O 1
ATOM 2435 N N . ARG A 1 330 ? -10.199 26.054 -8.203 1.00 85.62 330 ARG A N 1
ATOM 2436 C CA . ARG A 1 330 ? -8.815 26.374 -8.592 1.00 85.62 330 ARG A CA 1
ATOM 2437 C C . ARG A 1 330 ? -7.838 25.942 -7.512 1.00 85.62 330 ARG A C 1
ATOM 2439 O O . ARG A 1 330 ? -6.789 25.403 -7.862 1.00 85.62 330 ARG A O 1
ATOM 2446 N N . ASP A 1 331 ? -8.189 26.157 -6.251 1.00 82.81 331 ASP A N 1
ATOM 2447 C CA . ASP A 1 331 ? -7.368 25.781 -5.109 1.00 82.81 331 ASP A CA 1
ATOM 2448 C C . ASP A 1 331 ? -7.246 24.254 -5.021 1.00 82.81 331 ASP A C 1
ATOM 2450 O O . ASP A 1 331 ? -6.126 23.764 -4.961 1.00 82.81 331 ASP A O 1
ATOM 2454 N N . GLU A 1 332 ? -8.327 23.489 -5.221 1.00 84.31 332 GLU A N 1
ATOM 2455 C CA . GLU A 1 332 ? -8.299 22.019 -5.346 1.00 84.31 332 GLU A CA 1
ATOM 2456 C C . GLU A 1 332 ? -7.294 21.556 -6.422 1.00 84.31 332 GLU A C 1
ATOM 2458 O O . GLU A 1 332 ? -6.438 20.701 -6.178 1.00 84.31 332 GLU A O 1
ATOM 2463 N N . CYS A 1 333 ? -7.335 22.167 -7.615 1.00 82.50 333 CYS A N 1
ATOM 2464 C CA . CYS A 1 333 ? -6.369 21.887 -8.683 1.00 82.50 333 CYS A CA 1
ATOM 2465 C C . CYS A 1 333 ? -4.929 22.243 -8.269 1.00 82.50 333 CYS A C 1
ATOM 2467 O O . CYS A 1 333 ? -3.986 21.518 -8.590 1.00 82.50 333 CYS A O 1
ATOM 2469 N N . GLN A 1 334 ? -4.738 23.369 -7.585 1.00 87.75 334 GLN A N 1
ATOM 2470 C CA . GLN A 1 334 ? -3.425 23.877 -7.202 1.00 87.75 334 GLN A CA 1
ATOM 2471 C C . GLN A 1 334 ? -2.817 23.116 -6.008 1.00 87.75 334 GLN A C 1
ATOM 2473 O O . GLN A 1 334 ? -1.596 22.947 -5.953 1.00 87.75 334 GLN A O 1
ATOM 2478 N N . GLU A 1 335 ? -3.632 22.628 -5.079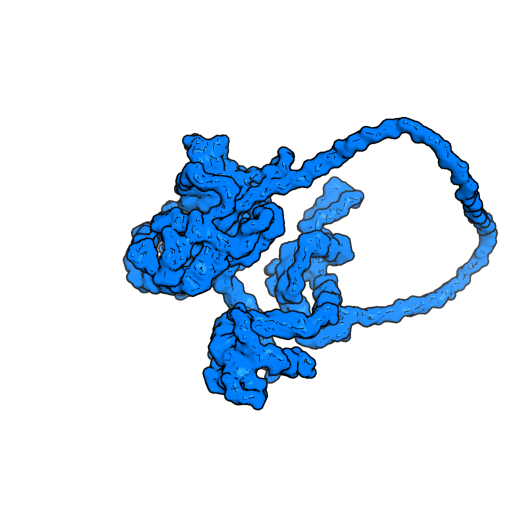 1.00 83.12 335 GLU A N 1
ATOM 2479 C CA . GLU A 1 335 ? -3.235 21.744 -3.983 1.00 83.12 335 GLU A CA 1
ATOM 2480 C C . GLU A 1 335 ? -2.885 20.355 -4.509 1.00 83.12 335 GLU A C 1
ATOM 2482 O O . GLU A 1 335 ? -1.796 19.863 -4.220 1.00 83.12 335 GLU A O 1
ATOM 2487 N N . ALA A 1 336 ? -3.723 19.771 -5.375 1.00 81.50 336 ALA A N 1
ATOM 2488 C CA . ALA A 1 336 ? -3.408 18.504 -6.030 1.00 81.50 336 ALA A CA 1
ATOM 2489 C C . ALA A 1 336 ? -2.091 18.581 -6.817 1.00 81.50 336 ALA A C 1
ATOM 2491 O O . ALA A 1 336 ? -1.309 17.639 -6.787 1.00 81.50 336 ALA A O 1
ATOM 2492 N N . PHE A 1 337 ? -1.789 19.703 -7.481 1.00 84.50 337 PHE A N 1
ATOM 2493 C CA . PHE A 1 337 ? -0.475 19.882 -8.100 1.00 84.50 337 PHE A CA 1
ATOM 2494 C C . PHE A 1 337 ? 0.660 19.863 -7.060 1.00 84.50 337 PHE A C 1
ATOM 2496 O O . PHE A 1 337 ? 1.590 19.074 -7.182 1.00 84.50 337 PHE A O 1
ATOM 2503 N N . GLN A 1 338 ? 0.577 20.705 -6.024 1.00 85.94 338 GLN A N 1
ATOM 2504 C CA . GLN A 1 338 ? 1.633 20.853 -5.010 1.00 85.94 338 GLN A CA 1
ATOM 2505 C C . GLN A 1 338 ? 1.860 19.597 -4.157 1.00 85.94 338 GLN A C 1
ATOM 2507 O O . GLN A 1 338 ? 2.962 19.400 -3.652 1.00 85.94 338 GLN A O 1
ATOM 2512 N N . LEU A 1 339 ? 0.833 18.762 -3.984 1.00 77.38 339 LEU A N 1
ATOM 2513 C CA . LEU A 1 339 ? 0.910 17.524 -3.210 1.00 77.38 339 LEU A CA 1
ATOM 2514 C C . LEU A 1 339 ? 1.695 16.418 -3.934 1.00 77.38 339 LEU A C 1
ATOM 2516 O O . LEU A 1 339 ? 2.271 15.558 -3.272 1.00 77.38 339 LEU A O 1
ATOM 2520 N N . PHE A 1 340 ? 1.726 16.438 -5.273 1.00 79.94 340 PHE A N 1
ATOM 2521 C CA . PHE A 1 340 ? 2.408 15.421 -6.086 1.00 79.94 340 PHE A CA 1
ATOM 2522 C C . PHE A 1 340 ? 3.592 15.955 -6.908 1.00 79.94 340 PHE A C 1
ATOM 2524 O O . PHE A 1 340 ? 4.293 15.150 -7.504 1.00 79.94 340 PHE A O 1
ATOM 2531 N N . ASP A 1 341 ? 3.866 17.261 -6.898 1.00 84.44 341 ASP A N 1
ATOM 2532 C CA . ASP A 1 341 ? 5.153 17.874 -7.280 1.00 84.44 341 ASP A CA 1
ATOM 2533 C C . ASP A 1 341 ? 6.183 17.598 -6.160 1.00 84.44 341 ASP A C 1
ATOM 2535 O O . ASP A 1 341 ? 6.535 18.478 -5.367 1.00 84.44 341 ASP A O 1
ATOM 2539 N N . LEU A 1 342 ? 6.568 16.321 -6.006 1.00 76.06 342 LEU A N 1
ATOM 2540 C CA . LEU A 1 342 ? 7.292 15.816 -4.830 1.00 76.06 342 LEU A CA 1
ATOM 2541 C C . LEU A 1 342 ? 8.723 16.359 -4.742 1.00 76.06 342 LEU A C 1
ATOM 2543 O O . LEU A 1 342 ? 9.207 16.652 -3.645 1.00 76.06 342 LEU A O 1
ATOM 2547 N N . ASP A 1 343 ? 9.394 16.506 -5.885 1.00 79.06 343 ASP A N 1
ATOM 2548 C CA . ASP A 1 343 ? 10.733 17.095 -5.985 1.00 79.06 343 ASP A CA 1
ATOM 2549 C C . ASP A 1 343 ? 10.713 18.634 -6.107 1.00 79.06 343 ASP A C 1
ATOM 2551 O O . ASP A 1 343 ? 11.758 19.282 -5.971 1.00 79.06 343 ASP A O 1
ATOM 2555 N N . ARG A 1 344 ? 9.516 19.225 -6.246 1.00 87.94 344 ARG A N 1
ATOM 2556 C CA . ARG A 1 344 ? 9.253 20.666 -6.373 1.00 87.94 344 ARG A CA 1
ATOM 2557 C C . ARG A 1 344 ? 9.889 21.292 -7.617 1.00 87.94 344 ARG A C 1
ATOM 2559 O O . ARG A 1 344 ? 10.210 22.490 -7.605 1.00 87.94 344 ARG A O 1
ATOM 2566 N N . ASP A 1 345 ? 10.080 20.516 -8.687 1.00 86.62 345 ASP A N 1
ATOM 2567 C CA . ASP A 1 345 ? 10.608 21.009 -9.963 1.00 86.62 345 ASP A CA 1
ATOM 2568 C C . ASP A 1 345 ? 9.586 21.860 -10.755 1.00 86.62 345 ASP A C 1
ATOM 2570 O O . ASP A 1 345 ? 9.975 22.605 -11.665 1.00 86.62 345 ASP A O 1
ATOM 2574 N N . LYS A 1 346 ? 8.308 21.861 -10.330 1.00 93.12 346 LYS A N 1
ATOM 2575 C CA . LYS A 1 346 ? 7.141 22.527 -10.953 1.00 93.12 346 LYS A CA 1
ATOM 2576 C C . LYS A 1 346 ? 6.635 21.867 -12.230 1.00 93.12 346 LYS A C 1
ATOM 2578 O O . LYS A 1 346 ? 5.924 22.494 -13.038 1.00 93.12 346 LYS A O 1
ATOM 2583 N N . PHE A 1 347 ? 6.927 20.590 -12.381 1.00 94.06 347 PHE A N 1
ATOM 2584 C CA . PHE A 1 347 ? 6.330 19.700 -13.349 1.00 94.06 347 PHE A CA 1
ATOM 2585 C C . PHE A 1 347 ? 5.761 18.468 -12.629 1.00 94.06 347 PHE A C 1
ATOM 2587 O O . PHE A 1 347 ? 5.838 18.329 -11.418 1.00 94.06 347 PHE A O 1
ATOM 2594 N N . LEU A 1 348 ? 5.096 17.596 -13.381 1.00 88.75 348 LEU A N 1
ATOM 2595 C CA . LEU A 1 348 ? 4.696 16.274 -12.913 1.00 88.75 348 LEU A CA 1
ATOM 2596 C C . LEU A 1 348 ? 5.164 15.251 -13.941 1.00 88.75 348 LEU A C 1
ATOM 2598 O O . LEU A 1 348 ? 4.861 15.372 -15.137 1.00 88.75 348 LEU A O 1
ATOM 2602 N N . SER A 1 349 ? 5.874 14.228 -13.481 1.00 87.62 349 SER A N 1
ATOM 2603 C CA . SER A 1 349 ? 6.180 13.037 -14.266 1.00 87.62 349 SER A CA 1
ATOM 2604 C C . SER A 1 349 ? 4.913 12.224 -14.570 1.00 87.62 349 SER A C 1
ATOM 2606 O O . SER A 1 349 ? 3.808 12.513 -14.104 1.00 87.62 349 SER A O 1
ATOM 2608 N N . TYR A 1 350 ? 5.061 11.138 -15.335 1.00 86.25 350 TYR A N 1
ATOM 2609 C CA . TYR A 1 350 ? 3.965 10.202 -15.609 1.00 86.25 350 TYR A CA 1
ATOM 2610 C C . TYR A 1 350 ? 3.281 9.6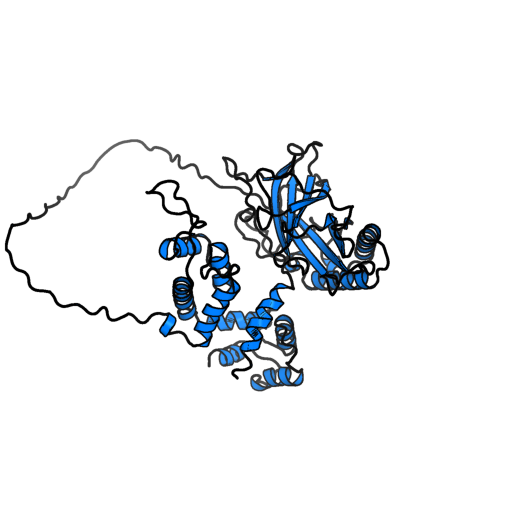55 -14.342 1.00 86.25 350 TYR A C 1
ATOM 2612 O O . TYR A 1 350 ? 2.062 9.461 -14.339 1.00 86.25 350 TYR A O 1
ATOM 2620 N N . HIS A 1 351 ? 4.042 9.399 -13.276 1.00 80.56 351 HIS A N 1
ATOM 2621 C CA . HIS A 1 351 ? 3.493 8.833 -12.045 1.00 80.56 351 HIS A CA 1
ATOM 2622 C C . HIS A 1 351 ? 2.762 9.892 -11.225 1.00 80.56 351 HIS A C 1
ATOM 2624 O O . HIS A 1 351 ? 1.624 9.663 -10.821 1.00 80.56 351 HIS A O 1
ATOM 2630 N N . GLU A 1 352 ? 3.366 11.062 -11.062 1.00 85.50 352 GLU A N 1
ATOM 2631 C CA . GLU A 1 352 ? 2.803 12.169 -10.289 1.00 85.50 352 GLU A CA 1
ATOM 2632 C C . GLU A 1 352 ? 1.540 12.721 -10.958 1.00 85.50 352 GLU A C 1
ATOM 2634 O O . GLU A 1 352 ? 0.518 12.878 -10.297 1.00 85.50 352 GLU A O 1
ATOM 2639 N N . LEU A 1 353 ? 1.530 12.857 -12.291 1.00 88.81 353 LEU A N 1
ATOM 2640 C CA . LEU A 1 353 ? 0.330 13.219 -13.052 1.00 88.81 353 LEU A CA 1
ATOM 2641 C C . LEU A 1 353 ? -0.813 12.207 -12.856 1.00 88.81 353 LEU A C 1
ATOM 2643 O O . LEU A 1 353 ? -1.976 12.605 -12.761 1.00 88.81 353 LEU A O 1
ATOM 2647 N N . ARG A 1 354 ? -0.507 10.901 -12.784 1.00 82.94 354 ARG A N 1
ATOM 2648 C CA . ARG A 1 354 ? -1.514 9.857 -12.520 1.00 82.94 354 ARG A CA 1
ATOM 2649 C C . ARG A 1 354 ? -2.123 10.018 -11.126 1.00 82.94 354 ARG A C 1
ATOM 2651 O O . ARG A 1 354 ? -3.338 9.884 -10.991 1.00 82.94 354 ARG A O 1
ATOM 2658 N N . VAL A 1 355 ? -1.307 10.268 -10.101 1.00 73.12 355 VAL A N 1
ATOM 2659 C CA . VAL A 1 355 ? -1.802 10.379 -8.719 1.00 73.12 355 VAL A CA 1
ATOM 2660 C C . VAL A 1 355 ? -2.509 11.721 -8.490 1.00 73.12 355 VAL A C 1
ATOM 2662 O O . VAL A 1 355 ? -3.596 11.719 -7.922 1.00 73.12 355 VAL A O 1
ATOM 2665 N N . ALA A 1 356 ? -2.007 12.826 -9.049 1.00 79.81 356 ALA A N 1
ATOM 2666 C CA . ALA A 1 356 ? -2.668 14.133 -9.011 1.00 79.81 356 ALA A CA 1
ATOM 2667 C C . ALA A 1 356 ? -4.060 14.115 -9.662 1.00 79.81 356 ALA A C 1
ATOM 2669 O O . ALA A 1 356 ? -5.017 14.633 -9.092 1.00 79.81 356 ALA A O 1
ATOM 2670 N N . MET A 1 357 ? -4.216 13.447 -10.812 1.00 85.12 357 MET A N 1
ATOM 2671 C CA . MET A 1 357 ? -5.540 13.248 -11.420 1.00 85.12 357 MET A CA 1
ATOM 2672 C C . MET A 1 357 ? -6.460 12.403 -10.528 1.00 85.12 357 MET A C 1
ATOM 2674 O O . MET A 1 357 ? -7.638 12.727 -10.399 1.00 85.12 357 MET A O 1
ATOM 2678 N N . ARG A 1 358 ? -5.930 11.366 -9.862 1.00 76.38 358 ARG A N 1
ATOM 2679 C CA . ARG A 1 358 ? -6.704 10.521 -8.937 1.00 76.38 358 ARG A CA 1
ATOM 2680 C C . ARG A 1 358 ? -7.146 11.273 -7.677 1.00 76.38 358 ARG A C 1
ATOM 2682 O O . ARG A 1 358 ? -8.253 11.019 -7.214 1.00 76.38 358 ARG A O 1
ATOM 2689 N N . ALA A 1 359 ? -6.319 12.173 -7.144 1.00 72.56 359 ALA A N 1
ATOM 2690 C CA . ALA A 1 359 ? -6.676 13.026 -6.009 1.00 72.56 359 ALA A CA 1
ATOM 2691 C C . ALA A 1 359 ? -7.818 13.991 -6.363 1.00 72.56 359 ALA A C 1
ATOM 2693 O O . ALA A 1 359 ? -8.760 14.123 -5.594 1.00 72.56 359 ALA A O 1
ATOM 2694 N N . LEU A 1 360 ? -7.819 14.521 -7.591 1.00 77.94 360 LEU A N 1
ATOM 2695 C CA . LEU A 1 360 ? -8.954 15.238 -8.191 1.00 77.94 360 LEU A CA 1
ATOM 2696 C C . LEU A 1 360 ? -10.137 14.313 -8.573 1.00 77.94 360 LEU A C 1
ATOM 2698 O O . LEU A 1 360 ? -10.943 14.650 -9.440 1.00 77.94 360 LEU A O 1
ATOM 2702 N N . GLY A 1 361 ? -10.244 13.110 -8.004 1.00 71.81 361 GLY A N 1
ATOM 2703 C CA . GLY A 1 361 ? -11.321 12.153 -8.279 1.00 71.81 361 GLY A CA 1
ATOM 2704 C C . GLY A 1 361 ? -11.314 11.510 -9.677 1.00 71.81 361 GLY A C 1
ATOM 2705 O O . GLY A 1 361 ? -12.186 10.692 -9.971 1.00 71.81 361 GLY A O 1
ATOM 2706 N N . PHE A 1 362 ? -10.344 11.817 -10.547 1.00 78.25 362 PHE A N 1
ATOM 2707 C CA . PHE A 1 362 ? -10.289 11.319 -11.925 1.00 78.25 362 PHE A CA 1
ATOM 2708 C C . PHE A 1 362 ? -9.381 10.088 -12.058 1.00 78.25 362 PHE A C 1
ATOM 2710 O O . PHE A 1 362 ? -8.159 10.182 -12.190 1.00 78.25 362 PHE A O 1
ATOM 2717 N N . ASN A 1 363 ? -9.983 8.897 -12.091 1.00 75.31 363 ASN A N 1
ATOM 2718 C CA . ASN A 1 363 ? -9.257 7.646 -12.330 1.00 75.31 363 ASN A CA 1
ATOM 2719 C C . ASN A 1 363 ? -9.033 7.399 -13.836 1.00 75.31 363 ASN A C 1
ATOM 2721 O O . ASN A 1 363 ? -9.774 6.654 -14.478 1.00 75.31 363 ASN A O 1
ATOM 2725 N N . LEU A 1 364 ? -8.027 8.066 -14.411 1.00 79.31 364 LEU A N 1
ATOM 2726 C CA . LEU A 1 364 ? -7.745 8.016 -15.851 1.00 79.31 364 LEU A CA 1
ATOM 2727 C C . LEU A 1 364 ? -6.908 6.776 -16.242 1.00 79.31 364 LEU A C 1
ATOM 2729 O O . LEU A 1 364 ? -5.899 6.473 -15.595 1.00 79.31 364 LEU A O 1
ATOM 2733 N N . PRO A 1 365 ? -7.252 6.063 -17.332 1.00 76.50 365 PRO A N 1
ATOM 2734 C CA . PRO A 1 365 ? -6.516 4.880 -17.769 1.00 76.50 365 PRO A CA 1
ATOM 2735 C C . PRO A 1 365 ? -5.136 5.242 -18.350 1.00 76.50 365 PRO A C 1
ATOM 2737 O O . PRO A 1 365 ? -4.947 6.305 -18.945 1.00 76.50 365 PRO A O 1
ATOM 2740 N N . LYS A 1 366 ? -4.163 4.316 -18.253 1.00 81.19 366 LYS A N 1
ATOM 2741 C CA . LYS A 1 366 ? -2.763 4.520 -18.706 1.00 81.19 366 LYS A CA 1
ATOM 2742 C C . LYS A 1 366 ? -2.629 5.163 -20.113 1.00 81.19 366 LYS A C 1
ATOM 2744 O O . LYS A 1 366 ? -1.784 6.048 -20.258 1.00 81.19 366 LYS A O 1
ATOM 2749 N N . PRO A 1 367 ? -3.425 4.796 -21.148 1.00 85.25 367 PRO A N 1
ATOM 2750 C CA . PRO A 1 367 ? -3.348 5.427 -22.471 1.00 85.25 367 PRO A CA 1
ATOM 2751 C C . PRO A 1 367 ? -3.717 6.916 -22.488 1.00 85.25 367 PRO A C 1
ATOM 2753 O O . PRO A 1 367 ? -3.148 7.658 -23.286 1.00 85.25 367 PRO A O 1
ATOM 2756 N N . GLU A 1 368 ? -4.623 7.357 -21.612 1.00 88.94 368 GLU A N 1
ATOM 2757 C CA . GLU A 1 368 ? -5.082 8.746 -21.533 1.00 88.94 368 GLU A CA 1
ATOM 2758 C C . GLU A 1 368 ? -4.030 9.635 -20.860 1.00 88.94 368 GLU A C 1
ATOM 2760 O O . GLU A 1 368 ? -3.612 10.629 -21.449 1.00 88.94 368 GLU A O 1
ATOM 2765 N N . ILE A 1 369 ? -3.482 9.216 -19.710 1.00 88.69 369 ILE A N 1
ATOM 2766 C CA . ILE A 1 369 ? -2.326 9.882 -19.071 1.00 88.69 369 ILE A CA 1
ATOM 2767 C C . ILE A 1 369 ? -1.152 9.989 -20.062 1.00 88.69 369 ILE A C 1
ATOM 2769 O O . ILE A 1 369 ? -0.546 11.048 -20.239 1.00 88.69 369 ILE A O 1
ATOM 2773 N N . ALA A 1 370 ? -0.874 8.903 -20.790 1.00 85.25 370 ALA A N 1
ATOM 2774 C CA . ALA A 1 370 ? 0.140 8.869 -21.837 1.00 85.25 370 ALA A CA 1
ATOM 2775 C C . ALA A 1 370 ? -0.166 9.818 -23.016 1.00 85.25 370 ALA A C 1
ATOM 2777 O O . ALA A 1 370 ? 0.759 10.338 -23.640 1.00 85.25 370 ALA A O 1
ATOM 2778 N N . GLN A 1 371 ? -1.437 10.052 -23.356 1.00 91.69 371 GLN A N 1
ATOM 2779 C CA . GLN A 1 371 ? -1.841 11.033 -24.366 1.00 91.69 371 GLN A CA 1
ATOM 2780 C C . GLN A 1 371 ? -1.670 12.468 -23.856 1.00 91.69 371 GLN A C 1
ATOM 2782 O O . GLN A 1 371 ? -1.155 13.305 -24.594 1.00 91.69 371 GLN A O 1
ATOM 2787 N N . MET A 1 372 ? -2.025 12.742 -22.598 1.00 92.81 372 MET A N 1
ATOM 2788 C CA . MET A 1 372 ? -1.871 14.059 -21.969 1.00 92.81 372 MET A CA 1
ATOM 2789 C C . MET A 1 372 ? -0.405 14.507 -21.960 1.00 92.81 372 MET A C 1
ATOM 2791 O O . MET A 1 372 ? -0.106 15.624 -22.379 1.00 92.81 372 MET A O 1
ATOM 2795 N N . LEU A 1 373 ? 0.523 13.612 -21.606 1.00 91.25 373 LEU A N 1
ATOM 2796 C CA . LEU A 1 373 ? 1.965 13.884 -21.673 1.00 91.25 373 LEU A CA 1
ATOM 2797 C C . LEU A 1 373 ? 2.467 14.080 -23.105 1.00 91.25 373 LEU A C 1
ATOM 2799 O O . LEU A 1 373 ? 3.255 14.983 -23.349 1.00 91.25 373 LEU A O 1
ATOM 2803 N N . ARG A 1 374 ? 2.003 13.287 -24.079 1.00 92.31 374 ARG A N 1
ATOM 2804 C CA . ARG A 1 374 ? 2.404 13.478 -25.487 1.00 92.31 374 ARG A CA 1
ATOM 2805 C C . ARG A 1 374 ? 1.867 14.775 -26.099 1.00 92.31 374 ARG A C 1
ATOM 2807 O O . ARG A 1 374 ? 2.483 15.289 -27.026 1.00 92.31 374 ARG A O 1
ATOM 2814 N N . ALA A 1 375 ? 0.729 15.275 -25.619 1.00 92.62 375 ALA A N 1
ATOM 2815 C CA . ALA A 1 375 ? 0.089 16.488 -26.126 1.00 92.62 375 ALA A CA 1
ATOM 2816 C C . ALA A 1 375 ? 0.562 17.775 -25.424 1.00 92.62 375 ALA A C 1
ATOM 2818 O O . ALA A 1 375 ? 0.592 18.833 -26.052 1.00 92.62 375 ALA A O 1
ATOM 2819 N N . HIS A 1 376 ? 0.911 17.697 -24.135 1.00 92.81 376 HIS A N 1
ATOM 2820 C CA . HIS A 1 376 ? 1.181 18.868 -23.286 1.00 92.81 376 HIS A CA 1
ATOM 2821 C C . HIS A 1 376 ? 2.467 18.780 -22.453 1.00 92.81 376 HIS A C 1
ATOM 2823 O O . HIS A 1 376 ? 2.840 19.764 -21.815 1.00 92.81 376 HIS A O 1
ATOM 2829 N N . GLY A 1 377 ? 3.135 17.628 -22.438 1.00 91.38 377 GLY A N 1
ATOM 2830 C CA . GLY A 1 377 ? 4.392 17.429 -21.730 1.00 91.38 377 GLY A CA 1
ATOM 2831 C C . GLY A 1 377 ? 5.593 17.975 -22.499 1.00 91.38 377 GLY A C 1
ATOM 2832 O O . GLY A 1 377 ? 5.669 17.913 -23.727 1.00 91.38 377 GLY A O 1
ATOM 2833 N N . THR A 1 378 ? 6.559 18.484 -21.749 1.00 92.25 378 THR A N 1
ATOM 2834 C CA . THR A 1 378 ? 7.896 18.850 -22.218 1.00 92.25 378 THR A CA 1
ATOM 2835 C C . THR A 1 378 ? 8.886 17.729 -21.903 1.00 92.25 378 THR A C 1
ATOM 2837 O O . THR A 1 378 ? 8.694 17.027 -20.910 1.00 92.25 378 THR A O 1
ATOM 2840 N N . PRO A 1 379 ? 9.959 17.543 -22.691 1.00 88.81 379 PRO A N 1
ATOM 2841 C CA . PRO A 1 379 ? 11.001 16.580 -22.352 1.00 88.81 379 PRO A CA 1
ATOM 2842 C C . PRO A 1 379 ? 11.664 16.896 -21.008 1.00 88.81 379 PRO A C 1
ATOM 2844 O O . PRO A 1 379 ? 11.984 18.058 -20.754 1.00 88.81 379 PRO A O 1
ATOM 2847 N N . VAL A 1 380 ? 11.923 15.871 -20.190 1.00 85.44 380 VAL A N 1
ATOM 2848 C CA . VAL A 1 380 ? 12.756 16.005 -18.977 1.00 85.44 380 VAL A CA 1
ATOM 2849 C C . VAL A 1 380 ? 14.148 16.496 -19.413 1.00 85.44 380 VAL A C 1
ATOM 2851 O O . VAL A 1 380 ? 14.661 15.949 -20.397 1.00 85.44 380 VAL A O 1
ATOM 2854 N N . PRO A 1 381 ? 14.804 17.466 -18.739 1.00 81.12 381 PRO A N 1
ATOM 2855 C CA . PRO A 1 381 ? 16.060 18.073 -19.211 1.00 81.12 381 PRO A CA 1
ATOM 2856 C C . PRO A 1 381 ? 17.213 17.099 -19.513 1.00 81.12 381 PRO A C 1
ATOM 2858 O O . PRO A 1 381 ? 18.080 17.399 -20.331 1.00 81.12 381 PRO A O 1
ATOM 2861 N N . THR A 1 382 ? 17.221 15.922 -18.885 1.00 76.12 382 THR A N 1
ATOM 2862 C CA . THR A 1 382 ? 18.207 14.843 -19.079 1.00 76.12 382 THR A CA 1
ATOM 2863 C C . THR A 1 382 ? 17.871 13.885 -20.236 1.00 76.12 382 THR A C 1
ATOM 2865 O O . THR A 1 382 ? 18.630 12.954 -20.510 1.00 76.12 382 THR A O 1
ATOM 2868 N N . SER A 1 383 ? 16.750 14.086 -20.938 1.00 75.06 383 SER A N 1
ATOM 2869 C CA . SER A 1 383 ? 16.230 13.157 -21.951 1.00 75.06 383 SER A CA 1
ATOM 2870 C C . SER A 1 383 ? 17.018 13.183 -23.259 1.00 75.06 383 SER A C 1
ATOM 2872 O O . SER A 1 383 ? 16.821 14.049 -24.117 1.00 75.06 383 SER A O 1
ATOM 2874 N N . VAL A 1 384 ? 17.839 12.157 -23.476 1.00 70.62 384 VAL A N 1
ATOM 2875 C CA . VAL A 1 384 ? 18.505 11.917 -24.762 1.00 70.62 384 VAL A CA 1
ATOM 2876 C C . VAL A 1 384 ? 17.559 11.175 -25.710 1.00 70.62 384 VAL A C 1
ATOM 2878 O O . VAL A 1 384 ? 17.100 10.070 -25.416 1.00 70.62 384 VAL A O 1
ATOM 2881 N N . LYS A 1 385 ? 17.287 11.763 -26.881 1.00 66.31 385 LYS A N 1
ATOM 2882 C CA . LYS A 1 385 ? 16.597 11.063 -27.973 1.00 66.31 385 LYS A CA 1
ATOM 2883 C C . LYS A 1 385 ? 17.488 9.956 -28.542 1.00 66.31 385 LYS A C 1
ATOM 2885 O O . LYS A 1 385 ? 18.640 10.207 -28.882 1.00 66.31 385 LYS A O 1
ATOM 2890 N N . THR A 1 386 ? 16.930 8.765 -28.748 1.00 64.50 386 THR A N 1
ATOM 2891 C CA . THR A 1 386 ? 17.614 7.654 -29.438 1.00 64.50 386 THR A CA 1
ATOM 2892 C C . THR A 1 386 ? 17.780 7.890 -30.945 1.00 64.50 386 THR A C 1
ATOM 2894 O O . THR A 1 386 ? 18.688 7.333 -31.555 1.00 64.50 386 THR A O 1
ATOM 2897 N N . SER A 1 387 ? 16.946 8.743 -31.547 1.00 70.81 387 SER A N 1
ATOM 2898 C CA . SER A 1 387 ? 17.158 9.347 -32.869 1.00 70.81 387 SER A CA 1
ATOM 2899 C C . SER A 1 387 ? 16.382 10.665 -32.977 1.00 70.81 387 SER A C 1
ATOM 2901 O O . SER A 1 387 ? 15.383 10.855 -32.284 1.00 70.81 387 SER A O 1
ATOM 2903 N N . GLU A 1 388 ? 16.795 11.588 -33.854 1.00 68.69 388 GLU A N 1
ATOM 2904 C CA . GLU A 1 388 ? 16.124 12.896 -34.004 1.00 68.69 388 GLU A CA 1
ATOM 2905 C C . GLU A 1 388 ? 14.623 12.778 -34.332 1.00 68.69 388 GLU A C 1
ATOM 2907 O O . GLU A 1 388 ? 13.821 13.601 -33.870 1.00 68.69 388 GLU A O 1
ATOM 2912 N N . SER A 1 389 ? 14.257 11.733 -35.083 1.00 71.00 389 SER A N 1
ATOM 2913 C CA . SER A 1 389 ? 12.906 11.429 -35.564 1.00 71.00 389 SER A CA 1
ATOM 2914 C C . SER A 1 389 ? 12.064 10.552 -34.629 1.00 71.00 389 SER A C 1
ATOM 2916 O O . SER A 1 389 ? 10.862 10.423 -34.863 1.00 71.00 389 SER A O 1
ATOM 2918 N N . ALA A 1 390 ? 12.641 9.960 -33.578 1.00 73.69 390 ALA A N 1
ATOM 2919 C CA . ALA A 1 390 ? 11.872 9.194 -32.601 1.00 73.69 390 ALA A CA 1
ATOM 2920 C C . ALA A 1 390 ? 11.072 10.131 -31.668 1.00 73.69 390 ALA A C 1
ATOM 2922 O O . ALA A 1 390 ? 11.622 11.122 -31.170 1.00 73.69 390 ALA A O 1
ATOM 2923 N N . PRO A 1 391 ? 9.784 9.839 -31.392 1.00 77.12 391 PRO A N 1
ATOM 2924 C CA . PRO A 1 391 ? 9.041 10.537 -30.350 1.00 77.12 391 PRO A CA 1
ATOM 2925 C C . PRO A 1 391 ? 9.600 10.172 -28.969 1.00 77.12 391 PRO A C 1
ATOM 2927 O O . PRO A 1 391 ? 10.018 9.035 -28.743 1.00 77.12 391 PRO A O 1
ATOM 2930 N N . TYR A 1 392 ? 9.569 11.122 -28.032 1.00 77.69 392 TYR A N 1
ATOM 2931 C CA . TYR A 1 392 ? 9.933 10.860 -26.639 1.00 77.69 392 TYR A CA 1
ATOM 2932 C C . TYR A 1 392 ? 9.033 9.780 -26.029 1.00 77.69 392 TYR A C 1
ATOM 2934 O O . TYR A 1 392 ? 7.820 9.746 -26.270 1.00 77.69 392 TYR A O 1
ATOM 2942 N N . HIS A 1 393 ? 9.625 8.908 -25.213 1.00 84.31 393 HIS A N 1
ATOM 2943 C CA . HIS A 1 393 ? 8.842 7.985 -24.398 1.00 84.31 393 HIS A CA 1
ATOM 2944 C C . HIS A 1 393 ? 8.085 8.760 -23.307 1.00 84.31 393 HIS A C 1
ATOM 2946 O O . HIS A 1 393 ? 8.523 9.823 -22.879 1.00 84.31 393 HIS A O 1
ATOM 2952 N N . VAL A 1 394 ? 6.958 8.240 -22.814 1.00 80.06 394 VAL A N 1
ATOM 2953 C CA . VAL A 1 394 ? 6.137 8.967 -21.822 1.00 80.06 394 VAL A CA 1
ATOM 2954 C C . VAL A 1 394 ? 6.823 9.150 -20.468 1.00 80.06 394 VAL A C 1
ATOM 2956 O O . VAL A 1 394 ? 6.488 10.081 -19.753 1.00 80.06 394 VAL A O 1
ATOM 2959 N N . SER A 1 395 ? 7.820 8.321 -20.147 1.00 80.00 395 SER A N 1
ATOM 2960 C CA . SER A 1 395 ? 8.694 8.499 -18.974 1.00 80.00 395 SER A CA 1
ATOM 2961 C C . SER A 1 395 ? 9.794 9.553 -19.170 1.00 80.00 395 SER A C 1
ATOM 2963 O O . SER A 1 395 ? 10.533 9.837 -18.239 1.00 80.00 395 SER A O 1
ATOM 2965 N N . GLN A 1 396 ? 9.940 10.093 -20.382 1.00 84.25 396 GLN A N 1
ATOM 2966 C CA . GLN A 1 396 ? 10.858 11.185 -20.729 1.00 84.25 396 GLN A CA 1
ATOM 2967 C C . GLN A 1 396 ? 10.105 12.512 -20.900 1.00 84.25 396 GLN A C 1
ATOM 2969 O O . GLN A 1 396 ? 10.673 13.481 -21.395 1.00 84.25 396 GLN A O 1
ATOM 2974 N N . LEU A 1 397 ? 8.820 12.553 -20.535 1.00 89.19 397 LEU A N 1
ATOM 2975 C CA . LEU A 1 397 ? 7.953 13.721 -20.625 1.00 89.19 397 LEU A CA 1
ATOM 2976 C C . LEU A 1 397 ? 7.435 14.073 -19.228 1.00 89.19 397 LEU A C 1
ATOM 2978 O O . LEU A 1 397 ? 6.986 13.196 -18.493 1.00 89.19 397 LEU A O 1
ATOM 2982 N N . GLN A 1 398 ? 7.455 15.363 -18.910 1.00 93.12 398 GLN A N 1
ATOM 2983 C CA . GLN A 1 398 ? 6.908 15.948 -17.688 1.00 93.12 398 GLN A CA 1
ATOM 2984 C C . GLN A 1 398 ? 5.966 17.098 -18.058 1.00 93.12 398 GLN A C 1
ATOM 2986 O O . GLN A 1 398 ? 6.218 17.819 -19.026 1.00 93.12 398 GLN A O 1
ATOM 2991 N N . ILE A 1 399 ? 4.858 17.268 -17.340 1.00 94.56 399 ILE A N 1
ATOM 2992 C CA . ILE A 1 399 ? 3.879 18.329 -17.615 1.00 94.56 399 ILE A CA 1
ATOM 2993 C C . ILE A 1 399 ? 4.050 19.489 -16.637 1.00 94.56 399 ILE A C 1
ATOM 2995 O O . ILE A 1 399 ? 4.078 19.273 -15.435 1.00 94.56 399 ILE A O 1
ATOM 2999 N N . SER A 1 400 ? 4.166 20.723 -17.130 1.00 95.75 400 SER A N 1
ATOM 3000 C CA . SER A 1 400 ? 4.346 21.891 -16.258 1.00 95.75 400 SER A CA 1
ATOM 3001 C C . SER A 1 400 ? 3.077 22.236 -15.480 1.00 95.75 400 SER A C 1
ATOM 3003 O O . SER A 1 400 ? 1.967 21.972 -15.952 1.00 95.75 400 SER A O 1
ATOM 3005 N N . GLN A 1 401 ? 3.227 22.928 -14.346 1.00 94.69 401 GLN A N 1
ATOM 3006 C CA . GLN A 1 401 ? 2.109 23.445 -13.546 1.00 94.69 401 GLN A CA 1
ATOM 3007 C C . GLN A 1 401 ? 1.022 24.128 -14.393 1.00 94.69 401 GLN A C 1
ATOM 3009 O O . GLN A 1 401 ? -0.155 23.797 -14.283 1.00 94.69 401 GLN A O 1
ATOM 3014 N N . ALA A 1 402 ? 1.394 25.023 -15.313 1.00 93.44 402 ALA A N 1
ATOM 3015 C CA . ALA A 1 402 ? 0.431 25.726 -16.167 1.00 93.44 402 ALA A CA 1
ATOM 3016 C C . ALA A 1 402 ? -0.363 24.787 -17.101 1.00 93.44 402 ALA A C 1
ATOM 3018 O O . ALA A 1 402 ? -1.536 25.036 -17.389 1.00 93.44 402 ALA A O 1
ATOM 3019 N N . ALA A 1 403 ? 0.263 23.708 -17.577 1.00 94.38 403 ALA A N 1
ATOM 3020 C CA . ALA A 1 403 ? -0.382 22.716 -18.428 1.00 94.38 403 ALA A CA 1
ATOM 3021 C C . ALA A 1 403 ? -1.243 21.732 -17.615 1.00 94.38 403 ALA A C 1
ATOM 3023 O O . ALA A 1 403 ? -2.349 21.408 -18.051 1.00 94.38 403 ALA A O 1
ATOM 3024 N N . PHE A 1 404 ? -0.800 21.331 -16.416 1.00 95.38 404 PHE A N 1
ATOM 3025 C CA . PHE A 1 404 ? -1.623 20.569 -15.474 1.00 95.38 404 PHE A CA 1
ATOM 3026 C C . PHE A 1 404 ? -2.884 21.346 -15.092 1.00 95.38 404 PHE A C 1
ATOM 3028 O O . PHE A 1 404 ? -3.982 20.844 -15.308 1.00 95.38 404 PHE A O 1
ATOM 3035 N N . MET A 1 405 ? -2.740 22.594 -14.630 1.00 94.19 405 MET A N 1
ATOM 3036 C CA . MET A 1 405 ? -3.860 23.448 -14.222 1.00 94.19 405 MET A CA 1
ATOM 3037 C C . MET A 1 405 ? -4.914 23.567 -15.330 1.00 94.19 405 MET A C 1
ATOM 3039 O O . MET A 1 405 ? -6.106 23.464 -15.059 1.00 94.19 405 MET A O 1
ATOM 3043 N N . LYS A 1 406 ? -4.504 23.690 -16.602 1.00 91.81 406 LYS A N 1
ATOM 3044 C CA . LYS A 1 406 ? -5.444 23.698 -17.735 1.00 91.81 406 LYS A CA 1
ATOM 3045 C C . LYS A 1 406 ? -6.200 22.368 -17.896 1.00 91.81 406 LYS A C 1
ATOM 3047 O O . LYS A 1 406 ? -7.399 22.382 -18.162 1.00 91.81 406 LYS A O 1
ATOM 3052 N N . LEU A 1 407 ? -5.511 21.231 -17.782 1.00 92.75 407 LEU A N 1
ATOM 3053 C CA . LEU A 1 407 ? -6.098 19.897 -17.980 1.00 92.75 407 LEU A CA 1
ATOM 3054 C C . LEU A 1 407 ? -6.948 19.417 -16.799 1.00 92.75 407 LEU A C 1
ATOM 3056 O O . LEU A 1 407 ? -7.893 18.653 -17.013 1.00 92.75 407 LEU A O 1
ATOM 3060 N N . ALA A 1 408 ? -6.595 19.851 -15.590 1.00 89.88 408 ALA A N 1
ATOM 3061 C CA . ALA A 1 408 ? -7.374 19.683 -14.375 1.00 89.88 408 ALA A CA 1
ATOM 3062 C C . ALA A 1 408 ? -8.648 20.532 -14.455 1.00 89.88 408 ALA A C 1
ATOM 3064 O O . ALA A 1 408 ? -9.740 19.981 -14.369 1.00 89.88 408 ALA A O 1
ATOM 3065 N N . ALA A 1 409 ? -8.531 21.831 -14.762 1.00 89.00 409 ALA A N 1
ATOM 3066 C CA . ALA A 1 409 ? -9.680 22.730 -14.851 1.00 89.00 409 ALA A CA 1
ATOM 3067 C C . ALA A 1 409 ? -10.719 22.301 -15.893 1.00 89.00 409 ALA A C 1
ATOM 3069 O O . ALA A 1 409 ? -11.912 22.363 -15.617 1.00 89.00 409 ALA A O 1
ATOM 3070 N N . GLU A 1 410 ? -10.294 21.803 -17.058 1.00 90.50 410 GLU A N 1
ATOM 3071 C CA . GLU A 1 410 ? -11.228 21.249 -18.046 1.00 90.50 410 GLU A CA 1
ATOM 3072 C C . GLU A 1 410 ? -12.007 20.042 -17.492 1.00 90.50 410 GLU A C 1
ATOM 3074 O O . GLU A 1 410 ? -13.178 19.873 -17.806 1.00 90.50 410 GLU A O 1
ATOM 3079 N N . ARG A 1 411 ? -11.398 19.203 -16.645 1.00 88.25 411 ARG A N 1
ATOM 3080 C CA . ARG A 1 411 ? -12.094 18.057 -16.036 1.00 88.25 411 ARG A CA 1
ATOM 3081 C C . ARG A 1 411 ? -12.973 18.469 -14.861 1.00 88.25 411 ARG A C 1
ATOM 3083 O O . ARG A 1 411 ? -14.106 18.009 -14.794 1.00 88.25 411 ARG A O 1
ATOM 3090 N N . VAL A 1 412 ? -12.492 19.355 -13.987 1.00 85.25 412 VAL A N 1
ATOM 3091 C CA . VAL A 1 412 ? -13.259 19.882 -12.844 1.00 85.25 412 VAL A CA 1
ATOM 3092 C C . VAL A 1 412 ? -14.499 20.641 -13.322 1.00 85.25 412 VAL A C 1
ATOM 3094 O O . VAL A 1 412 ? -15.587 20.383 -12.818 1.00 85.25 412 VAL A O 1
ATOM 3097 N N . ARG A 1 413 ? -14.376 21.476 -14.366 1.00 84.06 413 ARG A N 1
ATOM 3098 C CA . ARG A 1 413 ? -15.509 22.171 -15.004 1.00 84.06 413 ARG A CA 1
ATOM 3099 C C . ARG A 1 413 ? -16.579 21.212 -15.536 1.00 84.06 413 ARG A C 1
ATOM 3101 O O . ARG A 1 413 ? -17.759 21.530 -15.486 1.00 84.06 413 ARG A O 1
ATOM 3108 N N . ASN A 1 414 ? -16.163 20.059 -16.062 1.00 84.06 414 ASN A N 1
ATOM 3109 C CA . ASN A 1 414 ? -17.051 19.059 -16.657 1.00 84.06 414 ASN A CA 1
ATOM 3110 C C . ASN A 1 414 ? -17.487 17.958 -15.661 1.00 84.06 414 ASN A C 1
ATOM 3112 O O . ASN A 1 414 ? -18.005 16.928 -16.096 1.00 84.06 414 ASN A O 1
ATOM 3116 N N . ARG A 1 415 ? -17.275 18.131 -14.344 1.00 80.19 415 ARG A N 1
ATOM 3117 C CA . ARG A 1 415 ? -17.866 17.245 -13.325 1.00 80.19 415 ARG A CA 1
ATOM 3118 C C . ARG A 1 415 ? -19.387 17.395 -13.323 1.00 80.19 415 ARG A C 1
ATOM 3120 O O . ARG A 1 415 ? -19.904 18.497 -13.472 1.00 80.19 415 ARG A O 1
ATOM 3127 N N . ASP A 1 416 ? -20.090 16.289 -13.100 1.00 75.62 416 ASP A N 1
ATOM 3128 C CA . ASP A 1 416 ? -21.521 16.300 -12.794 1.00 75.62 416 ASP A CA 1
ATOM 3129 C C . ASP A 1 416 ? -21.702 16.464 -11.274 1.00 75.62 416 ASP A C 1
ATOM 3131 O O . ASP A 1 416 ? -21.334 15.543 -10.536 1.00 75.62 416 ASP A O 1
ATOM 3135 N N . PRO A 1 417 ? -22.264 17.588 -10.781 1.00 73.19 417 PRO A N 1
ATOM 3136 C CA . PRO A 1 417 ? -22.472 17.806 -9.352 1.00 73.19 417 PRO A CA 1
ATOM 3137 C C . PRO A 1 417 ? -23.282 16.690 -8.684 1.00 73.19 417 PRO A C 1
ATOM 3139 O O . PRO A 1 417 ? -22.965 16.298 -7.564 1.00 73.19 417 PRO A O 1
ATOM 3142 N N . ALA A 1 418 ? -24.270 16.107 -9.373 1.00 72.75 418 ALA A N 1
ATOM 3143 C CA . ALA A 1 418 ? -25.076 15.023 -8.811 1.00 72.75 418 ALA A CA 1
ATOM 3144 C C . ALA A 1 418 ? -24.241 13.754 -8.558 1.00 72.75 418 ALA A C 1
ATOM 3146 O O . ALA A 1 418 ? -24.473 13.041 -7.582 1.00 72.75 418 ALA A O 1
ATOM 3147 N N . HIS A 1 419 ? -23.234 13.498 -9.399 1.00 72.31 419 HIS A N 1
ATOM 3148 C CA . HIS A 1 419 ? -22.296 12.389 -9.237 1.00 72.31 419 HIS A CA 1
ATOM 3149 C C . HIS A 1 419 ? -21.194 12.684 -8.202 1.00 72.31 419 HIS A C 1
ATOM 3151 O O . HIS A 1 419 ? -20.691 11.757 -7.569 1.00 72.31 419 HIS A O 1
ATOM 3157 N N . GLU A 1 420 ? -20.811 13.947 -7.984 1.00 73.00 420 GLU A N 1
ATOM 3158 C CA . GLU A 1 420 ? -19.955 14.326 -6.845 1.00 73.00 420 GLU A CA 1
ATOM 3159 C C . GLU A 1 420 ? -20.678 14.066 -5.516 1.00 73.00 420 GLU A C 1
ATOM 3161 O O . GLU A 1 420 ? -20.153 13.371 -4.643 1.00 73.00 420 GLU A O 1
ATOM 3166 N N . VAL A 1 421 ? -21.923 14.537 -5.411 1.00 73.88 421 VAL A N 1
ATOM 3167 C CA . VAL A 1 421 ? -22.781 14.357 -4.234 1.00 73.88 421 VAL A CA 1
ATOM 3168 C C . VAL A 1 421 ? -23.119 12.886 -3.991 1.00 73.88 421 VAL A C 1
ATOM 3170 O O . VAL A 1 421 ? -23.118 12.451 -2.843 1.00 73.88 421 VAL A O 1
ATOM 3173 N N . GLU A 1 422 ? -23.298 12.075 -5.040 1.00 77.19 422 GLU A N 1
ATOM 3174 C CA . GLU A 1 422 ? -23.452 10.622 -4.886 1.00 77.19 422 GLU A CA 1
ATOM 3175 C C . GLU A 1 422 ? -22.223 9.961 -4.250 1.00 77.19 422 GLU A C 1
ATOM 3177 O O . GLU A 1 422 ? -22.358 9.111 -3.368 1.00 77.19 422 GLU A O 1
ATOM 3182 N N . ARG A 1 423 ? -21.010 10.348 -4.665 1.00 72.50 423 ARG A N 1
ATOM 3183 C CA . ARG A 1 423 ? -19.779 9.791 -4.083 1.00 72.50 423 ARG A CA 1
ATOM 3184 C C . ARG A 1 423 ? -19.569 10.253 -2.644 1.00 72.50 423 ARG A C 1
ATOM 3186 O O . ARG A 1 423 ? -19.152 9.435 -1.829 1.00 72.50 423 ARG A O 1
ATOM 3193 N N . ALA A 1 424 ? -19.902 11.504 -2.326 1.00 76.44 424 ALA A N 1
ATOM 3194 C CA . ALA A 1 424 ? -19.896 12.003 -0.953 1.00 76.44 424 ALA A CA 1
ATOM 3195 C C . ALA A 1 424 ? -20.915 11.253 -0.077 1.00 76.44 424 ALA A C 1
ATOM 3197 O O . ALA A 1 424 ? -20.565 10.778 0.998 1.00 76.44 424 ALA A O 1
ATOM 3198 N N . TYR A 1 425 ? -22.143 11.050 -0.563 1.00 76.88 425 TYR A N 1
ATOM 3199 C CA . TYR A 1 425 ? -23.180 10.302 0.151 1.00 76.88 425 TYR A CA 1
ATOM 3200 C C . TYR A 1 425 ? -22.738 8.872 0.491 1.00 76.88 425 TYR A C 1
ATOM 3202 O O . TYR A 1 425 ? -22.858 8.437 1.633 1.00 76.88 425 TYR A O 1
ATOM 3210 N N . ASN A 1 426 ? -22.150 8.164 -0.479 1.00 80.12 426 ASN A N 1
ATOM 3211 C CA . ASN A 1 426 ? -21.648 6.800 -0.292 1.00 80.12 426 ASN A CA 1
ATOM 3212 C C . ASN A 1 426 ? -20.458 6.708 0.691 1.00 80.12 426 ASN A C 1
ATOM 3214 O O . ASN A 1 426 ? -20.165 5.616 1.174 1.00 80.12 426 ASN A O 1
ATOM 3218 N N . LEU A 1 427 ? -19.769 7.818 0.997 1.00 77.25 427 LEU A N 1
ATOM 3219 C CA . LEU A 1 427 ? -18.745 7.862 2.048 1.00 77.25 427 LEU A CA 1
ATOM 3220 C C . LEU A 1 427 ? -19.383 7.821 3.445 1.00 77.25 427 LEU A C 1
ATOM 3222 O O . LEU A 1 427 ? -18.861 7.151 4.337 1.00 77.25 427 LEU A O 1
ATOM 3226 N N . PHE A 1 428 ? -20.522 8.496 3.630 1.00 81.31 428 PHE A N 1
ATOM 3227 C CA . PHE A 1 428 ? -21.300 8.464 4.871 1.00 81.31 428 PHE A CA 1
ATOM 3228 C C . PHE A 1 428 ? -22.102 7.159 5.004 1.00 81.31 428 PHE A C 1
ATOM 3230 O O . PHE A 1 428 ? -21.978 6.471 6.016 1.00 81.31 428 PHE A O 1
ATOM 3237 N N . ASP A 1 429 ? -22.839 6.751 3.970 1.00 84.81 429 ASP A N 1
ATOM 3238 C CA . ASP A 1 429 ? -23.628 5.512 3.958 1.00 84.81 429 ASP A CA 1
ATOM 3239 C C . ASP A 1 429 ? -22.878 4.330 3.305 1.00 84.81 429 ASP A C 1
ATOM 3241 O O . ASP A 1 429 ? -23.303 3.748 2.304 1.00 84.81 429 ASP A O 1
ATOM 3245 N N . ASN A 1 430 ? -21.735 3.959 3.889 1.00 77.06 430 ASN A N 1
ATOM 3246 C CA . ASN A 1 430 ? -20.891 2.856 3.403 1.00 77.06 430 ASN A CA 1
ATOM 3247 C C . ASN A 1 430 ? -21.638 1.499 3.382 1.00 77.06 430 ASN A C 1
ATOM 3249 O O . ASN A 1 430 ? -21.449 0.673 2.487 1.00 77.06 430 ASN A O 1
ATOM 3253 N N . ASP A 1 431 ? -22.549 1.292 4.338 1.00 83.75 431 ASP A N 1
ATOM 3254 C CA . ASP A 1 431 ? -23.361 0.074 4.456 1.00 83.75 431 ASP A CA 1
ATOM 3255 C C . ASP A 1 431 ? -24.546 0.028 3.464 1.00 83.75 431 ASP A C 1
ATOM 3257 O O . ASP A 1 431 ? -25.181 -1.020 3.311 1.00 83.75 431 ASP A O 1
ATOM 3261 N N . ARG A 1 432 ? -24.826 1.132 2.750 1.00 86.44 432 ARG A N 1
ATOM 3262 C CA . ARG A 1 432 ? -25.955 1.313 1.814 1.00 86.44 432 ARG A CA 1
ATOM 3263 C C . ARG A 1 432 ? -27.326 1.097 2.465 1.00 86.44 432 ARG A C 1
ATOM 3265 O O . ARG A 1 432 ? -28.190 0.403 1.922 1.00 86.44 432 ARG A O 1
ATOM 3272 N N . LYS A 1 433 ? -27.514 1.702 3.636 1.00 89.81 433 LYS A N 1
ATOM 3273 C CA . LYS A 1 433 ? -28.757 1.748 4.420 1.00 89.81 433 LYS A CA 1
ATOM 3274 C C . LYS A 1 433 ? -29.837 2.613 3.759 1.00 89.81 433 LYS A C 1
ATOM 3276 O O . LYS A 1 433 ? -31.020 2.380 3.992 1.00 89.81 433 LYS A O 1
ATOM 3281 N N . GLY A 1 434 ? -29.444 3.585 2.933 1.00 89.19 434 GLY A N 1
ATOM 3282 C CA . GLY A 1 434 ? -30.317 4.601 2.336 1.00 89.19 434 GLY A CA 1
ATOM 3283 C C . GLY A 1 434 ? -30.539 5.832 3.223 1.00 89.19 434 GLY A C 1
ATOM 3284 O O . GLY A 1 434 ? -31.352 6.692 2.880 1.00 89.19 434 GLY A O 1
ATOM 3285 N N . PHE A 1 435 ? -29.822 5.932 4.345 1.00 89.00 435 PHE A N 1
ATOM 3286 C CA . PHE A 1 435 ? -29.867 7.057 5.278 1.00 89.00 435 PHE A CA 1
ATOM 3287 C C . PHE A 1 435 ? -28.559 7.166 6.077 1.00 89.00 435 PHE A C 1
ATOM 3289 O O . PHE A 1 435 ? -27.881 6.166 6.320 1.00 89.00 435 PHE A O 1
ATOM 3296 N N . ILE A 1 436 ? -28.230 8.387 6.499 1.00 86.62 436 ILE A N 1
ATOM 3297 C CA . ILE A 1 436 ? -27.060 8.731 7.319 1.00 86.62 436 ILE A CA 1
ATOM 3298 C C . ILE A 1 436 ? -27.519 8.935 8.767 1.00 86.62 436 ILE A C 1
ATOM 3300 O O . ILE A 1 436 ? -28.512 9.625 9.001 1.00 86.62 436 ILE A O 1
ATOM 3304 N N . VAL A 1 437 ? -26.796 8.365 9.734 1.00 90.31 437 VAL A N 1
ATOM 3305 C CA . VAL A 1 437 ? -27.014 8.584 11.180 1.00 90.31 437 VAL A CA 1
ATOM 3306 C C . VAL A 1 437 ? -25.838 9.314 11.837 1.00 90.31 437 VAL A C 1
ATOM 3308 O O . VAL A 1 437 ? -24.763 9.441 11.247 1.00 90.31 437 VAL A O 1
ATOM 3311 N N . VAL A 1 438 ? -26.001 9.748 13.093 1.00 88.75 438 VAL A N 1
ATOM 3312 C CA . VAL A 1 438 ? -24.924 10.374 13.887 1.00 88.75 438 VAL A CA 1
ATOM 3313 C C . VAL A 1 438 ? -23.686 9.466 13.962 1.00 88.75 438 VAL A C 1
ATOM 3315 O O . VAL A 1 438 ? -22.563 9.951 13.870 1.00 88.75 438 VAL A O 1
ATOM 3318 N N . GLU A 1 439 ? -23.847 8.138 14.023 1.00 90.00 439 GLU A N 1
ATOM 3319 C CA . GLU A 1 439 ? -22.730 7.180 13.972 1.00 90.00 439 GLU A CA 1
ATOM 3320 C C . GLU A 1 439 ? -21.905 7.276 12.685 1.00 90.00 439 GLU A C 1
ATOM 3322 O O . GLU A 1 439 ? -20.690 7.079 12.743 1.00 90.00 439 GLU A O 1
ATOM 3327 N N . ASP A 1 440 ? -22.536 7.585 11.549 1.00 87.06 440 ASP A N 1
ATOM 3328 C CA . ASP A 1 440 ? -21.863 7.733 10.258 1.00 87.06 440 ASP A CA 1
ATOM 3329 C C . ASP A 1 440 ? -21.104 9.054 10.188 1.00 87.06 440 ASP A C 1
ATOM 3331 O O . ASP A 1 440 ? -19.948 9.055 9.773 1.00 87.06 440 ASP A O 1
ATOM 3335 N N . LEU A 1 441 ? -21.701 10.155 10.667 1.00 84.38 441 LEU A N 1
ATOM 3336 C CA . LEU A 1 441 ? -20.992 11.427 10.843 1.00 84.38 441 LEU A CA 1
ATOM 3337 C C . LEU A 1 441 ? -19.792 11.246 11.778 1.00 84.38 441 LEU A C 1
ATOM 3339 O O . LEU A 1 441 ? -18.674 11.588 11.412 1.00 84.38 441 LEU A O 1
ATOM 3343 N N . ARG A 1 442 ? -19.986 10.609 12.938 1.00 85.12 442 ARG A N 1
ATOM 3344 C CA . ARG A 1 442 ? -18.929 10.325 13.920 1.00 85.12 442 ARG A CA 1
ATOM 3345 C C . ARG A 1 442 ? -17.860 9.385 13.365 1.00 85.12 442 ARG A C 1
ATOM 3347 O O . ARG A 1 442 ? -16.708 9.435 13.792 1.00 85.12 442 ARG A O 1
ATOM 3354 N N . ARG A 1 443 ? -18.213 8.468 12.461 1.00 86.75 443 ARG A N 1
ATOM 3355 C CA . ARG A 1 443 ? -17.258 7.605 11.750 1.00 86.75 443 ARG A CA 1
ATOM 3356 C C . ARG A 1 443 ? -16.457 8.424 10.741 1.00 86.75 443 ARG A C 1
ATOM 3358 O O . ARG A 1 443 ? -15.237 8.436 10.849 1.00 86.75 443 ARG A O 1
ATOM 3365 N N . VAL A 1 444 ? -17.120 9.145 9.838 1.00 78.00 444 VAL A N 1
ATOM 3366 C CA . VAL A 1 444 ? -16.465 9.942 8.792 1.00 78.00 444 VAL A CA 1
ATOM 3367 C C . VAL A 1 444 ? -15.629 11.075 9.392 1.00 78.00 444 VAL A C 1
ATOM 3369 O O . VAL A 1 444 ? -14.490 11.240 8.986 1.00 78.00 444 VAL A O 1
ATOM 3372 N N . ALA A 1 445 ? -16.094 11.778 10.427 1.00 73.25 445 ALA A N 1
ATOM 3373 C CA . ALA A 1 445 ? -15.300 12.778 11.147 1.00 73.25 445 ALA A CA 1
ATOM 3374 C C . ALA A 1 445 ? -14.009 12.180 11.739 1.00 73.25 445 ALA A C 1
ATOM 3376 O O . ALA A 1 445 ? -12.943 12.780 11.627 1.00 73.25 445 ALA A O 1
ATOM 3377 N N . ARG A 1 446 ? -14.062 10.958 12.295 1.00 73.50 446 ARG A N 1
ATOM 3378 C CA . ARG A 1 446 ? -12.863 10.247 12.781 1.00 73.50 446 ARG A CA 1
ATOM 3379 C C . ARG A 1 446 ? -11.958 9.751 11.652 1.00 73.50 446 ARG A C 1
ATOM 3381 O O . ARG A 1 446 ? -10.744 9.835 11.797 1.00 73.50 446 ARG A O 1
ATOM 3388 N N . GLU A 1 447 ? -12.518 9.266 10.545 1.00 67.50 447 GLU A N 1
ATOM 3389 C CA . GLU A 1 447 ? -11.766 8.889 9.334 1.00 67.50 447 GLU A CA 1
ATOM 3390 C C . GLU A 1 447 ? -11.078 10.105 8.690 1.00 67.50 447 GLU A C 1
ATOM 3392 O O . GLU A 1 447 ? -9.964 9.986 8.188 1.00 67.50 447 GLU A O 1
ATOM 3397 N N . LEU A 1 448 ? -11.709 11.281 8.766 1.00 55.00 448 LEU A N 1
ATOM 3398 C CA . LEU A 1 448 ? -11.178 12.572 8.328 1.00 55.00 448 LEU A CA 1
ATOM 3399 C C . LEU A 1 448 ? -10.277 13.253 9.370 1.00 55.00 448 LEU A C 1
ATOM 3401 O O . LEU A 1 448 ? -9.696 14.283 9.061 1.00 55.00 448 LEU A O 1
ATOM 3405 N N . GLY A 1 449 ? -10.138 12.711 10.586 1.00 52.09 449 GLY A N 1
ATOM 3406 C CA . GLY A 1 449 ? -9.324 13.294 11.661 1.00 52.09 449 GLY A CA 1
ATOM 3407 C C . GLY A 1 449 ? -9.873 14.588 12.287 1.00 52.09 449 GLY A C 1
ATOM 3408 O O . GLY A 1 449 ? -9.165 15.238 13.059 1.00 52.09 449 GLY A O 1
ATOM 3409 N N . GLU A 1 450 ? -11.127 14.947 12.008 1.00 60.75 450 GLU A N 1
ATOM 3410 C CA . GLU A 1 450 ? -11.814 16.116 12.566 1.00 60.75 450 GLU A CA 1
ATOM 3411 C C . GLU A 1 450 ? -12.220 15.847 14.025 1.00 60.75 450 GLU A C 1
ATOM 3413 O O . GLU A 1 450 ? -13.326 15.406 14.337 1.00 60.75 450 GLU A O 1
ATOM 3418 N N . THR A 1 451 ? -11.284 16.091 14.946 1.00 55.38 451 THR A N 1
ATOM 3419 C CA . THR A 1 451 ? -11.465 15.874 16.398 1.00 55.38 451 THR A CA 1
ATOM 3420 C C . THR A 1 451 ? -12.154 17.034 17.125 1.00 55.38 451 THR A C 1
ATOM 3422 O O . THR A 1 451 ? -12.364 16.949 18.333 1.00 55.38 451 THR A O 1
ATOM 3425 N N . GLY A 1 452 ? -12.486 18.114 16.408 1.00 60.97 452 GLY A N 1
ATOM 3426 C CA . GLY A 1 452 ? -13.129 19.311 16.957 1.00 60.97 452 GLY A CA 1
ATOM 3427 C C . GLY A 1 452 ? -14.659 19.317 16.911 1.00 60.97 452 GLY A C 1
ATOM 3428 O O . GLY A 1 452 ? -15.238 20.251 17.446 1.00 60.97 452 GLY A O 1
ATOM 3429 N N . LEU A 1 453 ? -15.291 18.320 16.278 1.00 72.12 453 LEU A N 1
ATOM 3430 C CA . LEU A 1 453 ? -16.749 18.189 16.209 1.00 72.12 453 LEU A CA 1
ATOM 3431 C C . LEU A 1 453 ? -17.267 17.482 17.466 1.00 72.12 453 LEU A C 1
ATOM 3433 O O . LEU A 1 453 ? -17.000 16.292 17.668 1.00 72.12 453 LEU A O 1
ATOM 3437 N N . GLU A 1 454 ? -17.995 18.207 18.314 1.00 82.62 454 GLU A N 1
ATOM 3438 C CA . GLU A 1 454 ? -18.595 17.631 19.521 1.00 82.62 454 GLU A CA 1
ATOM 3439 C C . GLU A 1 454 ? -19.863 16.818 19.195 1.00 82.62 454 GLU A C 1
ATOM 3441 O O . GLU A 1 454 ? -20.497 16.977 18.150 1.00 82.62 454 GLU A O 1
ATOM 3446 N N . GLU A 1 455 ? -20.243 15.905 20.093 1.00 81.94 455 GLU A N 1
ATOM 3447 C CA . GLU A 1 455 ? -21.398 15.012 19.900 1.00 81.94 455 GLU A CA 1
ATOM 3448 C C . GLU A 1 455 ? -22.703 15.794 19.678 1.00 81.94 455 GLU A C 1
ATOM 3450 O O . GLU A 1 455 ? -23.460 15.479 18.762 1.00 81.94 455 GLU A O 1
ATOM 3455 N N . ASP A 1 456 ? -22.914 16.862 20.450 1.00 84.50 456 ASP A N 1
ATOM 3456 C CA . ASP A 1 456 ? -24.086 17.735 20.332 1.00 84.50 456 ASP A CA 1
ATOM 3457 C C . ASP A 1 456 ? -24.109 18.496 18.988 1.00 84.50 456 ASP A C 1
ATOM 3459 O O . ASP A 1 456 ? -25.184 18.752 18.445 1.00 84.50 456 ASP A O 1
ATOM 3463 N N . GLU A 1 457 ? -22.945 18.810 18.403 1.00 82.00 457 GLU A N 1
ATOM 3464 C CA . GLU A 1 457 ? -22.852 19.426 17.070 1.00 82.00 457 GLU A CA 1
ATOM 3465 C C . GLU A 1 457 ? -23.200 18.417 15.968 1.00 82.00 457 GLU A C 1
ATOM 3467 O O . GLU A 1 457 ? -23.956 18.739 15.054 1.00 82.00 457 GLU A O 1
ATOM 3472 N N . MET A 1 458 ? -22.718 17.173 16.074 1.00 84.50 458 MET A N 1
ATOM 3473 C CA . MET A 1 458 ? -23.066 16.101 15.130 1.00 84.50 458 MET A CA 1
ATOM 3474 C C . MET A 1 458 ? -24.550 15.713 15.204 1.00 84.50 458 MET A C 1
ATOM 3476 O O . MET A 1 458 ? -25.138 15.367 14.179 1.00 84.50 458 MET A O 1
ATOM 3480 N N . ILE A 1 459 ? -25.172 15.798 16.384 1.00 83.88 459 ILE A N 1
ATOM 3481 C CA . ILE A 1 459 ? -26.625 15.641 16.547 1.00 83.88 459 ILE A CA 1
ATOM 3482 C C . ILE A 1 459 ? -27.358 16.810 15.878 1.00 83.88 459 ILE A C 1
ATOM 3484 O O . ILE A 1 459 ? -28.236 16.568 15.051 1.00 83.88 459 ILE A O 1
ATOM 3488 N N . ALA A 1 460 ? -26.959 18.058 16.147 1.00 82.19 460 ALA A N 1
ATOM 3489 C CA . ALA A 1 460 ? -27.560 19.239 15.523 1.00 82.19 460 ALA A CA 1
ATOM 3490 C C . ALA A 1 460 ? -27.469 19.206 13.983 1.00 82.19 460 ALA A C 1
ATOM 3492 O O . ALA A 1 460 ? -28.432 19.555 13.304 1.00 82.19 460 ALA A O 1
ATOM 3493 N N . MET A 1 461 ? -26.357 18.707 13.426 1.00 82.00 461 MET A N 1
ATOM 3494 C CA . MET A 1 461 ? -26.188 18.494 11.981 1.00 82.00 461 MET A CA 1
ATOM 3495 C C . MET A 1 461 ? -27.182 17.488 11.380 1.00 82.00 461 MET A C 1
ATOM 3497 O O . MET A 1 461 ? -27.500 17.599 10.198 1.00 82.00 461 MET A O 1
ATOM 3501 N N . ILE A 1 462 ? -27.661 16.500 12.144 1.00 85.56 462 ILE A N 1
ATOM 3502 C CA . ILE A 1 462 ? -28.737 15.601 11.698 1.00 85.56 462 ILE A CA 1
ATOM 3503 C C . ILE A 1 462 ? -30.098 16.283 11.883 1.00 85.56 462 ILE A C 1
ATOM 3505 O O . ILE A 1 462 ? -30.895 16.303 10.947 1.00 85.56 462 ILE A O 1
ATOM 3509 N N . GLU A 1 463 ? -30.354 16.883 13.050 1.00 83.44 463 GLU A N 1
ATOM 3510 C CA . GLU A 1 463 ? -31.636 17.528 13.377 1.00 83.44 463 GLU A CA 1
ATOM 3511 C C . GLU A 1 463 ? -31.998 18.690 12.434 1.00 83.44 463 GLU A C 1
ATOM 3513 O O . GLU A 1 463 ? -33.176 18.888 12.140 1.00 83.44 463 GLU A O 1
ATOM 3518 N N . GLU A 1 464 ? -31.017 19.439 11.914 1.00 81.62 464 GLU A N 1
ATOM 3519 C CA . GLU A 1 464 ? -31.262 20.560 10.991 1.00 81.62 464 GLU A CA 1
ATOM 3520 C C . GLU A 1 464 ? -31.839 20.115 9.629 1.00 81.62 464 GLU A C 1
ATOM 3522 O O . GLU A 1 464 ? -32.514 20.900 8.957 1.00 81.62 464 GLU A O 1
ATOM 3527 N N . PHE A 1 465 ? -31.643 18.847 9.241 1.00 75.81 465 PHE A N 1
ATOM 3528 C CA . PHE A 1 465 ? -32.076 18.305 7.944 1.00 75.81 465 PHE A CA 1
ATOM 3529 C C . PHE A 1 465 ? -33.010 17.084 8.035 1.00 75.81 465 PHE A C 1
ATOM 3531 O O . PHE A 1 465 ? -33.562 16.650 7.020 1.00 75.81 465 PHE A O 1
ATOM 3538 N N . ASP A 1 466 ? -33.250 16.561 9.237 1.00 84.00 466 ASP A N 1
ATOM 3539 C CA . ASP A 1 466 ? -34.245 15.527 9.530 1.00 84.00 466 ASP A CA 1
ATOM 3540 C C . ASP A 1 466 ? -35.655 16.130 9.695 1.00 84.00 466 ASP A C 1
ATOM 3542 O O . ASP A 1 466 ? -36.260 16.142 10.769 1.00 84.00 466 ASP A O 1
ATOM 3546 N N . PHE A 1 467 ? -36.218 16.628 8.591 1.00 78.50 467 PHE A N 1
ATOM 3547 C CA . PHE A 1 467 ? -37.562 17.228 8.566 1.00 78.50 467 PHE A CA 1
ATOM 3548 C C . PHE A 1 467 ? -38.693 16.265 8.979 1.00 78.50 467 PHE A C 1
ATOM 3550 O O . PHE A 1 467 ? -39.814 16.711 9.237 1.00 78.50 467 PHE A O 1
ATOM 3557 N N . GLU A 1 468 ? -38.424 14.957 9.014 1.00 79.38 468 GLU A N 1
ATOM 3558 C CA . GLU A 1 468 ? -39.388 13.910 9.361 1.00 79.38 468 GLU A CA 1
ATOM 3559 C C . GLU A 1 468 ? -39.267 13.426 10.822 1.00 79.38 468 GLU A C 1
ATOM 3561 O O . GLU A 1 468 ? -40.140 12.689 11.287 1.00 79.38 468 GLU A O 1
ATOM 3566 N N . GLY A 1 469 ? -38.248 13.866 11.575 1.00 84.56 469 GLY A N 1
ATOM 3567 C CA . GLY A 1 469 ? -38.032 13.472 12.975 1.00 84.56 469 GLY A CA 1
ATOM 3568 C C . GLY A 1 469 ? -37.641 11.999 13.148 1.00 84.56 469 GLY A C 1
ATOM 3569 O O . GLY A 1 469 ? -38.039 11.353 14.121 1.00 84.56 469 GLY A O 1
ATOM 3570 N N . THR A 1 470 ? -36.921 11.447 12.173 1.00 85.94 470 THR A N 1
ATOM 3571 C CA . THR A 1 470 ? -36.455 10.055 12.108 1.00 85.94 470 THR A CA 1
ATOM 3572 C C . THR A 1 470 ? -35.161 9.788 12.885 1.00 85.94 470 THR A C 1
ATOM 3574 O O . THR A 1 470 ? -34.852 8.628 13.159 1.00 85.94 470 THR A O 1
ATOM 3577 N N . GLY A 1 471 ? -34.401 10.830 13.230 1.00 86.56 471 GLY A N 1
ATOM 3578 C CA . GLY A 1 471 ? -33.012 10.756 13.685 1.00 86.56 471 GLY A CA 1
ATOM 3579 C C . GLY A 1 471 ? -32.012 10.446 12.563 1.00 86.56 471 GLY A C 1
ATOM 3580 O O . GLY A 1 471 ? -30.914 9.965 12.848 1.00 86.56 471 GLY A O 1
ATOM 3581 N N . THR A 1 472 ? -32.389 10.643 11.292 1.00 89.44 472 THR A N 1
ATOM 3582 C CA . THR A 1 472 ? -31.597 10.237 10.118 1.00 89.44 472 THR A CA 1
ATOM 3583 C C . THR A 1 472 ? -31.699 11.243 8.966 1.00 89.44 472 THR A C 1
ATOM 3585 O O . THR A 1 472 ? -32.715 11.915 8.812 1.00 89.44 472 THR A O 1
ATOM 3588 N N . VAL A 1 473 ? -30.681 11.304 8.101 1.00 87.62 473 VAL A N 1
ATOM 3589 C CA . VAL A 1 473 ? -30.725 12.078 6.846 1.00 87.62 473 VAL A CA 1
ATOM 3590 C C . VAL A 1 473 ? -30.851 11.124 5.656 1.00 87.62 473 VAL A C 1
ATOM 3592 O O . VAL A 1 473 ? -29.913 10.398 5.314 1.00 87.62 473 VAL A O 1
ATOM 3595 N N . ALA A 1 474 ? -32.018 11.125 5.009 1.00 87.56 474 ALA A N 1
ATOM 3596 C CA . ALA A 1 474 ? -32.281 10.361 3.788 1.00 87.56 474 ALA A CA 1
ATOM 3597 C C . ALA A 1 474 ? -31.442 10.860 2.594 1.00 87.56 474 ALA A C 1
ATOM 3599 O O . ALA A 1 474 ? -30.998 12.012 2.564 1.00 87.56 474 ALA A O 1
ATOM 3600 N N . LYS A 1 475 ? -31.257 10.013 1.570 1.00 85.44 475 LYS A N 1
ATOM 3601 C CA . LYS A 1 475 ? -30.477 10.362 0.367 1.00 85.44 475 LYS A CA 1
ATOM 3602 C C . LYS A 1 475 ? -30.986 11.636 -0.313 1.00 85.44 475 LYS A C 1
ATOM 3604 O O . LYS A 1 475 ? -30.196 12.507 -0.660 1.00 85.44 475 LYS A O 1
ATOM 3609 N N . GLU A 1 476 ? -32.297 11.778 -0.458 1.00 84.31 476 GLU A N 1
ATOM 3610 C CA . GLU A 1 476 ? -32.941 12.936 -1.082 1.00 84.31 476 GLU A CA 1
ATOM 3611 C C . GLU A 1 476 ? -32.686 14.229 -0.292 1.00 84.31 476 GLU A C 1
ATOM 3613 O O . GLU A 1 476 ? -32.435 15.273 -0.894 1.00 84.31 476 GLU A O 1
ATOM 3618 N N . ALA A 1 477 ? -32.689 14.152 1.044 1.00 81.00 477 ALA A N 1
ATOM 3619 C CA . ALA A 1 477 ? -32.367 15.280 1.915 1.00 81.00 477 ALA A CA 1
ATOM 3620 C C . ALA A 1 477 ? -30.888 15.672 1.782 1.00 81.00 477 ALA A C 1
ATOM 3622 O O . ALA A 1 477 ? -30.593 16.837 1.535 1.00 81.00 477 ALA A O 1
ATOM 3623 N N . PHE A 1 478 ? -29.962 14.707 1.823 1.00 81.25 478 PHE A N 1
ATOM 3624 C CA . PHE A 1 478 ? -28.532 14.968 1.614 1.00 81.25 478 PHE A CA 1
ATOM 3625 C C . PHE A 1 478 ? -28.246 15.627 0.255 1.00 81.25 478 PHE A C 1
ATOM 3627 O O . PHE A 1 478 ? -27.489 16.591 0.168 1.00 81.25 478 PHE A O 1
ATOM 3634 N N . TYR A 1 479 ? -28.903 15.162 -0.812 1.00 80.19 479 TYR A N 1
ATOM 3635 C CA . TYR A 1 479 ? -28.771 15.771 -2.137 1.00 80.19 479 TYR A CA 1
ATOM 3636 C C . TYR A 1 479 ? -29.329 17.195 -2.179 1.00 80.19 479 TYR A C 1
ATOM 3638 O O . TYR A 1 479 ? -28.745 18.053 -2.837 1.00 80.19 479 TYR A O 1
ATOM 3646 N N . ALA A 1 480 ? -30.424 17.466 -1.465 1.00 76.38 480 ALA A N 1
ATOM 3647 C CA . ALA A 1 480 ? -30.965 18.813 -1.343 1.00 76.38 480 ALA A CA 1
ATOM 3648 C C . ALA A 1 480 ? -30.031 19.760 -0.569 1.00 76.38 480 ALA A C 1
ATOM 3650 O O . ALA A 1 480 ? -30.073 20.954 -0.837 1.00 76.38 480 ALA A O 1
ATOM 3651 N N . ILE A 1 481 ? -29.184 19.263 0.340 1.00 74.69 481 ILE A N 1
ATOM 3652 C CA . ILE A 1 481 ? -28.155 20.066 1.028 1.00 74.69 481 ILE A CA 1
ATOM 3653 C C . ILE A 1 481 ? -27.006 20.394 0.069 1.00 74.69 481 ILE A C 1
ATOM 3655 O O . ILE A 1 481 ? -26.632 21.551 -0.080 1.00 74.69 481 ILE A O 1
ATOM 3659 N N . CYS A 1 482 ? -26.439 19.380 -0.591 1.00 70.31 482 CYS A N 1
ATOM 3660 C CA . CYS A 1 482 ? -25.186 19.530 -1.337 1.00 70.31 482 CYS A CA 1
ATOM 3661 C C . CYS A 1 482 ? -25.337 20.073 -2.773 1.00 70.31 482 CYS A C 1
ATOM 3663 O O . CYS A 1 482 ? -24.328 20.247 -3.455 1.00 70.31 482 CYS A O 1
ATOM 3665 N N . LEU A 1 483 ? -26.567 20.294 -3.255 1.00 69.69 483 LEU A N 1
ATOM 3666 C CA . LEU A 1 483 ? -26.868 20.836 -4.592 1.00 69.69 483 LEU A CA 1
ATOM 3667 C C . LEU A 1 483 ? -27.581 22.207 -4.556 1.00 69.69 483 LEU A C 1
ATOM 3669 O O . LEU A 1 483 ? -28.107 22.637 -5.588 1.00 69.69 483 LEU A O 1
ATOM 3673 N N . GLN A 1 484 ? -27.624 22.865 -3.390 1.00 55.47 484 GLN A N 1
ATOM 3674 C CA . GLN A 1 484 ? -28.040 24.269 -3.227 1.00 55.47 484 GLN A CA 1
ATOM 3675 C C . GLN A 1 484 ? -26.874 25.237 -3.464 1.00 55.47 484 GLN A C 1
ATOM 3677 O O . GLN A 1 484 ? -27.152 26.311 -4.046 1.00 55.47 484 GLN A O 1
#

Sequence (484 aa):
MASFVFSWATLLSALLSQASAQLLSCSEIDCPAETGGLTRCHVDNTTLVKAGVANFSSSLSPTPLTWTVGLAPGRFTADGIDQRRYYLGTPPELDLSTRTDIAGCALFFIGIEASLVFPGTGQNLSQKITTDTCADALGSTCVNELTNQTLNLLASSNSSTDAQCSELALALQSSPPESCTKTGNWGNITAKAITGSDIPPVVQPGDCNPTWDKTYNLRNIATTLRLADESLSSFITPVITTFLATGNGSATSDLTSPEVHLNSYTTTTQQSFAQSAYGRRPEQQPPYAVATQVPPPPQLPQHGTGAAPAPRHSMEKEPSALSELTEEQRDECQEAFQLFDLDRDKFLSYHELRVAMRALGFNLPKPEIAQMLRAHGTPVPTSVKTSESAPYHVSQLQISQAAFMKLAAERVRNRDPAHEVERAYNLFDNDRKGFIVVEDLRRVARELGETGLEEDEMIAMIEEFDFEGTGTVAKEAFYAICLQ

Radius of gyration: 28.78 Å; chains: 1; bounding box: 62×75×92 Å

Secondary structure (DSSP, 8-state):
-TTTGGGHHHHHHHGGGS---EEE-GGGS-PPBPTTS-B-EE-SS-EESEEEEEEEEETTEEEEEEEEEEEE-GGGSTTSS-EEEEEEEE-TT--TTS-SSEEEEEEEEES-TTT---TTTTS-TTS------HHHHH-HHHHHHHHHHHHHHHHH--S-HHHHHHHHHHHHHHS--HHHHTTS---EEEEEE-SGGGSPPBPPP-S---SSSTTSEEEEEEEEEPPTT--SS--EEEEEEEEEE-TT-SS--S-SS-EEEEEEEE-B----------PPPP------------PPPPPPPP------PPP---------HHHHS-HHHHHHHHHHHHHH--S-SSEE-HHHHHHHHHHTT----HHHHHHHHHHHPEEPTT---SSTTSPPPGGGEEEEHHHHHHHHHHHHHT--HHHHHHHHHHHH-TT--SEE-HHHHHHHHHHTT-TT--HHHHHHHHHTT-TTSSSSEEHHHHHHHHT-

pLDDT: mean 71.52, std 20.25, range [24.44, 95.75]

Foldseek 3Di:
DVVPVVVQLVLVVVLLQQDQFAKDAPVLFPFDQDDQWFGWHDFFQFIFRWKIKTWHDDLLDPDTKMKMWGWTQLVGDPNSFTKIFIKIWDAPPRDQAADPQKAKKKKKQPPLFVLWDAPPCPPDLADDPCSTTPCRGQNPVQVVVLQVLLQVLLVVDPDDRVVSQVVSQVVCVVDPDPSRVVSDDRHGIDMFICHYNRFAAFGDQDSTDRINDRNTRMGGGDMDGDDPPPDPDKTKMKMKMKMDGDPPDPDDDSDPGIDIDIGIIIIGTTRPPPPPPPDDDDDDDDDDDDDDDDDDDDDDDDDDDDDDDDDDPDPPPDDQLLNVDDPVLLVLLVSLQVVLCVVVPQWHALVSLCVSCVSLVHNDDSVVSLVLQQVAWDFDPPDDDPDPPDRDGSRRTIHGSVSSSRVSSVVSSPDDLLVVLVVVVCQLPVVVPQWHALVSVVVVCVSSVVPPQDSVNSQVVQVVQPPVPPRIHGSVSSCVVSVD